Protein AF-A0A2S6Q170-F1 (afdb_monomer_lite)

Radius of gyration: 34.51 Å; chains: 1; bounding box: 88×83×88 Å

Structure (mmCIF, N/CA/C/O backbone):
data_AF-A0A2S6Q170-F1
#
_entry.id   AF-A0A2S6Q170-F1
#
loop_
_atom_site.group_PDB
_atom_site.id
_atom_site.type_symbol
_atom_site.label_atom_id
_atom_site.label_alt_id
_atom_site.label_comp_id
_atom_site.label_asym_id
_atom_site.label_entity_id
_atom_site.label_seq_id
_atom_site.pdbx_PDB_ins_code
_atom_site.Cartn_x
_atom_site.Cartn_y
_atom_site.Cartn_z
_atom_site.occupancy
_atom_site.B_iso_or_equiv
_atom_site.auth_seq_id
_atom_site.auth_comp_id
_atom_site.auth_asym_id
_atom_site.auth_atom_id
_atom_site.pdbx_PDB_model_num
ATOM 1 N N . MET A 1 1 ? -47.977 -22.067 -15.128 1.00 38.50 1 MET A N 1
ATOM 2 C CA . MET A 1 1 ? -47.593 -22.750 -13.870 1.00 38.50 1 MET A CA 1
ATOM 3 C C . MET A 1 1 ? -46.987 -21.703 -12.933 1.00 38.50 1 MET A C 1
ATOM 5 O O . MET A 1 1 ? -45.859 -21.299 -13.142 1.00 38.50 1 MET A O 1
ATOM 9 N N . ARG A 1 2 ? -47.784 -20.907 -12.206 1.00 31.72 2 ARG A N 1
ATOM 10 C CA . ARG A 1 2 ? -48.217 -21.093 -10.799 1.00 31.72 2 ARG A CA 1
ATOM 11 C C . ARG A 1 2 ? -47.166 -21.750 -9.891 1.00 31.72 2 ARG A C 1
ATOM 13 O O . ARG A 1 2 ? -46.893 -22.930 -10.040 1.00 31.72 2 ARG A O 1
ATOM 20 N N . GLY A 1 3 ? -46.684 -20.979 -8.915 1.00 30.64 3 GLY A N 1
ATOM 21 C CA . GLY A 1 3 ? -45.850 -21.439 -7.803 1.00 30.64 3 GLY A CA 1
ATOM 22 C C . GLY A 1 3 ? -45.498 -20.297 -6.848 1.00 30.64 3 GLY A C 1
ATOM 23 O O . GLY A 1 3 ? -44.369 -19.831 -6.825 1.00 30.64 3 GLY A O 1
ATOM 24 N N . ARG A 1 4 ? -46.500 -19.799 -6.109 1.00 34.16 4 ARG A N 1
ATOM 25 C CA . ARG A 1 4 ? -46.334 -18.906 -4.949 1.00 34.16 4 ARG A CA 1
ATOM 26 C C . ARG A 1 4 ? -45.765 -19.704 -3.774 1.00 34.16 4 ARG A C 1
ATOM 28 O O . ARG A 1 4 ? -46.331 -20.746 -3.469 1.00 34.16 4 ARG A O 1
ATOM 35 N N . THR A 1 5 ? -44.859 -19.118 -2.998 1.00 34.81 5 THR A N 1
ATOM 36 C CA . THR A 1 5 ? -44.811 -19.332 -1.541 1.00 34.81 5 THR A CA 1
ATOM 37 C C . THR A 1 5 ? -44.519 -18.019 -0.818 1.00 34.81 5 THR A C 1
ATOM 39 O O . THR A 1 5 ? -43.730 -17.182 -1.249 1.00 34.81 5 THR A O 1
ATOM 42 N N . ARG A 1 6 ? -45.293 -17.813 0.248 1.00 31.09 6 ARG A N 1
ATOM 43 C CA . ARG A 1 6 ? -45.370 -16.635 1.108 1.00 31.09 6 ARG A CA 1
ATOM 44 C C . ARG A 1 6 ? -44.519 -16.840 2.368 1.00 31.09 6 ARG A C 1
ATOM 46 O O . ARG A 1 6 ? -44.556 -17.913 2.949 1.00 31.09 6 ARG A O 1
ATOM 53 N N . SER A 1 7 ? -43.953 -15.725 2.832 1.00 29.16 7 SER A N 1
ATOM 54 C CA . SER A 1 7 ? -44.027 -15.183 4.204 1.00 29.16 7 SER A CA 1
ATOM 55 C C . SER A 1 7 ? -43.364 -15.908 5.379 1.00 29.16 7 SER A C 1
ATOM 57 O O . SER A 1 7 ? -43.670 -17.055 5.674 1.00 29.16 7 SER A O 1
ATOM 59 N N . GLY A 1 8 ? -42.638 -15.123 6.181 1.00 28.33 8 GLY A N 1
ATOM 60 C CA . GLY A 1 8 ? -42.300 -15.455 7.563 1.00 28.33 8 GLY A CA 1
ATOM 61 C C . GLY A 1 8 ? -41.488 -14.349 8.235 1.00 28.33 8 GLY A C 1
ATOM 62 O O . GLY A 1 8 ? -40.278 -14.472 8.361 1.00 28.33 8 GLY A O 1
ATOM 63 N N . ALA A 1 9 ? -42.141 -13.257 8.641 1.00 26.45 9 ALA A N 1
ATOM 64 C CA . ALA A 1 9 ? -41.564 -12.259 9.544 1.00 26.45 9 ALA A CA 1
ATOM 65 C C . ALA A 1 9 ? -42.065 -12.529 10.973 1.00 26.45 9 ALA A C 1
ATOM 67 O O . ALA A 1 9 ? -43.281 -12.668 11.151 1.00 26.45 9 ALA A O 1
ATOM 68 N N . PRO A 1 10 ? -41.199 -12.568 11.999 1.00 31.80 10 PRO A N 1
ATOM 69 C CA . PRO A 1 10 ? -41.657 -12.624 13.376 1.00 31.80 10 PRO A CA 1
ATOM 70 C C . PRO A 1 10 ? -41.949 -11.218 13.919 1.00 31.80 10 PRO A C 1
ATOM 72 O O . PRO A 1 10 ? -41.150 -10.288 13.823 1.00 31.80 10 PRO A O 1
ATOM 75 N N . ARG A 1 11 ? -43.139 -11.098 14.511 1.00 26.64 11 ARG A N 1
ATOM 76 C CA . ARG A 1 11 ? -43.565 -10.019 15.405 1.00 26.64 11 ARG A CA 1
ATOM 77 C C . ARG A 1 11 ? -42.911 -10.221 16.774 1.00 26.64 11 ARG A C 1
ATOM 79 O O . ARG A 1 11 ? -43.060 -11.302 17.337 1.00 26.64 11 ARG A O 1
ATOM 86 N N . CYS A 1 12 ? -42.346 -9.171 17.366 1.00 24.92 12 CYS A N 1
ATOM 87 C CA . CYS A 1 12 ? -42.118 -9.117 18.812 1.00 24.92 12 CYS A CA 1
ATOM 88 C C . CYS A 1 12 ? -43.090 -8.120 19.454 1.00 24.92 12 CYS A C 1
ATOM 90 O O . CYS A 1 12 ? -43.064 -6.924 19.170 1.00 24.92 12 CYS A O 1
ATOM 92 N N . ARG A 1 13 ? -43.967 -8.667 20.306 1.00 29.17 13 ARG A N 1
ATOM 93 C CA . ARG A 1 13 ? -44.699 -7.981 21.383 1.00 29.17 13 ARG A CA 1
ATOM 94 C C . ARG A 1 13 ? -43.638 -7.493 22.392 1.00 29.17 13 ARG A C 1
ATOM 96 O O . ARG A 1 13 ? -42.653 -8.186 22.598 1.00 29.17 13 ARG A O 1
ATOM 103 N N . GLY A 1 14 ? -43.689 -6.286 22.944 1.00 25.50 14 GLY A N 1
ATOM 104 C CA . GLY A 1 14 ? -44.716 -5.847 23.882 1.00 25.50 14 GLY A CA 1
ATOM 105 C C . GLY A 1 14 ? -44.377 -6.350 25.289 1.00 25.50 14 GLY A C 1
ATOM 106 O O . GLY A 1 14 ? -44.964 -7.335 25.715 1.00 25.50 14 GLY A O 1
ATOM 107 N N . TRP A 1 15 ? -43.431 -5.697 25.974 1.00 25.77 15 TRP A N 1
ATOM 108 C CA . TRP A 1 15 ? -43.177 -5.848 27.414 1.00 25.77 15 TRP A CA 1
ATOM 109 C C . TRP A 1 15 ? -43.174 -4.450 28.049 1.00 25.77 15 TRP A C 1
ATOM 111 O O . TRP A 1 15 ? -42.182 -3.726 28.016 1.00 25.77 15 TRP A O 1
ATOM 121 N N . CYS A 1 16 ? -44.334 -4.064 28.579 1.00 25.12 16 CYS A N 1
ATOM 122 C CA . CYS A 1 16 ? -44.466 -3.086 29.651 1.00 25.12 16 CYS A CA 1
ATOM 123 C C . CYS A 1 16 ? -44.604 -3.890 30.943 1.00 25.12 16 CYS A C 1
ATOM 125 O O . CYS A 1 16 ? -45.478 -4.750 31.025 1.00 25.12 16 CYS A O 1
ATOM 127 N N . GLY A 1 17 ? -43.774 -3.612 31.943 1.00 26.42 17 GLY A N 1
ATOM 128 C CA . GLY A 1 17 ? -43.939 -4.220 33.255 1.00 26.42 17 GLY A CA 1
ATOM 129 C C . GLY A 1 17 ? -42.725 -4.023 34.147 1.00 26.42 17 GLY A C 1
ATOM 130 O O . GLY A 1 17 ? -41.669 -4.578 33.877 1.00 26.42 17 GLY A O 1
ATOM 131 N N . GLY A 1 18 ? -42.932 -3.270 35.226 1.00 25.42 18 GLY A N 1
ATOM 132 C CA . GLY A 1 18 ? -42.179 -3.414 36.466 1.00 25.42 18 GLY A CA 1
ATOM 133 C C . GLY A 1 18 ? -40.849 -2.677 36.527 1.00 25.42 18 GLY A C 1
ATOM 134 O O . GLY A 1 18 ? -39.847 -3.140 36.003 1.00 25.42 18 GLY A O 1
ATOM 135 N N . LEU A 1 19 ? -40.830 -1.562 37.259 1.00 29.03 19 LEU A N 1
ATOM 136 C CA . LEU A 1 19 ? -40.102 -1.465 38.534 1.00 29.03 19 LEU A CA 1
ATOM 137 C C . LEU A 1 19 ? -40.303 -0.057 39.113 1.00 29.03 19 LEU A C 1
ATOM 139 O O . LEU A 1 19 ? -39.421 0.798 39.118 1.00 29.03 19 LEU A O 1
ATOM 143 N N . GLY A 1 20 ? -41.513 0.162 39.636 1.00 29.56 20 GLY A N 1
ATOM 144 C CA . GLY A 1 20 ? -41.677 0.981 40.830 1.00 29.56 20 GLY A CA 1
ATOM 145 C C . GLY A 1 20 ? -41.042 0.206 41.980 1.00 29.56 20 GLY A C 1
ATOM 146 O O . GLY A 1 20 ? -41.554 -0.829 42.388 1.00 29.56 20 GLY A O 1
ATOM 147 N N . GLY A 1 21 ? -39.868 0.650 42.412 1.00 33.28 21 GLY A N 1
ATOM 148 C CA . GLY A 1 21 ? -39.062 -0.070 43.396 1.00 33.28 21 GLY A CA 1
ATOM 149 C C . GLY A 1 21 ? -37.723 0.609 43.658 1.00 33.28 21 GLY A C 1
ATOM 150 O O . GLY A 1 21 ? -36.709 -0.060 43.780 1.00 33.28 21 GLY A O 1
ATOM 151 N N . ALA A 1 22 ? -37.693 1.944 43.661 1.00 31.11 22 ALA A N 1
ATOM 152 C CA . ALA A 1 22 ? -36.499 2.727 43.994 1.00 31.11 22 ALA A CA 1
ATOM 153 C C . ALA A 1 22 ? -36.856 4.104 44.592 1.00 31.11 22 ALA A C 1
ATOM 155 O O . ALA A 1 22 ? -36.108 5.065 44.444 1.00 31.11 22 ALA A O 1
ATOM 156 N N . LEU A 1 23 ? -38.019 4.207 45.250 1.00 29.69 23 LEU A N 1
ATOM 157 C CA . LEU A 1 23 ? -38.506 5.443 45.885 1.00 29.69 23 LEU A CA 1
ATOM 158 C C . LEU A 1 23 ? -38.783 5.296 47.393 1.00 29.69 23 LEU A C 1
ATOM 160 O O . LEU A 1 23 ? -39.344 6.198 48.002 1.00 29.69 23 LEU A O 1
ATOM 164 N N . GLY A 1 24 ? -38.359 4.182 48.000 1.00 32.78 24 GLY A N 1
ATOM 165 C CA . GLY A 1 24 ? -38.497 3.919 49.440 1.00 32.78 24 GLY A CA 1
ATOM 166 C C . GLY A 1 24 ? -37.218 4.102 50.267 1.00 32.78 24 GLY A C 1
ATOM 167 O O . GLY A 1 24 ? -37.274 3.974 51.479 1.00 32.78 24 GLY A O 1
ATOM 168 N N . ALA A 1 25 ? -36.069 4.407 49.649 1.00 33.41 25 ALA A N 1
ATOM 169 C CA . ALA A 1 25 ? -34.765 4.451 50.334 1.00 33.41 25 ALA A CA 1
ATOM 170 C C . ALA A 1 25 ? -34.052 5.819 50.249 1.00 33.41 25 ALA A C 1
ATOM 172 O O . ALA A 1 25 ? -32.836 5.896 50.394 1.00 33.41 25 ALA A O 1
ATOM 173 N N . ALA A 1 26 ? -34.794 6.903 49.991 1.00 31.38 26 ALA A N 1
ATOM 174 C CA . ALA A 1 26 ? -34.239 8.254 49.817 1.00 31.38 26 ALA A CA 1
ATOM 175 C C . ALA A 1 26 ? -34.879 9.325 50.726 1.00 31.38 26 ALA A C 1
ATOM 177 O O . ALA A 1 26 ? -34.770 10.513 50.431 1.00 31.38 26 ALA A O 1
ATOM 178 N N . ILE A 1 27 ? -35.527 8.926 51.830 1.00 33.62 27 ILE A N 1
ATOM 179 C CA . ILE A 1 27 ? -36.123 9.862 52.808 1.00 33.62 27 ILE A CA 1
ATOM 180 C C . ILE A 1 27 ? -35.308 9.975 54.118 1.00 33.62 27 ILE A C 1
ATOM 182 O O . ILE A 1 27 ? -35.487 10.944 54.846 1.00 33.62 27 ILE A O 1
ATOM 186 N N . ASP A 1 28 ? -34.282 9.144 54.343 1.00 35.50 28 ASP A N 1
ATOM 187 C CA . ASP A 1 28 ? -33.426 9.227 55.550 1.00 35.50 28 ASP A CA 1
ATOM 188 C C . ASP A 1 28 ? -32.143 10.072 55.407 1.00 35.50 28 ASP A C 1
ATOM 190 O O . ASP A 1 28 ? -31.264 10.042 56.267 1.00 35.50 28 ASP A O 1
ATOM 194 N N . ALA A 1 29 ? -32.011 10.877 54.349 1.00 35.94 29 ALA A N 1
ATOM 195 C CA . ALA A 1 29 ? -30.802 11.681 54.114 1.00 35.94 29 ALA A CA 1
ATOM 196 C C . ALA A 1 29 ? -30.995 13.207 54.190 1.00 35.94 29 ALA A C 1
ATOM 198 O O . ALA A 1 29 ? -30.111 13.941 53.759 1.00 35.94 29 ALA A O 1
ATOM 199 N N . GLY A 1 30 ? -32.104 13.705 54.752 1.00 35.34 30 GLY A N 1
ATOM 200 C CA . GLY A 1 30 ? -32.180 15.085 55.259 1.00 35.34 30 GLY A CA 1
ATOM 201 C C . GLY A 1 30 ? -31.794 16.204 54.278 1.00 35.34 30 GLY A C 1
ATOM 202 O O . GLY A 1 30 ? -31.087 17.134 54.664 1.00 35.34 30 GLY A O 1
ATOM 203 N N . VAL A 1 31 ? -32.260 16.155 53.024 1.00 29.92 31 VAL A N 1
ATOM 204 C CA . VAL A 1 31 ? -32.073 17.248 52.050 1.00 29.92 31 VAL A CA 1
ATOM 205 C C . VAL A 1 31 ? -33.414 17.915 51.742 1.00 29.92 31 VAL A C 1
ATOM 207 O O . VAL A 1 31 ? -34.292 17.323 51.118 1.00 29.92 31 VAL A O 1
ATOM 210 N N . ARG A 1 32 ? -33.560 19.184 52.146 1.00 30.23 32 ARG A N 1
ATOM 211 C CA . ARG A 1 32 ? -34.633 20.072 51.672 1.00 30.23 32 ARG A CA 1
ATOM 212 C C . ARG A 1 32 ? -34.325 20.506 50.236 1.00 30.23 32 ARG A C 1
ATOM 214 O O . ARG A 1 32 ? -33.338 21.197 49.999 1.00 30.23 32 ARG A O 1
ATOM 221 N N . VAL A 1 33 ? -35.183 20.129 49.290 1.00 26.53 33 VAL A N 1
ATOM 222 C CA . VAL A 1 33 ? -35.151 20.622 47.906 1.00 26.53 33 VAL A CA 1
ATOM 223 C C . VAL A 1 33 ? -36.003 21.888 47.817 1.00 26.53 33 VAL A C 1
ATOM 225 O O . VAL A 1 33 ? -37.210 21.847 48.042 1.00 26.53 33 VAL A O 1
ATOM 228 N N . LEU A 1 34 ? -35.378 23.019 47.478 1.00 26.58 34 LEU A N 1
ATOM 229 C CA . LEU A 1 34 ? -36.085 24.229 47.060 1.00 26.58 34 LEU A CA 1
ATOM 230 C C . LEU A 1 34 ? -36.423 24.127 45.564 1.00 26.58 34 LEU A C 1
ATOM 232 O O . LEU A 1 34 ? -35.551 23.902 44.730 1.00 26.58 34 LEU A O 1
ATOM 236 N N . SER A 1 35 ? -37.724 24.250 45.292 1.00 25.02 35 SER A N 1
ATOM 237 C CA . SER A 1 35 ? -38.449 24.429 44.025 1.00 25.02 35 SER A CA 1
ATOM 238 C C . SER A 1 35 ? -37.680 24.334 42.697 1.00 25.02 35 SER A C 1
ATOM 240 O O . SER A 1 35 ? -36.821 25.161 42.396 1.00 25.02 35 SER A O 1
ATOM 242 N N . TRP A 1 36 ? -38.154 23.455 41.812 1.00 23.98 36 TRP A N 1
ATOM 243 C CA . TRP A 1 36 ? -37.960 23.567 40.365 1.00 23.98 36 TRP A CA 1
ATOM 244 C C . TRP A 1 36 ? -39.320 23.771 39.691 1.00 23.98 36 TRP A C 1
ATOM 246 O O . TRP A 1 36 ? -40.226 22.953 39.841 1.00 23.98 36 TRP A O 1
ATOM 256 N N . ARG A 1 37 ? -39.472 24.878 38.952 1.00 23.39 37 ARG A N 1
ATOM 257 C CA . ARG A 1 37 ? -40.614 25.113 38.058 1.00 23.39 37 ARG A CA 1
ATOM 258 C C . ARG A 1 37 ? -40.357 24.399 36.730 1.00 23.39 37 ARG A C 1
ATOM 260 O O . ARG A 1 37 ? -39.457 24.776 35.986 1.00 23.39 37 ARG A O 1
ATOM 267 N N . LEU A 1 38 ? -41.176 23.394 36.435 1.00 25.23 38 LEU A N 1
ATOM 268 C CA . LEU A 1 38 ? -41.295 22.764 35.121 1.00 25.23 38 LEU A CA 1
ATOM 269 C C . LEU A 1 38 ? -42.172 23.636 34.215 1.00 25.23 38 LEU A C 1
ATOM 271 O O . LEU A 1 38 ? -43.367 23.788 34.448 1.00 25.23 38 LEU A O 1
ATOM 275 N N . GLY A 1 39 ? -41.572 24.195 33.166 1.00 23.47 39 GLY A N 1
ATOM 276 C CA . GLY A 1 39 ? -42.293 24.742 32.022 1.00 23.47 39 GLY A CA 1
ATOM 277 C C . GLY A 1 39 ? -42.435 23.672 30.944 1.00 23.47 39 GLY A C 1
ATOM 278 O O . GLY A 1 39 ? -41.547 23.512 30.113 1.00 23.47 39 GLY A O 1
ATOM 279 N N . CYS A 1 40 ? -43.550 22.941 30.949 1.00 23.48 40 CYS A N 1
ATOM 280 C CA . CYS A 1 40 ? -43.968 22.123 29.814 1.00 23.48 40 CYS A CA 1
ATOM 281 C C .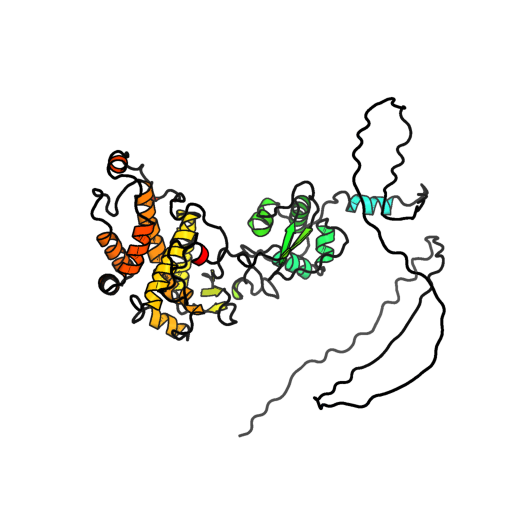 CYS A 1 40 ? -44.518 23.031 28.704 1.00 23.48 40 CYS A C 1
ATOM 283 O O . CYS A 1 40 ? -45.504 23.737 28.905 1.00 23.48 40 CYS A O 1
ATOM 285 N N . ARG A 1 41 ? -43.941 22.957 27.501 1.00 24.27 41 ARG A N 1
ATOM 286 C CA . ARG A 1 41 ? -44.671 23.251 26.262 1.00 24.27 41 ARG A CA 1
ATOM 287 C C . ARG A 1 41 ? -44.620 22.027 25.361 1.00 24.27 41 ARG A C 1
ATOM 289 O O . ARG A 1 41 ? -43.597 21.704 24.768 1.00 24.27 41 ARG A O 1
ATOM 296 N N . LEU A 1 42 ? -45.763 21.352 25.314 1.00 24.64 42 LEU A N 1
ATOM 297 C CA . LEU A 1 42 ? -46.155 20.408 24.281 1.00 24.64 42 LEU A CA 1
ATOM 298 C C . LEU A 1 42 ? -46.333 21.163 22.961 1.00 24.64 42 LEU A C 1
ATOM 300 O O . LEU A 1 42 ? -47.050 22.158 22.907 1.00 24.64 42 LEU A O 1
ATOM 304 N N . ALA A 1 43 ? -45.740 20.640 21.894 1.00 25.33 43 ALA A N 1
ATOM 305 C CA . ALA A 1 43 ? -46.215 20.870 20.540 1.00 25.33 43 ALA A CA 1
ATOM 306 C C . ALA A 1 43 ? -46.160 19.535 19.793 1.00 25.33 43 ALA A C 1
ATOM 308 O O . ALA A 1 43 ? -45.115 19.089 19.321 1.00 25.33 43 ALA A O 1
ATOM 309 N N . CYS A 1 44 ? -47.315 18.874 19.737 1.00 23.53 44 CYS A N 1
ATOM 310 C CA . CYS A 1 44 ? -47.632 17.921 18.686 1.00 23.53 44 CYS A CA 1
ATOM 311 C C . CYS A 1 44 ? -47.603 18.653 17.339 1.00 23.53 44 CYS A C 1
ATOM 313 O O . CYS A 1 44 ? -48.048 19.792 17.284 1.00 23.53 44 CYS A O 1
ATOM 315 N N . LEU A 1 45 ? -47.176 17.985 16.265 1.00 26.12 45 LEU A N 1
ATOM 316 C CA . LEU A 1 45 ? -47.877 17.983 14.975 1.00 26.12 45 LEU A CA 1
ATOM 317 C C . LEU A 1 45 ? -47.243 16.944 14.034 1.00 26.12 45 LEU A C 1
ATOM 319 O O . LEU A 1 45 ? -46.029 16.847 13.875 1.00 26.12 45 LEU A O 1
ATOM 323 N N . ARG A 1 46 ? -48.122 16.127 13.452 1.00 27.56 46 ARG A N 1
ATOM 324 C CA . ARG A 1 46 ? -47.868 15.098 12.433 1.00 27.56 46 ARG A CA 1
ATOM 325 C C . ARG A 1 46 ? -47.681 15.726 11.031 1.00 27.56 46 ARG A C 1
ATOM 327 O O . ARG A 1 46 ? -47.971 16.906 10.853 1.00 27.56 46 ARG A O 1
ATOM 334 N N . PRO A 1 47 ? -47.229 14.947 10.026 1.00 34.38 47 PRO A N 1
ATOM 335 C CA . PRO A 1 47 ? -46.674 15.455 8.771 1.00 34.38 47 PRO A CA 1
ATOM 336 C C . PRO A 1 47 ? -47.720 15.629 7.657 1.00 34.38 47 PRO A C 1
ATOM 338 O O . PRO A 1 47 ? -48.710 14.900 7.607 1.00 34.38 47 PRO A O 1
ATOM 341 N N . ARG A 1 48 ? -47.434 16.508 6.684 1.00 28.64 48 ARG A N 1
ATOM 342 C CA . ARG A 1 48 ? -48.040 16.501 5.338 1.00 28.64 48 ARG A CA 1
ATOM 343 C C . ARG A 1 48 ? -47.009 16.900 4.266 1.00 28.64 48 ARG A C 1
ATOM 345 O O . ARG A 1 48 ? -46.411 17.964 4.348 1.00 28.64 48 ARG A O 1
ATOM 352 N N . ARG A 1 49 ? -46.833 16.038 3.254 1.00 30.56 49 ARG A N 1
ATOM 353 C CA . ARG A 1 49 ? -46.482 16.400 1.856 1.00 30.56 49 ARG A CA 1
ATOM 354 C C . ARG A 1 49 ? -47.782 16.845 1.149 1.00 30.56 49 ARG A C 1
ATOM 356 O O . ARG A 1 49 ? -48.831 16.377 1.602 1.00 30.56 49 ARG A O 1
ATOM 363 N N . PRO A 1 50 ? -47.784 17.726 0.123 1.00 38.66 50 PRO A N 1
ATOM 364 C CA . PRO A 1 50 ? -47.314 17.506 -1.274 1.00 38.66 50 PRO A CA 1
ATOM 365 C C . PRO A 1 50 ? -46.487 18.728 -1.782 1.00 38.66 50 PRO A C 1
ATOM 367 O O . PRO A 1 50 ? -46.275 19.648 -1.010 1.00 38.66 50 PRO A O 1
ATOM 370 N N . GLY A 1 51 ? -45.875 18.867 -2.967 1.00 27.64 51 GLY A N 1
ATOM 371 C CA . GLY A 1 51 ? -46.101 18.374 -4.333 1.00 27.64 51 GLY A CA 1
ATOM 372 C C . GLY A 1 51 ? -46.391 19.570 -5.277 1.00 27.64 51 GLY A C 1
ATOM 373 O O . GLY A 1 51 ? -47.344 20.289 -5.021 1.00 27.64 51 GLY A O 1
ATOM 374 N N . CYS A 1 52 ? -45.594 19.727 -6.353 1.00 24.62 52 CYS A N 1
ATOM 375 C CA . CYS A 1 52 ? -45.788 20.566 -7.572 1.00 24.62 52 CYS A CA 1
ATOM 376 C C . CYS A 1 52 ? -45.681 22.110 -7.440 1.00 24.62 52 CYS A C 1
ATOM 378 O O . CYS A 1 52 ? -46.417 22.741 -6.701 1.00 24.62 52 CYS A O 1
ATOM 380 N N . ARG A 1 53 ? -44.642 22.758 -8.001 1.00 27.81 53 ARG A N 1
ATOM 381 C CA . ARG A 1 53 ? -44.447 23.262 -9.394 1.00 27.81 53 ARG A CA 1
ATOM 382 C C . ARG A 1 53 ? -45.317 24.477 -9.801 1.00 27.81 53 ARG A C 1
ATOM 384 O O . ARG A 1 53 ? -46.460 24.313 -10.191 1.00 27.81 53 ARG A O 1
ATOM 391 N N . SER A 1 54 ? -44.668 25.654 -9.753 1.00 25.02 54 SER A N 1
ATOM 392 C CA . SER A 1 54 ? -44.584 26.758 -10.747 1.00 25.02 54 SER A CA 1
ATOM 393 C C . SER A 1 54 ? -45.816 27.219 -11.543 1.00 25.02 54 SER A C 1
ATOM 395 O O . SER A 1 54 ? -46.325 26.405 -12.289 1.00 25.02 54 SER A O 1
ATOM 397 N N . TRP A 1 55 ? -46.119 28.534 -11.515 1.00 26.33 55 TRP A N 1
ATOM 398 C CA . TRP A 1 55 ? -46.489 29.489 -12.609 1.00 26.33 55 TRP A CA 1
ATOM 399 C C . TRP A 1 55 ? -46.602 30.895 -11.936 1.00 26.33 55 TRP A C 1
ATOM 401 O O . TRP A 1 55 ? -47.324 31.020 -10.959 1.00 26.33 55 TRP A O 1
ATOM 411 N N . VAL A 1 56 ? -45.684 31.869 -12.089 1.00 27.84 56 VAL A N 1
ATOM 412 C CA . VAL A 1 56 ? -45.442 32.883 -13.155 1.00 27.84 56 VAL A CA 1
ATOM 413 C C . VAL A 1 56 ? -46.419 34.095 -13.184 1.00 27.84 56 VAL A C 1
ATOM 415 O O . VAL A 1 56 ? -47.601 33.917 -13.430 1.00 27.84 56 VAL A O 1
ATOM 418 N N . ARG A 1 57 ? -45.812 35.311 -13.093 1.00 27.08 57 ARG A N 1
ATOM 419 C CA . ARG A 1 57 ? -46.229 36.714 -13.451 1.00 27.08 57 ARG A CA 1
ATOM 420 C C . ARG A 1 57 ? -47.165 37.480 -12.483 1.00 27.08 57 ARG A C 1
ATOM 422 O O . ARG A 1 57 ? -48.220 36.983 -12.136 1.00 27.08 57 ARG A O 1
ATOM 429 N N . ARG A 1 58 ? -46.731 38.608 -11.867 1.00 29.25 58 ARG A N 1
ATOM 430 C CA . ARG A 1 58 ? -46.581 40.029 -12.353 1.00 29.25 58 ARG A CA 1
ATOM 431 C C . ARG A 1 58 ? -47.927 40.615 -12.830 1.00 29.25 58 ARG A C 1
ATOM 433 O O . ARG A 1 58 ? -48.563 39.959 -13.631 1.00 29.25 58 ARG A O 1
ATOM 440 N N . ALA A 1 59 ? -48.387 41.829 -12.502 1.00 29.19 59 ALA A N 1
ATOM 441 C CA . ALA A 1 59 ? -47.845 43.027 -11.844 1.00 29.19 59 ALA A CA 1
ATOM 442 C C . ALA A 1 59 ? -49.012 44.000 -11.499 1.00 29.19 59 ALA A C 1
ATOM 444 O O . ALA A 1 59 ? -50.090 43.852 -12.062 1.00 29.19 59 ALA A O 1
ATOM 445 N N . GLY A 1 60 ? -48.781 45.026 -10.662 1.00 27.38 60 GLY A N 1
ATOM 446 C CA . GLY A 1 60 ? -49.686 46.186 -10.521 1.00 27.38 60 GLY A CA 1
ATOM 447 C C . GLY A 1 60 ? -49.369 47.103 -9.324 1.00 27.38 60 GLY A C 1
ATOM 448 O O . GLY A 1 60 ? -49.560 46.708 -8.183 1.00 27.38 60 GLY A O 1
ATOM 449 N N . ARG A 1 61 ? -48.849 48.308 -9.599 1.00 29.89 61 ARG A N 1
ATOM 450 C CA . ARG A 1 61 ? -48.673 49.496 -8.708 1.00 29.89 61 ARG A CA 1
ATOM 451 C C . ARG A 1 61 ? -49.943 50.399 -8.784 1.00 29.89 61 ARG A C 1
ATOM 453 O O . ARG A 1 61 ? -50.785 50.035 -9.602 1.00 29.89 61 ARG A O 1
ATOM 460 N N . PRO A 1 62 ? -50.063 51.612 -8.161 1.00 48.34 62 PRO A N 1
ATOM 461 C CA . PRO A 1 62 ? -49.289 52.350 -7.120 1.00 48.34 62 PRO A CA 1
ATOM 462 C C . PRO A 1 62 ? -50.161 52.927 -5.944 1.00 48.34 62 PRO A C 1
ATOM 464 O O . PRO A 1 62 ? -51.356 52.678 -5.900 1.00 48.34 62 PRO A O 1
ATOM 467 N N . GLY A 1 63 ? -49.534 53.669 -4.994 1.00 27.61 63 GLY A N 1
ATOM 468 C CA . GLY A 1 63 ? -50.063 54.233 -3.708 1.00 27.61 63 GLY A CA 1
ATOM 469 C C . GLY A 1 63 ? -50.999 55.470 -3.788 1.00 27.61 63 GLY A C 1
ATOM 470 O O . GLY A 1 63 ? -51.723 55.524 -4.775 1.00 27.61 63 GLY A O 1
ATOM 471 N N . PRO A 1 64 ? -51.023 56.471 -2.847 1.00 53.19 64 PRO A N 1
ATOM 472 C CA . PRO A 1 64 ? -50.040 56.855 -1.802 1.00 53.19 64 PRO A CA 1
ATOM 473 C C . PRO A 1 64 ? -50.601 57.320 -0.404 1.00 53.19 64 PRO A C 1
ATOM 475 O O . PRO A 1 64 ? -51.800 57.319 -0.165 1.00 53.19 64 PRO A O 1
ATOM 478 N N . ALA A 1 65 ? -49.675 57.820 0.447 1.00 31.17 65 ALA A N 1
ATOM 479 C CA . ALA A 1 65 ? -49.788 58.860 1.506 1.00 31.17 65 ALA A CA 1
ATOM 480 C C . ALA A 1 65 ? -50.067 58.494 2.994 1.00 31.17 65 ALA A C 1
ATOM 482 O O . ALA A 1 65 ? -51.051 57.847 3.327 1.00 31.17 65 ALA A O 1
ATOM 483 N N . GLY A 1 66 ? -49.219 59.039 3.894 1.00 27.28 66 GLY A N 1
ATOM 484 C CA . GLY A 1 66 ? -49.485 59.232 5.337 1.00 27.28 66 GLY A CA 1
ATOM 485 C C . GLY A 1 66 ? -48.263 59.101 6.275 1.00 27.28 66 GLY A C 1
ATOM 486 O O . GLY A 1 66 ? -47.778 58.000 6.490 1.00 27.28 66 GLY A O 1
ATOM 487 N N . ARG A 1 67 ? -47.767 60.221 6.835 1.00 28.33 67 ARG A N 1
ATOM 488 C CA . ARG A 1 67 ? -46.706 60.356 7.883 1.00 28.33 67 ARG A CA 1
ATOM 489 C C . ARG A 1 67 ? -47.245 59.834 9.252 1.00 28.33 67 ARG A C 1
ATOM 491 O O . ARG A 1 67 ? -48.452 59.701 9.357 1.00 28.33 67 ARG A O 1
ATOM 498 N N . SER A 1 68 ? -46.517 59.491 10.331 1.00 26.06 68 SER A N 1
ATOM 499 C CA . SER A 1 68 ? -45.413 60.169 11.045 1.00 26.06 68 SER A CA 1
ATOM 500 C C . SER A 1 68 ? -44.858 59.347 12.251 1.00 26.06 68 SER A C 1
ATOM 502 O O . SER A 1 68 ? -45.646 58.842 13.037 1.00 26.06 68 SER A O 1
ATOM 504 N N . VAL A 1 69 ? -43.520 59.326 12.404 1.00 26.00 69 VAL A N 1
ATOM 505 C CA . VAL A 1 69 ? -42.656 59.688 13.576 1.00 26.00 69 VAL A CA 1
ATOM 506 C C . VAL A 1 69 ? -42.676 58.921 14.938 1.00 26.00 69 VAL A C 1
ATOM 508 O O . VAL A 1 69 ? -43.719 58.598 15.490 1.00 26.00 69 VAL A O 1
ATOM 511 N N . CYS A 1 70 ? -41.441 58.807 15.487 1.00 24.97 70 CYS A N 1
ATOM 512 C CA . CYS A 1 70 ? -40.912 58.426 16.825 1.00 24.97 70 CYS A CA 1
ATOM 513 C C . CYS A 1 70 ? -40.501 56.951 17.054 1.00 24.97 70 CYS A C 1
ATOM 515 O O . CYS A 1 70 ? -41.301 56.058 16.831 1.00 24.97 70 CYS A O 1
ATOM 517 N N . ALA A 1 71 ? -39.352 56.575 17.641 1.00 27.41 71 ALA A N 1
ATOM 518 C CA . ALA A 1 71 ? -37.965 57.070 17.765 1.00 27.41 71 ALA A CA 1
ATOM 519 C C . ALA A 1 71 ? -37.184 56.051 18.644 1.00 27.41 71 ALA A C 1
ATOM 521 O O . ALA A 1 71 ? -37.740 55.549 19.616 1.00 27.41 71 ALA A O 1
ATOM 522 N N . GLY A 1 72 ? -35.887 55.848 18.359 1.00 24.42 72 GLY A N 1
ATOM 523 C CA . GLY A 1 72 ? -34.845 55.461 19.336 1.00 24.42 72 GLY A CA 1
ATOM 524 C C . GLY A 1 72 ? -34.565 53.958 19.536 1.00 24.42 72 GLY A C 1
ATOM 525 O O . GLY A 1 72 ? -35.477 53.149 19.539 1.00 24.42 72 GLY A O 1
ATOM 526 N N . VAL A 1 73 ? -33.335 53.472 19.739 1.00 26.64 73 VAL A N 1
ATOM 527 C CA . VAL A 1 73 ? -31.976 54.045 19.790 1.00 26.64 73 VAL A CA 1
ATOM 528 C C . VAL A 1 73 ? -31.014 52.896 19.440 1.00 26.64 73 VAL A C 1
ATOM 530 O O . VAL A 1 73 ? -31.159 51.791 19.958 1.00 26.64 73 VAL A O 1
ATOM 533 N N . GLY A 1 74 ? -30.024 53.159 18.585 1.00 22.80 74 GLY A N 1
ATOM 534 C CA . GLY A 1 74 ? -28.862 52.299 18.353 1.00 22.80 74 GLY A CA 1
ATOM 535 C C . GLY A 1 74 ? -27.580 53.059 18.696 1.00 22.80 74 GLY A C 1
ATOM 536 O O . GLY A 1 74 ? -27.503 54.261 18.455 1.00 22.80 74 GLY A O 1
ATOM 537 N N . ILE A 1 75 ? -26.581 52.369 19.251 1.00 27.84 75 ILE A N 1
ATOM 538 C CA . ILE A 1 75 ? -25.221 52.893 19.443 1.00 27.84 75 ILE A CA 1
ATOM 539 C C . ILE A 1 75 ? -24.252 51.925 18.761 1.00 27.84 75 ILE A C 1
ATOM 541 O O . ILE A 1 75 ? -24.242 50.730 19.056 1.00 27.84 75 ILE A O 1
ATOM 545 N N . GLY A 1 76 ? -23.488 52.462 17.809 1.00 25.73 76 GLY A N 1
ATOM 546 C CA . GLY A 1 76 ? -22.475 51.764 17.024 1.00 25.73 76 GLY A CA 1
ATOM 547 C C . GLY A 1 76 ? -21.082 51.800 17.657 1.00 25.73 76 GLY A C 1
ATOM 548 O O . GLY A 1 76 ? -20.779 52.631 18.511 1.00 25.73 76 GLY A O 1
ATOM 549 N N . CYS A 1 77 ? -20.228 50.884 17.200 1.00 25.97 77 CYS A N 1
ATOM 550 C CA . CYS A 1 77 ? -18.811 50.810 17.541 1.00 25.97 77 CYS A CA 1
ATOM 551 C C . CYS A 1 77 ? -17.976 51.757 16.665 1.00 25.97 77 CYS A C 1
ATOM 553 O O . CYS A 1 77 ? -18.086 51.729 15.439 1.00 25.97 77 CYS A O 1
ATOM 555 N N . GLY A 1 78 ? -17.106 52.537 17.312 1.00 25.88 78 GLY A N 1
ATOM 556 C CA . GLY A 1 78 ? -16.041 53.337 16.705 1.00 25.88 78 GLY A CA 1
ATOM 557 C C . GLY A 1 78 ? -14.649 52.757 16.990 1.00 25.88 78 GLY A C 1
ATOM 558 O O . GLY A 1 78 ? -14.451 52.012 17.947 1.00 25.88 78 GLY A O 1
ATOM 559 N N . ILE A 1 79 ? -13.714 53.094 16.106 1.00 31.98 79 ILE A N 1
ATOM 560 C CA . ILE A 1 79 ? -12.354 52.565 15.922 1.00 31.98 79 ILE A CA 1
ATOM 561 C C . ILE A 1 79 ? -11.308 53.439 16.648 1.00 31.98 79 ILE A C 1
ATOM 563 O O . ILE A 1 79 ? -11.512 54.640 16.787 1.00 31.98 79 ILE A O 1
ATOM 567 N N . GLY A 1 80 ? -10.151 52.847 16.987 1.00 26.05 80 GLY A N 1
ATOM 568 C CA . GLY A 1 80 ? -8.872 53.521 17.305 1.00 26.05 80 GLY A CA 1
ATOM 569 C C . GLY A 1 80 ? -8.384 53.196 18.723 1.00 26.05 80 GLY A C 1
ATOM 570 O O . GLY A 1 80 ? -9.189 53.110 19.634 1.00 26.05 80 GLY A O 1
ATOM 571 N N . GLY A 1 81 ? -7.115 52.960 19.048 1.00 26.70 81 GLY A N 1
ATOM 572 C CA . GLY A 1 81 ? -5.831 53.027 18.356 1.00 26.70 81 GLY A CA 1
ATOM 573 C C . GLY A 1 81 ? -4.748 53.082 19.453 1.00 26.70 81 GLY A C 1
ATOM 574 O O . GLY A 1 81 ? -4.920 53.811 20.418 1.00 26.70 81 GLY A O 1
ATOM 575 N N . SER A 1 82 ? -3.696 52.262 19.318 1.00 28.81 82 SER A N 1
ATOM 576 C CA . SER A 1 82 ? -2.315 52.396 19.853 1.00 28.81 82 SER A CA 1
ATOM 577 C C . SER A 1 82 ? -2.028 53.003 21.246 1.00 28.81 82 SER A C 1
ATOM 579 O O . SER A 1 82 ? -2.319 54.163 21.508 1.00 28.81 82 SER A O 1
ATOM 581 N N . GLY A 1 83 ? -1.233 52.289 22.057 1.00 25.58 83 GLY A N 1
ATOM 582 C CA . GLY A 1 83 ? -0.488 52.881 23.178 1.00 25.58 83 GLY A CA 1
ATOM 583 C C . GLY A 1 83 ? 0.331 51.870 23.986 1.00 25.58 83 GLY A C 1
ATOM 584 O O . GLY A 1 83 ? -0.221 51.072 24.735 1.00 25.58 83 GLY A O 1
ATOM 585 N N . VAL A 1 84 ? 1.654 51.905 23.821 1.00 28.25 84 VAL A N 1
ATOM 586 C CA . VAL A 1 84 ? 2.662 51.163 24.597 1.00 28.25 84 VAL A CA 1
ATOM 587 C C . VAL A 1 84 ? 2.949 51.917 25.900 1.00 28.25 84 VAL A C 1
ATOM 589 O O . VAL A 1 84 ? 3.185 53.118 25.846 1.00 28.25 84 VAL A O 1
ATOM 592 N N . ALA A 1 85 ? 3.026 51.226 27.042 1.00 27.88 85 ALA A N 1
ATOM 593 C CA . ALA A 1 85 ? 3.798 51.693 28.198 1.00 27.88 85 ALA A CA 1
ATOM 594 C C . ALA A 1 85 ? 4.224 50.516 29.090 1.00 27.88 85 ALA A C 1
ATOM 596 O O . ALA A 1 85 ? 3.399 49.763 29.605 1.00 27.88 85 ALA A O 1
ATOM 597 N N . ALA A 1 86 ? 5.537 50.375 29.259 1.00 26.89 86 ALA A N 1
ATOM 598 C CA . ALA A 1 86 ? 6.185 49.508 30.231 1.00 26.89 86 ALA A CA 1
ATOM 599 C C . ALA A 1 86 ? 6.387 50.279 31.538 1.00 26.89 86 ALA A C 1
ATOM 601 O O . ALA A 1 86 ? 6.951 51.365 31.490 1.00 26.89 86 ALA A O 1
ATOM 602 N N . TRP A 1 87 ? 6.007 49.707 32.684 1.00 26.11 87 TRP A N 1
ATOM 603 C CA . TRP A 1 87 ? 6.469 50.153 34.003 1.00 26.11 87 TRP A CA 1
ATOM 604 C C . TRP A 1 87 ? 6.933 48.948 34.829 1.00 26.11 87 TRP A C 1
ATOM 606 O O . TRP A 1 87 ? 6.210 47.973 35.032 1.00 26.11 87 TRP A O 1
ATOM 616 N N . SER A 1 88 ? 8.188 49.037 35.255 1.00 25.27 88 SER A N 1
ATOM 617 C CA . SER A 1 88 ? 8.902 48.165 36.184 1.00 25.27 88 SER A CA 1
ATOM 618 C C . SER A 1 88 ? 8.968 48.795 37.582 1.00 25.27 88 SER A C 1
ATOM 620 O O . SER A 1 88 ? 8.670 49.975 37.747 1.00 25.27 88 SER A O 1
ATOM 622 N N . SER A 1 89 ? 9.477 48.016 38.547 1.00 28.83 89 SER A N 1
ATOM 623 C CA . SER A 1 89 ? 9.603 48.272 39.999 1.00 28.83 89 SER A CA 1
ATOM 624 C C . SER A 1 89 ? 8.297 48.068 40.782 1.00 28.83 89 SER A C 1
ATOM 626 O O . SER A 1 89 ? 7.225 48.426 40.328 1.00 28.83 89 SER A O 1
ATOM 628 N N . GLY A 1 90 ? 8.258 47.446 41.955 1.00 26.52 90 GLY A N 1
ATOM 629 C CA . GLY A 1 90 ? 9.285 46.914 42.839 1.00 26.52 90 GLY A CA 1
ATOM 630 C C . GLY A 1 90 ? 8.680 46.865 44.248 1.00 26.52 90 GLY A C 1
ATOM 631 O O . GLY A 1 90 ? 7.991 47.796 44.646 1.00 26.52 90 GLY A O 1
ATOM 632 N N . GLY A 1 91 ? 8.939 45.800 45.011 1.00 25.36 91 GLY A N 1
ATOM 633 C CA . GLY A 1 91 ? 8.850 45.859 46.475 1.00 25.36 91 GLY A CA 1
ATOM 634 C C . GLY A 1 91 ? 7.831 44.958 47.189 1.00 25.36 91 GLY A C 1
ATOM 635 O O . GLY A 1 91 ? 6.625 45.122 47.075 1.00 25.36 91 GLY A O 1
ATOM 636 N N . ARG A 1 92 ? 8.411 44.137 48.078 1.00 30.23 92 ARG A N 1
ATOM 637 C CA . ARG A 1 92 ? 7.912 43.615 49.370 1.00 30.23 92 ARG A CA 1
ATOM 638 C C . ARG A 1 92 ? 7.013 42.366 49.386 1.00 30.23 92 ARG A C 1
ATOM 640 O O . ARG A 1 92 ? 5.872 42.340 48.943 1.00 30.23 92 ARG A O 1
ATOM 647 N N . ARG A 1 93 ? 7.568 41.329 50.030 1.00 35.00 93 ARG A N 1
ATOM 648 C CA . ARG A 1 93 ? 6.890 40.135 50.558 1.00 35.00 93 ARG A CA 1
ATOM 649 C C . ARG A 1 93 ? 6.021 40.493 51.776 1.00 35.00 93 ARG A C 1
ATOM 651 O O . ARG A 1 93 ? 6.486 41.267 52.610 1.00 35.00 93 ARG A O 1
ATOM 658 N N . PRO A 1 94 ? 4.891 39.794 51.978 1.00 37.25 94 PRO A N 1
ATOM 659 C CA . PRO A 1 94 ? 4.398 39.464 53.311 1.00 37.25 94 PRO A CA 1
ATOM 660 C C . PRO A 1 94 ? 4.406 37.942 53.570 1.00 37.25 94 PRO A C 1
ATOM 662 O O . PRO A 1 94 ? 4.372 37.130 52.644 1.00 37.25 94 PRO A O 1
ATOM 665 N N . GLY A 1 95 ? 4.519 37.581 54.852 1.00 33.09 95 GLY A N 1
ATOM 666 C CA . GLY A 1 95 ? 4.691 36.225 55.390 1.00 33.09 95 GLY A CA 1
ATOM 667 C C . GLY A 1 95 ? 3.473 35.284 55.287 1.00 33.09 95 GLY A C 1
ATOM 668 O O . GLY A 1 95 ? 2.510 35.567 54.574 1.00 33.09 95 GLY A O 1
ATOM 669 N N . PRO A 1 96 ? 3.527 34.111 55.949 1.00 38.62 96 PRO A N 1
ATOM 670 C CA . PRO A 1 96 ? 2.701 32.960 55.609 1.00 38.62 96 PRO A CA 1
ATOM 671 C C . PRO A 1 96 ? 1.324 33.017 56.283 1.00 38.62 96 PRO A C 1
ATOM 673 O O . PRO A 1 96 ? 1.209 32.964 57.501 1.00 38.62 96 PRO A O 1
ATOM 676 N N . GLY A 1 97 ? 0.259 33.050 55.480 1.00 29.28 97 GLY A N 1
ATOM 677 C CA . GLY A 1 97 ? -1.117 32.920 55.959 1.00 29.28 97 GLY A CA 1
ATOM 678 C C . GLY A 1 97 ? -2.059 32.455 54.848 1.00 29.28 97 GLY A C 1
ATOM 679 O O . GLY A 1 97 ? -2.102 33.052 53.779 1.00 29.28 97 GLY A O 1
ATOM 680 N N . LEU A 1 98 ? -2.773 31.350 55.096 1.00 29.45 98 LEU A N 1
ATOM 681 C CA . LEU A 1 98 ? -3.987 30.875 54.408 1.00 29.45 98 LEU A CA 1
ATOM 682 C C . LEU A 1 98 ? -4.111 31.154 52.891 1.00 29.45 98 LEU A C 1
ATOM 684 O O . LEU A 1 98 ? -4.698 32.143 52.453 1.00 29.45 98 LEU A O 1
ATOM 688 N N . ARG A 1 99 ? -3.699 30.190 52.055 1.00 28.14 99 ARG A N 1
ATOM 689 C CA . ARG A 1 99 ? -4.014 30.212 50.614 1.00 28.14 99 ARG A CA 1
ATOM 690 C C . ARG A 1 99 ? -5.489 29.867 50.366 1.00 28.14 99 ARG A C 1
ATOM 692 O O . ARG A 1 99 ? -5.839 28.698 50.217 1.00 28.14 99 ARG A O 1
ATOM 699 N N . ARG A 1 100 ? -6.344 30.885 50.244 1.00 30.33 100 ARG A N 1
ATOM 700 C CA . ARG A 1 100 ? -7.625 30.783 49.522 1.00 30.33 100 ARG A CA 1
ATOM 701 C C . ARG A 1 100 ? -7.317 30.724 48.021 1.00 30.33 100 ARG A C 1
ATOM 703 O O . ARG A 1 100 ? -6.580 31.567 47.519 1.00 30.33 100 ARG A O 1
ATOM 710 N N . ARG A 1 101 ? -7.835 29.727 47.296 1.00 29.06 101 ARG A N 1
ATOM 711 C CA . ARG A 1 101 ? -7.757 29.690 45.823 1.00 29.06 101 ARG A CA 1
ATOM 712 C C . ARG A 1 101 ? -9.114 30.086 45.254 1.00 29.06 101 ARG A C 1
ATOM 714 O O . ARG A 1 101 ? -10.051 29.300 45.336 1.00 29.06 101 ARG A O 1
ATOM 721 N N . CYS A 1 102 ? -9.204 31.277 44.673 1.00 27.72 102 CYS A N 1
ATOM 722 C CA . CYS A 1 102 ? -10.311 31.644 43.793 1.00 27.72 102 CYS A CA 1
ATOM 723 C C . CYS A 1 102 ? -9.940 31.249 42.361 1.00 27.72 102 CYS A C 1
ATOM 725 O O . CYS A 1 102 ? -8.860 31.599 41.885 1.00 27.72 102 CYS A O 1
ATOM 727 N N . TRP A 1 103 ? -10.827 30.529 41.678 1.00 28.34 103 TRP A N 1
ATOM 728 C CA . TRP A 1 103 ? -10.714 30.274 40.243 1.00 28.34 103 TRP A CA 1
ATOM 729 C C . TRP A 1 103 ? -11.710 31.161 39.505 1.00 28.34 103 TRP A C 1
ATOM 731 O O . TRP A 1 103 ? -12.876 31.240 39.883 1.00 28.34 103 TRP A O 1
ATOM 741 N N . ARG A 1 104 ? -11.236 31.828 38.452 1.00 24.66 104 ARG A N 1
ATOM 742 C CA . ARG A 1 104 ? -12.059 32.640 37.556 1.00 24.66 104 ARG A CA 1
ATOM 743 C C . ARG A 1 104 ? -12.683 31.719 36.509 1.00 24.66 104 ARG A C 1
ATOM 745 O O . ARG A 1 104 ? -11.964 31.146 35.697 1.00 24.66 104 ARG A O 1
ATOM 752 N N . ILE A 1 105 ? -14.004 31.595 36.525 1.00 31.72 105 ILE A N 1
ATOM 753 C CA . ILE A 1 105 ? -14.799 31.107 35.392 1.00 31.72 105 ILE A CA 1
ATOM 754 C C . ILE A 1 105 ? -15.493 32.354 34.821 1.00 31.72 105 ILE A C 1
ATOM 756 O O . ILE A 1 105 ? -15.778 33.285 35.572 1.00 31.72 105 ILE A O 1
ATOM 760 N N . GLY A 1 106 ? -15.622 32.453 33.499 1.00 29.08 106 GLY A N 1
ATOM 761 C CA . GLY A 1 106 ? -15.986 33.684 32.786 1.00 29.08 106 GLY A CA 1
ATOM 762 C C . GLY A 1 106 ? -17.232 34.439 33.287 1.00 29.08 106 GLY A C 1
ATOM 763 O O . GLY A 1 106 ? -18.107 33.880 33.933 1.00 29.08 106 GLY A O 1
ATOM 764 N N . ALA A 1 107 ? -17.241 35.735 32.946 1.00 37.84 107 ALA A N 1
ATOM 765 C CA . ALA 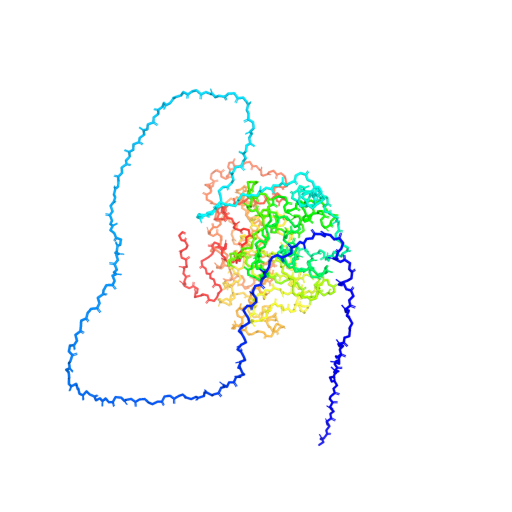A 1 107 ? -18.298 36.748 33.051 1.00 37.84 107 ALA A CA 1
ATOM 766 C C . ALA A 1 107 ? -19.344 36.597 34.181 1.00 37.84 107 ALA A C 1
ATOM 768 O O . ALA A 1 107 ? -20.433 36.072 33.983 1.00 37.84 107 ALA A O 1
ATOM 769 N N . GLY A 1 108 ? -19.057 37.227 35.326 1.00 35.72 108 GLY A N 1
ATOM 770 C CA . GLY A 1 108 ? -20.095 37.970 36.053 1.00 35.72 108 GLY A CA 1
ATOM 771 C C . GLY A 1 108 ? -20.917 37.245 37.122 1.00 35.72 108 GLY A C 1
ATOM 772 O O . GLY A 1 108 ? -22.004 37.713 37.439 1.00 35.72 108 GLY A O 1
ATOM 773 N N . SER A 1 109 ? -20.436 36.160 37.735 1.00 24.92 109 SER A N 1
ATOM 774 C CA . SER A 1 109 ? -21.064 35.643 38.963 1.00 24.92 109 SER A CA 1
ATOM 775 C C . SER A 1 109 ? -20.061 35.055 39.948 1.00 24.92 109 SER A C 1
ATOM 777 O O . SER A 1 109 ? -19.222 34.230 39.593 1.00 24.92 109 SER A O 1
ATOM 779 N N . TRP A 1 110 ? -20.176 35.477 41.209 1.00 29.02 110 TRP A N 1
ATOM 780 C CA . TRP A 1 110 ? -19.472 34.891 42.345 1.00 29.02 110 TRP A CA 1
ATOM 781 C C . TRP A 1 110 ? -20.407 33.892 43.028 1.00 29.02 110 TRP A C 1
ATOM 783 O O . TRP A 1 110 ? -21.402 34.289 43.624 1.00 29.02 110 TRP A O 1
ATOM 793 N N . ALA A 1 111 ? -20.090 32.600 42.968 1.00 26.83 111 ALA A N 1
ATOM 794 C CA . ALA A 1 111 ? -20.720 31.607 43.832 1.00 26.83 111 ALA A CA 1
ATOM 795 C C . ALA A 1 111 ? -19.807 31.356 45.037 1.00 26.83 111 ALA A C 1
ATOM 797 O O . ALA A 1 111 ? -18.699 30.832 44.901 1.00 26.83 111 ALA A O 1
ATOM 798 N N . LEU A 1 112 ? -20.265 31.749 46.224 1.00 26.08 112 LEU A N 1
ATOM 799 C CA . LEU A 1 112 ? -19.599 31.463 47.490 1.00 26.08 112 LEU A CA 1
ATOM 800 C C . LEU A 1 112 ? -20.027 30.060 47.941 1.00 26.08 112 LEU A C 1
ATOM 802 O O . LEU A 1 112 ? -21.069 29.875 48.561 1.00 26.08 112 LEU A O 1
ATOM 806 N N . LEU A 1 113 ? -19.236 29.049 47.585 1.00 26.97 113 LEU A N 1
ATOM 807 C CA . LEU A 1 113 ? -19.435 27.683 48.069 1.00 26.97 113 LEU A CA 1
ATOM 808 C C . LEU A 1 113 ? -18.890 27.579 49.498 1.00 26.97 113 LEU A C 1
ATOM 810 O O . LEU A 1 113 ? -17.681 27.490 49.720 1.00 26.97 113 LEU A O 1
ATOM 814 N N . ARG A 1 114 ? -19.798 27.607 50.476 1.00 27.64 114 ARG A N 1
ATOM 815 C CA . ARG A 1 114 ? -19.506 27.231 51.861 1.00 27.64 114 ARG A CA 1
ATOM 816 C C . ARG A 1 114 ? -19.474 25.704 51.911 1.00 27.64 114 ARG A C 1
ATOM 818 O O . ARG A 1 114 ? -20.503 25.055 51.771 1.00 27.64 114 ARG A O 1
ATOM 825 N N . VAL A 1 115 ? -18.281 25.130 52.030 1.00 33.97 115 VAL A N 1
ATOM 826 C CA . VAL A 1 115 ? -18.126 23.698 52.307 1.00 33.97 115 VAL A CA 1
ATOM 827 C C . VAL A 1 115 ? -18.189 23.539 53.818 1.00 33.97 115 VAL A C 1
ATOM 829 O O . VAL A 1 115 ? -17.211 23.842 54.505 1.00 33.97 115 VAL A O 1
ATOM 832 N N . ASP A 1 116 ? -19.332 23.096 54.335 1.00 32.12 116 ASP A N 1
ATOM 833 C CA . ASP A 1 116 ? -19.407 22.642 55.719 1.00 32.12 116 ASP A CA 1
ATOM 834 C C . ASP A 1 116 ? -18.532 21.395 55.876 1.00 32.12 116 ASP A C 1
ATOM 836 O O . ASP A 1 116 ? -18.683 20.386 55.182 1.00 32.12 116 ASP A O 1
ATOM 840 N N . ARG A 1 117 ? -17.562 21.479 56.792 1.00 39.81 117 ARG A N 1
ATOM 841 C CA . ARG A 1 117 ? -16.774 20.333 57.256 1.00 39.81 117 ARG A CA 1
ATOM 842 C C . ARG A 1 117 ? -17.661 19.470 58.150 1.00 39.81 117 ARG A C 1
ATOM 844 O O . ARG A 1 117 ? -17.527 19.474 59.365 1.00 39.81 117 ARG A O 1
ATOM 851 N N . GLY A 1 118 ? -18.568 18.724 57.541 1.00 44.22 118 GLY A N 1
ATOM 852 C CA . GLY A 1 118 ? -19.404 17.773 58.255 1.00 44.22 118 GLY A CA 1
ATOM 853 C C . GLY A 1 118 ? -20.083 16.835 57.275 1.00 44.22 118 GLY A C 1
ATOM 854 O O . GLY A 1 118 ? -21.002 17.238 56.582 1.00 44.22 118 GLY A O 1
ATOM 855 N N . ARG A 1 119 ? -19.615 15.583 57.218 1.00 44.50 119 ARG A N 1
ATOM 856 C CA . ARG A 1 119 ? -20.235 14.462 56.481 1.00 44.50 119 ARG A CA 1
ATOM 857 C C . ARG A 1 119 ? -20.424 14.684 54.972 1.00 44.50 119 ARG A C 1
ATOM 859 O O . ARG A 1 119 ? -21.528 14.732 54.453 1.00 44.50 119 ARG A O 1
ATOM 866 N N . GLY A 1 120 ? -19.308 14.713 54.246 1.00 38.94 120 GLY A N 1
ATOM 867 C CA . GLY A 1 120 ? -19.300 14.648 52.777 1.00 38.94 120 GLY A CA 1
ATOM 868 C C . GLY A 1 120 ? -17.993 14.123 52.175 1.00 38.94 120 GLY A C 1
ATOM 869 O O . GLY A 1 120 ? -17.752 14.304 50.981 1.00 38.94 120 GLY A O 1
ATOM 870 N N . SER A 1 121 ? -17.123 13.498 52.980 1.00 42.78 121 SER A N 1
ATOM 871 C CA . SER A 1 121 ? -15.782 13.088 52.538 1.00 42.78 121 SER A CA 1
ATOM 872 C C . SER A 1 121 ? -15.819 12.006 51.458 1.00 42.78 121 SER A C 1
ATOM 874 O O . SER A 1 121 ? -15.016 12.073 50.538 1.00 42.78 121 SER A O 1
ATOM 876 N N . GLY A 1 122 ? -16.794 11.091 51.477 1.00 40.16 122 GLY A N 1
ATOM 877 C CA . GLY A 1 122 ? -16.845 9.964 50.536 1.00 40.16 122 GLY A CA 1
ATOM 878 C C . GLY A 1 122 ? -17.125 10.341 49.074 1.00 40.16 122 GLY A C 1
ATOM 879 O O . GLY A 1 122 ? -16.567 9.727 48.166 1.00 40.16 122 GLY A O 1
ATOM 880 N N . VAL A 1 123 ? -17.940 11.372 48.816 1.00 45.53 123 VAL A N 1
ATOM 881 C CA . VAL A 1 123 ? -18.300 11.789 47.443 1.00 45.53 123 VAL A CA 1
ATOM 882 C C . VAL A 1 123 ? -17.194 12.645 46.826 1.00 45.53 123 VAL A C 1
ATOM 884 O O . VAL A 1 123 ? -16.823 12.449 45.669 1.00 45.53 123 VAL A O 1
ATOM 887 N N . VAL A 1 124 ? -16.596 13.540 47.618 1.00 42.31 124 VAL A N 1
ATOM 888 C CA . VAL A 1 124 ? -15.448 14.343 47.179 1.00 42.31 124 VAL A CA 1
ATOM 889 C C . VAL A 1 124 ? -14.192 13.479 47.067 1.00 42.31 124 VAL A C 1
ATOM 891 O O . VAL A 1 124 ? -13.446 13.662 46.111 1.00 42.31 124 VAL A O 1
ATOM 894 N N . GLU A 1 125 ? -13.978 12.484 47.937 1.00 40.19 125 GLU A N 1
ATOM 895 C CA . GLU A 1 125 ? -12.936 11.466 47.744 1.00 40.19 125 GLU A CA 1
ATOM 896 C C . GLU A 1 125 ? -13.225 10.566 46.550 1.00 40.19 125 GLU A C 1
ATOM 898 O O . GLU A 1 125 ? -12.293 10.227 45.838 1.00 40.19 125 GLU A O 1
ATOM 903 N N . GLY A 1 126 ? -14.474 10.183 46.282 1.00 42.22 126 GLY A N 1
ATOM 904 C CA . GLY A 1 126 ? -14.840 9.406 45.094 1.00 42.22 126 GLY A CA 1
ATOM 905 C C . GLY A 1 126 ? -14.508 10.153 43.801 1.00 42.22 126 GLY A C 1
ATOM 906 O O . GLY A 1 126 ? -13.827 9.615 42.929 1.00 42.22 126 GLY A O 1
ATOM 907 N N . ILE A 1 127 ? -14.880 11.432 43.719 1.00 46.69 127 ILE A N 1
ATOM 908 C CA . ILE A 1 127 ? -14.563 12.306 42.582 1.00 46.69 127 ILE A CA 1
ATOM 909 C C . ILE A 1 127 ? -13.059 12.615 42.534 1.00 46.69 127 ILE A C 1
ATOM 911 O O . ILE A 1 127 ? -12.458 12.561 41.465 1.00 46.69 127 ILE A O 1
ATOM 915 N N . GLN A 1 128 ? -12.399 12.856 43.671 1.00 41.44 128 GLN A N 1
ATOM 916 C CA . GLN A 1 128 ? -10.950 13.062 43.719 1.00 41.44 128 GLN A CA 1
ATOM 917 C C . GLN A 1 128 ? -10.147 11.793 43.419 1.00 41.44 128 GLN A C 1
ATOM 919 O O . GLN A 1 128 ? -9.048 11.932 42.906 1.00 41.44 128 GLN A O 1
ATOM 924 N N . ARG A 1 129 ? -10.658 10.585 43.675 1.00 45.94 129 ARG A N 1
ATOM 925 C CA . ARG A 1 129 ? -10.047 9.283 43.332 1.00 45.94 129 ARG A CA 1
ATOM 926 C C . ARG A 1 129 ? -10.291 8.920 41.865 1.00 45.94 129 ARG A C 1
ATOM 928 O O . ARG A 1 129 ? -9.421 8.362 41.206 1.00 45.94 129 ARG A O 1
ATOM 935 N N . MET A 1 130 ? -11.433 9.333 41.319 1.00 44.66 130 MET A N 1
ATOM 936 C CA . MET A 1 130 ? -11.729 9.277 39.885 1.00 44.66 130 MET A CA 1
ATOM 937 C C . MET A 1 130 ? -10.854 10.266 39.087 1.00 44.66 130 MET A C 1
ATOM 939 O O . MET A 1 130 ? -10.388 9.953 37.990 1.00 44.66 130 MET A O 1
ATOM 943 N N . LEU A 1 131 ? -10.548 11.432 39.669 1.00 48.88 131 LEU A N 1
ATOM 944 C CA . LEU A 1 131 ? -9.610 12.422 39.121 1.00 48.88 131 LEU A CA 1
ATOM 945 C C . LEU A 1 131 ? -8.133 12.078 39.414 1.00 48.88 131 LEU A C 1
ATOM 947 O O . LEU A 1 131 ? -7.265 12.384 38.598 1.00 48.88 131 LEU A O 1
ATOM 951 N N . ARG A 1 132 ? -7.833 11.383 40.521 1.00 46.84 132 ARG A N 1
ATOM 952 C CA . ARG A 1 132 ? -6.511 10.834 40.880 1.00 46.84 132 ARG A CA 1
ATOM 953 C C . ARG A 1 132 ? -6.445 9.333 40.592 1.00 46.84 132 ARG A C 1
ATOM 955 O O . ARG A 1 132 ? -6.331 8.532 41.507 1.00 46.84 132 ARG A O 1
ATOM 962 N N . GLY A 1 133 ? -6.498 8.974 39.310 1.00 49.66 133 GLY A N 1
ATOM 963 C CA . GLY A 1 133 ? -5.885 7.740 38.804 1.00 49.66 133 GLY A CA 1
ATOM 964 C C . GLY A 1 133 ? -6.158 6.459 39.598 1.00 49.66 133 GLY A C 1
ATOM 965 O O . GLY A 1 133 ? -5.216 5.721 39.869 1.00 49.66 133 GLY A O 1
ATOM 966 N N . GLY A 1 134 ? -7.415 6.182 39.962 1.00 57.41 134 GLY A N 1
ATOM 967 C CA . GLY A 1 134 ? -7.786 4.831 40.382 1.00 57.41 134 GLY A CA 1
ATOM 968 C C . GLY A 1 134 ? -7.324 3.816 39.331 1.00 57.41 134 GLY A C 1
ATOM 969 O O . GLY A 1 134 ? -7.450 4.072 38.131 1.00 57.41 134 GLY A O 1
ATOM 970 N N . VAL A 1 135 ? -6.750 2.698 39.780 1.00 63.84 135 VAL A N 1
ATOM 971 C CA . VAL A 1 135 ? -6.321 1.607 38.897 1.00 63.84 135 VAL A CA 1
ATOM 972 C C . VAL A 1 135 ? -7.544 1.145 38.112 1.00 63.84 135 VAL A C 1
ATOM 974 O O . VAL A 1 135 ? -8.495 0.624 38.697 1.00 63.84 135 VAL A O 1
ATOM 977 N N . LEU A 1 136 ? -7.554 1.379 36.798 1.00 79.50 136 LEU A N 1
ATOM 978 C CA . LEU A 1 136 ? -8.611 0.843 35.954 1.00 79.50 136 LEU A CA 1
ATOM 979 C C . LEU A 1 136 ? -8.426 -0.669 35.888 1.00 79.50 136 LEU A C 1
ATOM 981 O O . LEU A 1 136 ? -7.338 -1.161 35.582 1.00 79.50 136 LEU A O 1
ATOM 985 N N . SER A 1 137 ? -9.489 -1.408 36.180 1.00 84.88 137 SER A N 1
ATOM 986 C CA . SER A 1 137 ? -9.494 -2.848 35.979 1.00 84.88 137 SER A CA 1
ATOM 987 C C . SER A 1 137 ? -9.624 -3.172 34.494 1.00 84.88 137 SER A C 1
ATOM 989 O O . SER A 1 137 ? -10.211 -2.428 33.701 1.00 84.88 137 SER A O 1
ATOM 991 N N . ARG A 1 138 ? -9.062 -4.318 34.113 1.00 94.25 138 ARG A N 1
ATOM 992 C CA . ARG A 1 138 ? -9.246 -4.887 32.782 1.00 94.25 138 ARG A CA 1
ATOM 993 C C . ARG A 1 138 ? -10.740 -5.084 32.511 1.00 94.25 138 ARG A C 1
ATOM 995 O O . ARG A 1 138 ? -11.459 -5.613 33.357 1.00 94.25 138 ARG A O 1
ATOM 1002 N N . LEU A 1 139 ? -11.182 -4.726 31.308 1.00 93.50 139 LEU A N 1
ATOM 1003 C CA . LEU A 1 139 ? -12.565 -4.939 30.892 1.00 93.50 139 LEU A CA 1
ATOM 1004 C C . LEU A 1 139 ? -12.884 -6.427 30.730 1.00 93.50 139 LEU A C 1
ATOM 1006 O O . LEU A 1 139 ? -12.036 -7.172 30.217 1.00 93.50 139 LEU A O 1
ATOM 1010 N N . PRO A 1 140 ? -14.104 -6.852 31.108 1.00 92.69 140 PRO A N 1
ATOM 1011 C CA . PRO A 1 140 ? -14.502 -8.256 31.079 1.00 92.69 140 PRO A CA 1
ATOM 1012 C C . PRO A 1 140 ? -14.505 -8.820 29.656 1.00 92.69 140 PRO A C 1
ATOM 1014 O O . PRO A 1 140 ? -14.122 -9.971 29.451 1.00 92.69 140 PRO A O 1
ATOM 1017 N N . ARG A 1 141 ? -14.884 -8.010 28.659 1.00 94.56 141 ARG A N 1
ATOM 1018 C CA . ARG A 1 141 ? -14.885 -8.402 27.247 1.00 94.56 141 ARG A CA 1
ATOM 1019 C C . ARG A 1 141 ? -13.833 -7.617 26.478 1.00 94.56 141 ARG A C 1
ATOM 1021 O O . ARG A 1 141 ? -13.717 -6.401 26.614 1.00 94.56 141 ARG A O 1
ATOM 1028 N N . GLN A 1 142 ? -13.067 -8.331 25.660 1.00 94.38 142 GLN A N 1
ATOM 1029 C CA . GLN A 1 142 ? -11.988 -7.772 24.850 1.00 94.38 142 GLN A CA 1
ATOM 1030 C C . GLN A 1 142 ? -12.245 -8.088 23.376 1.00 94.38 142 GLN A C 1
ATOM 1032 O O . GLN A 1 142 ? -12.503 -9.252 23.056 1.00 94.38 142 GLN A O 1
ATOM 1037 N N . PRO A 1 143 ? -12.152 -7.105 22.465 1.00 92.44 143 PRO A N 1
ATOM 1038 C CA . PRO A 1 143 ? -12.205 -7.384 21.042 1.00 92.44 143 PRO A CA 1
ATOM 1039 C C . PRO A 1 143 ? -11.009 -8.240 20.629 1.00 92.44 143 PRO A C 1
ATOM 1041 O O . PRO A 1 143 ? -9.894 -8.095 21.139 1.00 92.44 143 PRO A O 1
ATOM 1044 N N . VAL A 1 144 ? -11.224 -9.114 19.647 1.00 92.75 144 VAL A N 1
ATOM 1045 C CA . VAL A 1 144 ? -10.110 -9.787 18.979 1.00 92.75 144 VAL A CA 1
ATOM 1046 C C . VAL A 1 144 ? -9.282 -8.730 18.254 1.00 92.75 144 VAL A C 1
ATOM 1048 O O . VAL A 1 144 ? -9.814 -7.969 17.442 1.00 92.75 144 VAL A O 1
ATOM 1051 N N . TRP A 1 145 ? -7.980 -8.717 18.528 1.00 90.44 145 TRP A N 1
ATOM 1052 C CA . TRP A 1 145 ? -7.033 -7.804 17.903 1.00 90.44 145 TRP A CA 1
ATOM 1053 C C . TRP A 1 145 ? -6.924 -8.085 16.407 1.00 90.44 145 TRP A C 1
ATOM 1055 O O . TRP A 1 145 ? -6.663 -9.216 15.982 1.00 90.44 145 TRP A O 1
ATOM 1065 N N . ILE A 1 146 ? -7.118 -7.044 15.604 1.00 89.31 146 ILE A N 1
ATOM 1066 C CA . ILE A 1 146 ? -6.944 -7.103 14.160 1.00 89.31 146 ILE A CA 1
ATOM 1067 C C . ILE A 1 146 ? -5.719 -6.267 13.815 1.00 89.31 146 ILE A C 1
ATOM 1069 O O . ILE A 1 146 ? -5.578 -5.123 14.229 1.00 89.31 146 ILE A O 1
ATOM 1073 N N . ARG A 1 147 ? -4.791 -6.879 13.078 1.00 85.81 147 ARG A N 1
ATOM 1074 C CA . ARG A 1 147 ? -3.524 -6.246 12.713 1.00 85.81 147 ARG A CA 1
ATOM 1075 C C . ARG A 1 147 ? -3.778 -4.952 11.938 1.00 85.81 147 ARG A C 1
ATOM 1077 O O . ARG A 1 147 ? -4.543 -4.966 10.975 1.00 85.81 147 ARG A O 1
ATOM 1084 N N . ASP A 1 148 ? -3.067 -3.891 12.298 1.00 89.25 148 ASP A N 1
ATOM 1085 C CA . ASP A 1 148 ? -3.146 -2.569 11.667 1.00 89.25 148 ASP A CA 1
ATOM 1086 C C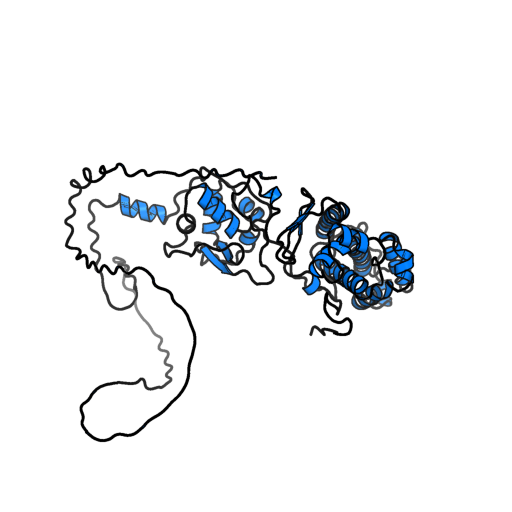 . ASP A 1 148 ? -4.536 -1.914 11.761 1.00 89.25 148 ASP A C 1
ATOM 1088 O O . ASP A 1 148 ? -4.883 -1.102 10.910 1.00 89.25 148 ASP A O 1
ATOM 1092 N N . GLU A 1 149 ? -5.359 -2.284 12.743 1.00 93.69 149 GLU A N 1
ATOM 1093 C CA . GLU A 1 149 ? -6.653 -1.639 12.989 1.00 93.69 149 GLU A CA 1
ATOM 1094 C C . GLU A 1 149 ? -6.480 -0.162 13.398 1.00 93.69 149 GLU A C 1
ATOM 1096 O O . GLU A 1 149 ? -5.497 0.201 14.048 1.00 93.69 149 GLU A O 1
ATOM 1101 N N . THR A 1 150 ? -7.415 0.701 12.984 1.00 94.44 150 THR A N 1
ATOM 1102 C CA . THR A 1 150 ? -7.450 2.107 13.420 1.00 94.44 150 THR A CA 1
ATOM 1103 C C . THR A 1 150 ? -7.875 2.217 14.879 1.00 94.44 150 THR A C 1
ATOM 1105 O O . THR A 1 150 ? -8.584 1.358 15.411 1.00 94.44 150 THR A O 1
ATOM 1108 N N . SER A 1 151 ? -7.482 3.304 15.538 1.00 95.00 151 SER A N 1
ATOM 1109 C CA . SER A 1 151 ? -7.818 3.508 16.949 1.00 95.00 151 SER A CA 1
ATOM 1110 C C . SER A 1 151 ? -9.320 3.718 17.118 1.00 95.00 151 SER A C 1
ATOM 1112 O O . SER A 1 151 ? -9.923 3.110 17.998 1.00 95.00 151 SER A O 1
ATOM 1114 N N . ALA A 1 152 ? -9.946 4.486 16.222 1.00 95.19 152 ALA A N 1
ATOM 1115 C CA . ALA A 1 152 ? -11.393 4.669 16.159 1.00 95.19 152 ALA A CA 1
ATOM 1116 C C . ALA A 1 152 ? -12.146 3.329 16.057 1.00 95.19 152 ALA A C 1
ATOM 1118 O O . ALA A 1 152 ? -12.998 3.043 16.897 1.00 95.19 152 ALA A O 1
ATOM 1119 N N . SER A 1 153 ? -11.786 2.472 15.090 1.00 95.75 153 SER A N 1
ATOM 1120 C CA . SER A 1 153 ? -12.417 1.154 14.896 1.00 95.75 153 SER A CA 1
ATOM 1121 C C . SER A 1 153 ? -12.290 0.274 16.137 1.00 95.75 153 SER A C 1
ATOM 1123 O O . SER A 1 153 ? -13.274 -0.312 16.596 1.00 95.75 153 SER A O 1
ATOM 1125 N N . PHE A 1 154 ? -11.089 0.212 16.716 1.00 96.25 154 PHE A N 1
ATOM 1126 C CA . PHE A 1 154 ? -10.840 -0.595 17.903 1.00 96.25 154 PHE A CA 1
ATOM 1127 C C . PHE A 1 154 ? -11.638 -0.100 19.116 1.00 96.25 154 PHE A C 1
ATOM 1129 O O . PHE A 1 154 ? -12.254 -0.904 19.816 1.00 96.25 154 PHE A O 1
ATOM 1136 N N . LEU A 1 155 ? -11.653 1.214 19.363 1.00 95.56 155 LEU A N 1
ATOM 1137 C CA . LEU A 1 155 ? -12.333 1.810 20.515 1.00 95.56 155 LEU A CA 1
ATOM 1138 C C . LEU A 1 155 ? -13.854 1.654 20.431 1.00 95.56 155 LEU A C 1
ATOM 1140 O O . LEU A 1 155 ? -14.468 1.321 21.442 1.00 95.56 155 LEU A O 1
ATOM 1144 N N . LEU A 1 156 ? -14.457 1.818 19.248 1.00 95.44 156 LEU A N 1
ATOM 1145 C CA . LEU A 1 156 ? -15.891 1.567 19.059 1.00 95.44 156 LEU A CA 1
ATOM 1146 C C . LEU A 1 156 ? -16.248 0.103 19.318 1.00 95.44 156 LEU A C 1
ATOM 1148 O O . LEU A 1 156 ? -17.218 -0.183 20.017 1.00 95.44 156 LEU A O 1
ATOM 1152 N N . ARG A 1 157 ? -15.432 -0.839 18.830 1.00 95.62 157 ARG A N 1
ATOM 1153 C CA . ARG A 1 157 ? -15.630 -2.268 19.115 1.00 95.62 157 ARG A CA 1
ATOM 1154 C C . ARG A 1 157 ? -15.464 -2.586 20.596 1.00 95.62 157 ARG A C 1
ATOM 1156 O O . ARG A 1 157 ? -16.239 -3.369 21.136 1.00 95.62 157 ARG A O 1
ATOM 1163 N N . LEU A 1 158 ? -14.468 -1.995 21.256 1.00 95.94 158 LEU A N 1
ATOM 1164 C CA . LEU A 1 158 ? -14.242 -2.175 22.689 1.00 95.94 158 LEU A CA 1
ATOM 1165 C C . LEU A 1 158 ? -15.429 -1.653 23.511 1.00 95.94 158 LEU A C 1
ATOM 1167 O O . LEU A 1 158 ? -15.878 -2.345 24.426 1.00 95.94 158 LEU A O 1
ATOM 1171 N N . ALA A 1 159 ? -15.936 -0.466 23.168 1.00 94.88 159 ALA A N 1
ATOM 1172 C CA . ALA A 1 159 ? -17.111 0.140 23.786 1.00 94.88 159 ALA A CA 1
ATOM 1173 C C . ALA A 1 159 ? -18.358 -0.735 23.579 1.00 94.88 159 ALA A C 1
ATOM 1175 O O . ALA A 1 159 ? -18.954 -1.185 24.559 1.00 94.88 159 ALA A O 1
ATOM 1176 N N . GLY A 1 160 ? -18.676 -1.078 22.326 1.00 94.25 160 GLY A N 1
ATOM 1177 C CA . GLY A 1 160 ? -19.845 -1.890 21.979 1.00 94.25 160 GLY A CA 1
ATOM 1178 C C . GLY A 1 160 ? -19.852 -3.262 22.656 1.00 94.25 160 GLY A C 1
ATOM 1179 O O . GLY A 1 160 ? -20.860 -3.660 23.236 1.00 94.25 160 GLY A O 1
ATOM 1180 N N . LEU A 1 161 ? -18.707 -3.957 22.699 1.00 94.75 161 LEU A N 1
ATOM 1181 C CA . LEU A 1 161 ? -18.599 -5.264 23.364 1.00 94.75 161 LEU A CA 1
ATOM 1182 C C . LEU A 1 161 ? -18.903 -5.221 24.866 1.00 94.75 161 LEU A C 1
ATOM 1184 O O . LEU A 1 161 ? -19.324 -6.235 25.426 1.00 94.75 161 LEU A O 1
ATOM 1188 N N . ASN A 1 162 ? -18.675 -4.077 25.512 1.00 94.69 162 ASN A N 1
ATOM 1189 C CA . ASN A 1 162 ? -18.908 -3.874 26.941 1.00 94.69 162 ASN A CA 1
ATOM 1190 C C . ASN A 1 162 ? -20.191 -3.071 27.224 1.00 94.69 162 ASN A C 1
ATOM 1192 O O . ASN A 1 162 ? -20.416 -2.684 28.368 1.00 94.69 162 ASN A O 1
ATOM 1196 N N . GLY A 1 163 ? -21.037 -2.847 26.209 1.00 94.44 163 GLY A N 1
ATOM 1197 C CA . GLY A 1 163 ? -22.303 -2.125 26.355 1.00 94.44 163 GLY A CA 1
ATOM 1198 C C . GLY A 1 163 ? -22.129 -0.645 26.701 1.00 94.44 163 GLY A C 1
ATOM 1199 O O . GLY A 1 163 ? -22.982 -0.077 27.372 1.00 94.44 163 GLY A O 1
ATOM 1200 N N . TRP A 1 164 ? -21.010 -0.038 26.302 1.00 94.19 164 TRP A N 1
ATOM 1201 C CA . TRP A 1 164 ? -20.721 1.377 26.533 1.00 94.19 164 TRP A CA 1
ATOM 1202 C C . TRP A 1 164 ? -20.898 2.181 25.254 1.00 94.19 164 TRP A C 1
ATOM 1204 O O . TRP A 1 164 ? -20.572 1.719 24.161 1.00 94.19 164 TRP A O 1
ATOM 1214 N N . SER A 1 165 ? -21.331 3.426 25.407 1.00 93.38 165 SER A N 1
ATOM 1215 C CA . SER A 1 165 ? -21.176 4.451 24.380 1.00 93.38 165 SER A CA 1
ATOM 1216 C C . SER A 1 165 ? -19.708 4.863 24.236 1.00 93.38 165 SER A C 1
ATOM 1218 O O . SER A 1 165 ? -18.888 4.708 25.152 1.00 93.38 165 SER A O 1
ATOM 1220 N N . PHE A 1 166 ? -19.368 5.464 23.094 1.00 93.75 166 PHE A N 1
ATOM 1221 C CA . PHE A 1 166 ? -18.033 6.026 22.894 1.00 93.75 166 PHE A CA 1
ATOM 1222 C C . PHE A 1 166 ? -17.688 7.090 23.952 1.00 93.75 166 PHE A C 1
ATOM 1224 O O . PHE A 1 166 ? -16.591 7.073 24.511 1.00 93.75 166 PHE A O 1
ATOM 1231 N N . GLY A 1 167 ? -18.635 7.969 24.296 1.00 93.44 167 GLY A N 1
ATOM 1232 C CA . GLY A 1 167 ? -18.436 9.008 25.312 1.00 93.44 167 GLY A CA 1
ATOM 1233 C C . GLY A 1 167 ? -18.099 8.444 26.697 1.00 93.44 167 GLY A C 1
ATOM 1234 O O . GLY A 1 167 ? -17.180 8.926 27.362 1.00 93.44 167 GLY A O 1
ATOM 1235 N N . GLU A 1 168 ? -18.770 7.371 27.118 1.00 92.81 168 GLU A N 1
ATOM 1236 C CA . GLU A 1 168 ? -18.472 6.695 28.386 1.00 92.81 168 GLU A CA 1
ATOM 1237 C C . GLU A 1 168 ? -17.077 6.056 28.406 1.00 92.81 168 GLU A C 1
ATOM 1239 O O . GLU A 1 168 ? -16.401 6.059 29.441 1.00 92.81 168 GLU A O 1
ATOM 1244 N N . LEU A 1 169 ? -16.617 5.512 27.274 1.00 93.75 169 LEU A N 1
ATOM 1245 C CA . LEU A 1 169 ? -15.246 5.020 27.144 1.00 93.75 169 LEU A CA 1
ATOM 1246 C C . LEU A 1 169 ? -14.239 6.176 27.257 1.00 93.75 169 LEU A C 1
ATOM 1248 O O . LEU A 1 169 ? -13.274 6.070 28.015 1.00 93.75 169 LEU A O 1
ATOM 1252 N N . VAL A 1 170 ? -14.483 7.298 26.572 1.00 92.94 170 VAL A N 1
ATOM 1253 C CA . VAL A 1 170 ? -13.631 8.501 26.618 1.00 92.94 170 VAL A CA 1
ATOM 1254 C C . VAL A 1 170 ? -13.456 9.018 28.047 1.00 92.94 170 VAL A C 1
ATOM 1256 O O . VAL A 1 170 ? -12.326 9.293 28.459 1.00 92.94 170 VAL A O 1
ATOM 1259 N N . VAL A 1 171 ? -14.537 9.098 28.828 1.00 91.00 171 VAL A N 1
ATOM 1260 C CA . VAL A 1 171 ? -14.480 9.531 30.236 1.00 91.00 171 VAL A CA 1
ATOM 1261 C C . VAL A 1 171 ? -13.559 8.622 31.056 1.00 91.00 171 VAL A C 1
ATOM 1263 O O . VAL A 1 171 ? -12.722 9.104 31.821 1.00 91.00 171 VAL A O 1
ATOM 1266 N N . ARG A 1 172 ? -13.629 7.300 30.854 1.00 91.00 172 ARG A N 1
ATOM 1267 C CA . ARG A 1 172 ? -12.749 6.341 31.549 1.00 91.00 172 ARG A CA 1
ATOM 1268 C C . ARG A 1 172 ? -11.291 6.464 31.115 1.00 91.00 172 ARG A C 1
ATOM 1270 O O . ARG A 1 172 ? -10.394 6.405 31.957 1.00 91.00 172 ARG A O 1
ATOM 1277 N N . LEU A 1 173 ? -11.040 6.754 29.839 1.00 91.12 173 LEU A N 1
ATOM 1278 C CA . LEU A 1 173 ? -9.704 7.091 29.331 1.00 91.12 173 LEU A CA 1
ATOM 1279 C C . LEU A 1 173 ? -9.164 8.425 29.880 1.00 91.12 173 LEU A C 1
ATOM 1281 O O . LEU A 1 173 ? -7.996 8.746 29.676 1.00 91.12 173 LEU A O 1
ATOM 1285 N N . GLY A 1 174 ? -9.965 9.176 30.641 1.00 85.94 174 GLY A N 1
ATOM 1286 C CA . GLY A 1 174 ? -9.576 10.451 31.239 1.00 85.94 174 GLY A CA 1
ATOM 1287 C C . GLY A 1 174 ? -9.841 11.659 30.355 1.00 85.94 174 GLY A C 1
ATOM 1288 O O . GLY A 1 174 ? -9.384 12.749 30.695 1.00 85.94 174 GLY A O 1
ATOM 1289 N N . GLY A 1 175 ? -10.580 11.476 29.259 1.00 81.44 175 GLY A N 1
ATOM 1290 C CA . GLY A 1 175 ? -11.160 12.586 28.519 1.00 81.44 175 GLY A CA 1
ATOM 1291 C C . GLY A 1 175 ? -12.186 13.339 29.371 1.00 81.44 175 GLY A C 1
ATOM 1292 O O . GLY A 1 175 ? -12.760 12.797 30.318 1.00 81.44 175 GLY A O 1
ATOM 1293 N N . GLY A 1 176 ? -12.391 14.617 29.055 1.00 74.69 176 GLY A N 1
ATOM 1294 C CA . GLY A 1 176 ? -13.387 15.439 29.742 1.00 74.69 176 GLY A CA 1
ATOM 1295 C C . GLY A 1 176 ? -14.816 14.946 29.494 1.00 74.69 176 GLY A C 1
ATOM 1296 O O . GLY A 1 176 ? -15.090 14.281 28.501 1.00 74.69 176 GLY A O 1
ATOM 1297 N N . GLN A 1 177 ? -15.742 15.331 30.375 1.00 66.38 177 GLN A N 1
ATOM 1298 C CA . GLN A 1 177 ? -17.177 15.034 30.233 1.00 66.38 177 GLN A CA 1
ATOM 1299 C C . GLN A 1 177 ? -17.867 15.832 29.109 1.00 66.38 177 GLN A C 1
ATOM 1301 O O . GLN A 1 177 ? -19.050 15.631 28.851 1.00 66.38 177 GLN A O 1
ATOM 1306 N N . GLY A 1 178 ? -17.144 16.735 28.435 1.00 62.84 178 GLY A N 1
ATOM 1307 C CA . GLY A 1 178 ? -17.623 17.388 27.220 1.00 62.84 178 GLY A CA 1
ATOM 1308 C C . GLY A 1 178 ? -17.733 16.345 26.116 1.00 62.84 178 GLY A C 1
ATOM 1309 O O . GLY A 1 178 ? -16.711 15.919 25.586 1.00 62.84 178 GLY A O 1
ATOM 1310 N N . GLY A 1 179 ? -18.960 15.900 25.840 1.00 65.06 179 GLY A N 1
ATOM 1311 C CA . GLY A 1 179 ? -19.257 14.795 24.934 1.00 65.06 179 GLY A CA 1
ATOM 1312 C C . GLY A 1 179 ? -18.547 14.945 23.593 1.00 65.06 179 GLY A C 1
ATOM 1313 O O . GLY A 1 179 ? -18.911 15.791 22.780 1.00 65.06 179 GLY A O 1
ATOM 1314 N N . LEU A 1 180 ? -17.527 14.115 23.369 1.00 83.38 180 LEU A N 1
ATOM 1315 C CA . LEU A 1 180 ? -16.989 13.913 22.032 1.00 83.38 180 LEU A CA 1
ATOM 1316 C C . LEU A 1 180 ? -18.050 13.183 21.215 1.00 83.38 180 LEU A C 1
ATOM 1318 O O . LEU A 1 180 ? -18.629 12.202 21.689 1.00 83.38 180 LEU A O 1
ATOM 1322 N N . SER A 1 181 ? -18.294 13.660 19.997 1.00 86.56 181 SER A N 1
ATOM 1323 C CA . SER A 1 181 ? -19.116 12.928 19.043 1.00 86.56 181 SER A CA 1
ATOM 1324 C C . SER A 1 181 ? -18.502 11.556 18.786 1.00 86.56 181 SER A C 1
ATOM 1326 O O . SER A 1 181 ? -17.277 11.407 18.758 1.00 86.56 181 SER A O 1
ATOM 1328 N N . GLU A 1 182 ? -19.362 10.562 18.592 1.00 93.06 182 GLU A N 1
ATOM 1329 C CA . GLU A 1 182 ? -18.928 9.250 18.134 1.00 93.06 182 GLU A CA 1
ATOM 1330 C C . GLU A 1 182 ? -18.191 9.399 16.788 1.00 93.06 182 GLU A C 1
ATOM 1332 O O . GLU A 1 182 ? -18.724 10.058 15.891 1.00 93.06 182 GLU A O 1
ATOM 1337 N N . PRO A 1 183 ? -16.954 8.885 16.654 1.00 94.69 183 PRO A N 1
ATOM 1338 C CA . PRO A 1 183 ? -16.187 9.006 15.420 1.00 94.69 183 PRO A CA 1
ATOM 1339 C C . PRO A 1 183 ? -16.772 8.100 14.337 1.00 94.69 183 PRO A C 1
ATOM 1341 O O . PRO A 1 183 ? -17.137 6.963 14.627 1.00 94.69 183 PRO A O 1
ATOM 1344 N N . ASP A 1 184 ? -16.765 8.551 13.084 1.00 94.44 184 ASP A N 1
ATOM 1345 C CA . ASP A 1 184 ? -16.941 7.656 11.938 1.00 94.44 184 ASP A CA 1
ATOM 1346 C C . ASP A 1 184 ? -15.562 7.108 11.527 1.00 94.44 184 ASP A C 1
ATOM 1348 O O . ASP A 1 184 ? -14.752 7.865 10.990 1.00 94.44 184 ASP A O 1
ATOM 1352 N N . PRO A 1 185 ? -15.248 5.814 11.733 1.00 93.31 185 PRO A N 1
ATOM 1353 C CA . PRO A 1 185 ? -13.908 5.288 11.473 1.00 93.31 185 PRO A CA 1
ATOM 1354 C C . PRO A 1 185 ? -13.464 5.330 10.004 1.00 93.31 185 PRO A C 1
ATOM 1356 O O . PRO A 1 185 ? -12.289 5.071 9.736 1.00 93.31 185 PRO A O 1
ATOM 1359 N N . GLU A 1 186 ? -14.367 5.606 9.055 1.00 90.69 186 GLU A N 1
ATOM 1360 C CA . GLU A 1 186 ? -14.008 5.842 7.653 1.00 90.69 186 GLU A CA 1
ATOM 1361 C C . GLU A 1 186 ? -13.277 7.176 7.465 1.00 90.69 186 GLU A C 1
ATOM 1363 O O . GLU A 1 186 ? -12.346 7.289 6.659 1.00 90.69 186 GLU A O 1
ATOM 1368 N N . VAL A 1 187 ? -13.719 8.206 8.188 1.00 92.50 187 VAL A N 1
ATOM 1369 C CA . VAL A 1 187 ? -13.296 9.593 7.965 1.00 92.50 187 VAL A CA 1
ATOM 1370 C C . VAL A 1 187 ? -12.608 10.217 9.166 1.00 92.50 187 VAL A C 1
ATOM 1372 O O . VAL A 1 187 ? -11.862 11.172 8.966 1.00 92.50 187 VAL A O 1
ATOM 1375 N N . ASP A 1 188 ? -12.769 9.652 10.357 1.00 94.75 188 ASP A N 1
ATOM 1376 C CA . ASP A 1 188 ? -12.224 10.133 11.620 1.00 94.75 188 ASP A CA 1
ATOM 1377 C C . ASP A 1 188 ? -11.223 9.137 12.232 1.00 94.75 188 ASP A C 1
ATOM 1379 O O . ASP A 1 188 ? -11.313 7.916 12.079 1.00 94.75 188 ASP A O 1
ATOM 1383 N N . GLU A 1 189 ? -10.255 9.676 12.968 1.00 94.00 189 GLU A N 1
ATOM 1384 C CA . GLU A 1 189 ? -9.350 8.938 13.843 1.00 94.00 189 GLU A CA 1
ATOM 1385 C C . GLU A 1 189 ? -9.422 9.485 15.268 1.00 94.00 189 GLU A C 1
ATOM 1387 O O . GLU A 1 189 ? -9.653 10.677 15.495 1.00 94.00 189 GLU A O 1
ATOM 1392 N N . VAL A 1 190 ? -9.182 8.603 16.237 1.00 93.38 190 VAL A N 1
ATOM 1393 C CA . VAL A 1 190 ? -9.105 8.941 17.656 1.00 93.38 190 VAL A CA 1
ATOM 1394 C C . VAL A 1 190 ? -7.649 8.963 18.103 1.00 93.38 190 VAL A C 1
ATOM 1396 O O . VAL A 1 190 ? -6.973 7.937 18.166 1.00 93.38 190 VAL A O 1
ATOM 1399 N N . TRP A 1 191 ? -7.180 10.144 18.488 1.00 91.69 191 TRP A N 1
ATOM 1400 C CA . TRP A 1 191 ? -5.842 10.366 19.020 1.00 91.69 191 TRP A CA 1
ATOM 1401 C C . TRP A 1 191 ? -5.872 10.411 20.544 1.00 91.69 191 TRP A C 1
ATOM 1403 O O . TRP A 1 191 ? -6.685 11.119 21.145 1.00 91.69 191 TRP A O 1
ATOM 1413 N N . LEU A 1 192 ? -4.948 9.679 21.169 1.00 90.94 192 LEU A N 1
ATOM 1414 C CA . LEU A 1 192 ? -4.848 9.563 22.622 1.00 90.94 192 LEU A CA 1
ATOM 1415 C C . LEU A 1 192 ? -3.554 10.196 23.144 1.00 90.94 192 LEU A C 1
ATOM 1417 O O . LEU A 1 192 ? -2.451 9.915 22.656 1.00 90.94 192 LEU A O 1
ATOM 1421 N N . GLY A 1 193 ? -3.685 11.039 24.169 1.00 89.81 193 GLY A N 1
ATOM 1422 C CA . GLY A 1 193 ? -2.563 11.517 24.969 1.00 89.81 193 GLY A CA 1
ATOM 1423 C C . GLY A 1 193 ? -1.902 10.382 25.768 1.00 89.81 193 GLY A C 1
ATOM 1424 O O . GLY A 1 193 ? -2.501 9.317 25.932 1.00 89.81 193 GLY A O 1
ATOM 1425 N N . PRO A 1 194 ? -0.666 10.573 26.265 1.00 88.88 194 PRO A N 1
ATOM 1426 C CA . PRO A 1 194 ? 0.068 9.555 27.025 1.00 88.88 194 PRO A CA 1
ATOM 1427 C C . PRO A 1 194 ? -0.733 8.858 28.141 1.00 88.88 194 PRO A C 1
ATOM 1429 O O . PRO A 1 194 ? -0.767 7.633 28.189 1.00 88.88 194 PRO A O 1
ATOM 1432 N N . VAL A 1 195 ? -1.465 9.604 28.978 1.00 89.31 195 VAL A N 1
ATOM 1433 C CA . VAL A 1 195 ? -2.234 9.001 30.086 1.00 89.31 195 VAL A CA 1
ATOM 1434 C C . VAL A 1 195 ? -3.457 8.240 29.572 1.00 89.31 195 VAL A C 1
ATOM 1436 O O . VAL A 1 195 ? -3.809 7.192 30.107 1.00 89.31 195 VAL A O 1
ATOM 1439 N N . ALA A 1 196 ? -4.105 8.733 28.514 1.00 91.12 196 ALA A N 1
ATOM 1440 C CA . ALA A 1 196 ? -5.213 8.016 27.889 1.00 91.12 196 ALA A CA 1
ATOM 1441 C C . ALA A 1 196 ? -4.745 6.687 27.265 1.00 91.12 196 ALA A C 1
ATOM 1443 O O . ALA A 1 196 ? -5.463 5.691 27.339 1.00 91.12 196 ALA A O 1
ATOM 1444 N N . ARG A 1 197 ? -3.518 6.634 26.726 1.00 92.12 197 ARG A N 1
ATOM 1445 C CA . ARG A 1 197 ? -2.891 5.392 26.237 1.00 92.12 197 ARG A CA 1
ATOM 1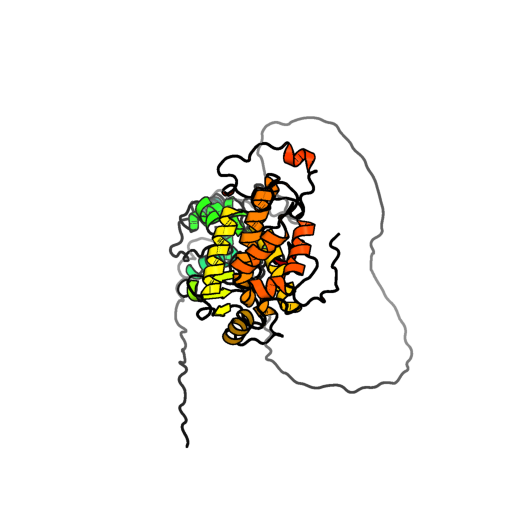446 C C . ARG A 1 197 ? -2.597 4.405 27.365 1.00 92.12 197 ARG A C 1
ATOM 1448 O O . ARG A 1 197 ? -2.918 3.228 27.229 1.00 92.12 197 ARG A O 1
ATOM 1455 N N . GLU A 1 198 ? -2.048 4.870 28.486 1.00 92.62 198 GLU A N 1
ATOM 1456 C CA . GLU A 1 198 ? -1.831 4.037 29.681 1.00 92.62 198 GLU A CA 1
ATOM 1457 C C . GLU A 1 198 ? -3.142 3.453 30.210 1.00 92.62 198 GLU A C 1
ATOM 1459 O O . GLU A 1 198 ? -3.233 2.257 30.483 1.00 92.62 198 GLU A O 1
ATOM 1464 N N . ARG A 1 199 ? -4.189 4.277 30.287 1.00 93.75 199 ARG A N 1
ATOM 1465 C CA . ARG A 1 199 ? -5.524 3.842 30.705 1.00 93.75 199 ARG A CA 1
ATOM 1466 C C . ARG A 1 199 ? -6.131 2.839 29.732 1.00 93.75 199 ARG A C 1
ATOM 1468 O O . ARG A 1 199 ? -6.667 1.829 30.176 1.00 93.75 199 ARG A O 1
ATOM 1475 N N . LEU A 1 200 ? -6.004 3.057 28.422 1.00 94.94 200 LEU A N 1
ATOM 1476 C CA . LEU A 1 200 ? -6.428 2.073 27.423 1.00 94.94 200 LEU A CA 1
ATOM 1477 C C . LEU A 1 200 ? -5.691 0.742 27.615 1.00 94.94 200 LEU A C 1
ATOM 1479 O O . LEU A 1 200 ? -6.310 -0.320 27.565 1.00 94.94 200 LEU A O 1
ATOM 1483 N N . ALA A 1 201 ? -4.385 0.793 27.877 1.00 95.06 201 ALA A N 1
ATOM 1484 C CA . ALA A 1 201 ? -3.573 -0.388 28.130 1.00 95.06 201 ALA A CA 1
ATOM 1485 C C . ALA A 1 201 ? -4.038 -1.150 29.386 1.00 95.06 201 ALA A C 1
ATOM 1487 O O . ALA A 1 201 ? -4.204 -2.371 29.323 1.00 95.06 201 ALA A O 1
ATOM 1488 N N . GLN A 1 202 ? -4.366 -0.441 30.472 1.00 95.62 202 GLN A N 1
ATOM 1489 C CA . GLN A 1 202 ? -4.974 -1.019 31.679 1.00 95.62 202 GLN A CA 1
ATOM 1490 C C . GLN A 1 202 ? -6.330 -1.679 31.382 1.00 95.62 202 GLN A C 1
ATOM 1492 O O . GLN A 1 202 ? -6.519 -2.853 31.698 1.00 95.62 202 GLN A O 1
ATOM 1497 N N . LEU A 1 203 ? -7.234 -0.978 30.683 1.00 95.69 203 LEU A N 1
ATOM 1498 C CA . LEU A 1 203 ? -8.539 -1.518 30.273 1.00 95.69 203 LEU A CA 1
ATOM 1499 C C . LEU A 1 203 ? -8.402 -2.772 29.395 1.00 95.69 203 LEU A C 1
ATOM 1501 O O . LEU A 1 203 ? -9.227 -3.683 29.479 1.00 95.69 203 LEU A O 1
ATOM 1505 N N . CYS A 1 204 ? -7.349 -2.850 28.580 1.00 95.44 204 CYS A N 1
ATOM 1506 C CA . CYS A 1 204 ? -7.047 -4.015 27.748 1.00 95.44 204 CYS A CA 1
ATOM 1507 C C . CYS A 1 204 ? -6.298 -5.134 28.496 1.00 95.44 204 CYS A C 1
ATOM 1509 O O . CYS A 1 204 ? -6.172 -6.244 27.972 1.00 95.44 204 CYS A O 1
ATOM 1511 N N . GLY A 1 205 ? -5.762 -4.865 29.692 1.00 94.38 205 GLY A N 1
ATOM 1512 C CA . GLY A 1 205 ? -4.850 -5.769 30.397 1.00 94.38 205 GLY A CA 1
ATOM 1513 C C . GLY A 1 205 ? -3.553 -6.032 29.620 1.00 94.38 205 GLY A C 1
ATOM 1514 O O . GLY A 1 205 ? -3.082 -7.169 29.553 1.00 94.38 205 GLY A O 1
ATOM 1515 N N . ARG A 1 206 ? -3.006 -5.010 28.952 1.00 94.31 206 ARG A N 1
ATOM 1516 C CA . ARG A 1 206 ? -1.788 -5.087 28.125 1.00 94.31 206 ARG A CA 1
ATOM 1517 C C . ARG A 1 206 ? -0.818 -3.966 28.498 1.00 94.31 206 ARG A C 1
ATOM 1519 O O . ARG A 1 206 ? -1.202 -2.987 29.122 1.00 94.31 206 ARG A O 1
ATOM 1526 N N . SER A 1 207 ? 0.443 -4.095 28.090 1.00 93.69 207 SER A N 1
ATOM 1527 C CA . SER A 1 207 ? 1.386 -2.975 28.150 1.00 93.69 207 SER A CA 1
ATOM 1528 C C . SER A 1 207 ? 1.074 -1.950 27.059 1.00 93.69 207 SER A C 1
ATOM 1530 O O . SER A 1 207 ? 0.574 -2.314 25.991 1.00 93.69 207 SER A O 1
ATOM 1532 N N . VAL A 1 208 ? 1.430 -0.684 27.297 1.00 92.44 208 VAL A N 1
ATOM 1533 C CA . VAL A 1 208 ? 1.289 0.401 26.307 1.00 92.44 208 VAL A CA 1
ATOM 1534 C C . VAL A 1 208 ? 1.965 0.026 24.988 1.00 92.44 208 VAL A C 1
ATOM 1536 O O . VAL A 1 208 ? 1.336 0.105 23.939 1.00 92.44 208 VAL A O 1
ATOM 1539 N N . VAL A 1 209 ? 3.185 -0.519 25.052 1.00 91.81 209 VAL A N 1
ATOM 1540 C CA . VAL A 1 209 ? 3.947 -0.969 23.876 1.00 91.81 209 VAL A CA 1
ATOM 1541 C C . VAL A 1 209 ? 3.161 -1.976 23.031 1.00 91.81 209 VAL A C 1
ATOM 1543 O O . VAL A 1 209 ? 3.129 -1.860 21.809 1.00 91.81 209 VAL A O 1
ATOM 1546 N N . ARG A 1 210 ? 2.488 -2.955 23.653 1.00 92.06 210 ARG A N 1
ATOM 1547 C CA . ARG A 1 210 ? 1.694 -3.947 22.908 1.00 92.06 210 ARG A CA 1
ATOM 1548 C C . ARG A 1 210 ? 0.450 -3.333 22.270 1.00 92.06 210 ARG A C 1
ATOM 1550 O O . ARG A 1 210 ? 0.081 -3.747 21.175 1.00 92.06 210 ARG A O 1
ATOM 1557 N N . VAL A 1 211 ? -0.185 -2.370 22.937 1.00 91.81 211 VAL A N 1
ATOM 1558 C CA . VAL A 1 211 ? -1.339 -1.649 22.380 1.00 91.81 211 VAL A CA 1
ATOM 1559 C C . VAL A 1 211 ? -0.910 -0.791 21.188 1.00 91.81 211 VAL A C 1
ATOM 1561 O O . VAL A 1 211 ? -1.540 -0.856 20.139 1.00 91.81 211 VAL A O 1
ATOM 1564 N N . GLU A 1 212 ? 0.197 -0.059 21.302 1.00 90.62 212 GLU A N 1
ATOM 1565 C CA . GLU A 1 212 ? 0.735 0.783 20.224 1.00 90.62 212 GLU A CA 1
ATOM 1566 C C . GLU A 1 212 ? 1.231 -0.033 19.022 1.00 90.62 212 GLU A C 1
ATOM 1568 O O . GLU A 1 212 ? 1.029 0.365 17.878 1.00 90.62 212 GLU A O 1
ATOM 1573 N N . GLN A 1 213 ? 1.819 -1.211 19.256 1.00 88.00 213 GLN A N 1
ATOM 1574 C CA . GLN A 1 213 ? 2.184 -2.143 18.182 1.00 88.00 213 GLN A CA 1
ATOM 1575 C C . GLN A 1 213 ? 0.961 -2.694 17.439 1.00 88.00 213 GLN A C 1
ATOM 1577 O O . GLN A 1 213 ? 1.046 -2.990 16.247 1.00 88.00 213 GLN A O 1
ATOM 1582 N N . ALA A 1 214 ? -0.162 -2.867 18.137 1.00 88.56 214 ALA A N 1
ATOM 1583 C CA . ALA A 1 214 ? -1.380 -3.408 17.551 1.00 88.56 214 ALA A CA 1
ATOM 1584 C C . ALA A 1 214 ? -2.253 -2.339 16.869 1.00 88.56 214 ALA A C 1
ATOM 1586 O O . ALA A 1 214 ? -2.961 -2.673 15.918 1.00 88.56 214 ALA A O 1
ATOM 1587 N N . LEU A 1 215 ? -2.167 -1.080 17.321 1.00 91.31 215 LEU A N 1
ATOM 1588 C CA . LEU A 1 215 ? -2.903 0.082 16.809 1.00 91.31 215 LEU A CA 1
ATOM 1589 C C . LEU A 1 215 ? -1.916 1.139 16.287 1.00 91.31 215 LEU A C 1
ATOM 1591 O O . LEU A 1 215 ? -1.571 2.078 17.011 1.00 91.31 215 LEU A O 1
ATOM 1595 N N . PRO A 1 216 ? -1.452 1.024 15.028 1.00 84.56 216 PRO A N 1
ATOM 1596 C CA . PRO A 1 216 ? -0.383 1.871 14.501 1.00 84.56 216 PRO A CA 1
ATOM 1597 C C . PRO A 1 216 ? -0.688 3.372 14.527 1.00 84.56 216 PRO A C 1
ATOM 1599 O O . PRO A 1 216 ? 0.239 4.178 14.600 1.00 84.56 216 PRO A O 1
ATOM 1602 N N . SER A 1 217 ? -1.963 3.774 14.484 1.00 83.56 217 SER A N 1
ATOM 1603 C CA . SER A 1 217 ? -2.327 5.188 14.601 1.00 83.56 217 SER A CA 1
ATOM 1604 C C . SER A 1 217 ? -2.103 5.751 16.006 1.00 83.56 217 SER A C 1
ATOM 1606 O O . SER A 1 217 ? -1.748 6.920 16.122 1.00 83.56 217 SER A O 1
ATOM 1608 N N . LEU A 1 218 ? -2.166 4.941 17.071 1.00 84.06 218 LEU A N 1
ATOM 1609 C CA . LEU A 1 218 ? -1.802 5.406 18.417 1.00 84.06 218 LEU A CA 1
ATOM 1610 C C . LEU A 1 218 ? -0.317 5.740 18.530 1.00 84.06 218 LEU A C 1
ATOM 1612 O O . LEU A 1 218 ? 0.029 6.761 19.124 1.00 84.06 218 LEU A O 1
ATOM 1616 N N . ALA A 1 219 ? 0.549 4.917 17.931 1.00 74.50 219 ALA A N 1
ATOM 1617 C CA . ALA A 1 219 ? 1.992 5.155 17.917 1.00 74.50 219 ALA A CA 1
ATOM 1618 C C . ALA A 1 219 ? 2.355 6.479 17.213 1.00 74.50 219 ALA A C 1
ATOM 1620 O O . ALA A 1 219 ? 3.347 7.117 17.556 1.00 74.50 219 ALA A O 1
ATOM 1621 N N . GLY A 1 220 ? 1.531 6.921 16.254 1.00 70.12 220 GLY A N 1
ATOM 1622 C CA . GLY A 1 220 ? 1.688 8.189 15.537 1.00 70.12 220 GLY A CA 1
ATOM 1623 C C . GLY A 1 220 ? 1.094 9.422 16.234 1.00 70.12 220 GLY A C 1
ATOM 1624 O O . GLY A 1 220 ? 1.135 10.510 15.656 1.00 70.12 220 GLY A O 1
ATOM 1625 N N . SER A 1 221 ? 0.521 9.282 17.437 1.00 73.25 221 SER A N 1
ATOM 1626 C CA . SER A 1 221 ? -0.161 10.375 18.143 1.00 73.25 221 SER A CA 1
ATOM 1627 C C . SER A 1 221 ? 0.782 11.541 18.453 1.00 73.25 221 SER A C 1
ATOM 1629 O O . SER A 1 221 ? 1.765 11.403 19.180 1.00 73.25 221 SER A O 1
ATOM 1631 N N . ARG A 1 222 ? 0.445 12.730 17.935 1.00 70.19 222 ARG A N 1
ATOM 1632 C CA . ARG A 1 222 ? 1.198 13.986 18.138 1.00 70.19 222 ARG A CA 1
ATOM 1633 C C . ARG A 1 222 ? 0.760 14.768 19.382 1.00 70.19 222 ARG A C 1
ATOM 1635 O O . ARG A 1 222 ? 1.133 15.931 19.540 1.00 70.19 222 ARG A O 1
ATOM 1642 N N . ILE A 1 223 ? -0.055 14.172 20.254 1.00 77.00 223 ILE A N 1
ATOM 1643 C CA . ILE A 1 223 ? -0.528 14.838 21.471 1.00 77.00 223 ILE A CA 1
ATOM 1644 C C . ILE A 1 223 ? 0.642 14.981 22.449 1.00 77.00 223 ILE A C 1
ATOM 1646 O O . ILE A 1 223 ? 1.196 13.998 22.942 1.00 77.00 223 ILE A O 1
ATOM 1650 N N . THR A 1 224 ? 1.015 16.233 22.719 1.00 72.88 224 THR A N 1
ATOM 1651 C CA . THR A 1 224 ? 2.142 16.565 23.599 1.00 72.88 224 THR A CA 1
ATOM 1652 C C . THR A 1 224 ? 1.881 16.146 25.048 1.00 72.88 224 THR A C 1
ATOM 1654 O O . THR A 1 224 ? 0.739 16.043 25.499 1.00 72.88 224 THR A O 1
ATOM 1657 N N . VAL A 1 225 ? 2.956 15.999 25.827 1.00 69.25 225 VAL A N 1
ATOM 1658 C CA . VAL A 1 225 ? 2.893 15.679 27.267 1.00 69.25 225 VAL A CA 1
ATOM 1659 C C . VAL A 1 225 ? 2.090 16.722 28.063 1.00 69.25 225 VAL A C 1
ATOM 1661 O O . VAL A 1 225 ? 1.483 16.397 29.079 1.00 69.25 225 VAL A O 1
ATOM 1664 N N . ARG A 1 226 ? 2.007 17.973 27.590 1.00 69.06 226 ARG A N 1
ATOM 1665 C CA . ARG A 1 226 ? 1.200 19.022 28.240 1.00 69.06 226 ARG A CA 1
ATOM 1666 C C . ARG A 1 226 ? -0.310 18.779 28.112 1.00 69.06 226 ARG A C 1
ATOM 1668 O O . ARG A 1 226 ? -1.063 19.224 28.969 1.00 69.06 226 ARG A O 1
ATOM 1675 N N . ALA A 1 227 ? -0.742 18.015 27.109 1.00 77.19 227 ALA A N 1
ATOM 1676 C CA . ALA A 1 227 ? -2.130 17.611 26.883 1.00 77.19 227 ALA A CA 1
ATOM 1677 C C . ALA A 1 227 ? -2.348 16.121 27.223 1.00 77.19 227 ALA A C 1
ATOM 1679 O O . ALA A 1 227 ? -3.060 15.398 26.530 1.00 77.19 227 ALA A O 1
ATOM 1680 N N . ARG A 1 228 ? -1.720 15.636 28.304 1.00 72.56 228 ARG A N 1
ATOM 1681 C CA . ARG A 1 228 ? -1.590 14.197 28.604 1.00 72.56 228 ARG A CA 1
ATOM 1682 C C . ARG A 1 228 ? -2.890 13.388 28.699 1.00 72.56 228 ARG A C 1
ATOM 1684 O O . ARG A 1 228 ? -2.861 12.194 28.414 1.00 72.56 228 ARG A O 1
ATOM 1691 N N . HIS A 1 229 ? -3.996 14.018 29.093 1.00 73.88 229 HIS A N 1
ATOM 1692 C CA . HIS A 1 229 ? -5.319 13.388 29.229 1.00 73.88 229 HIS A CA 1
ATOM 1693 C C . HIS A 1 229 ? -6.217 13.595 28.001 1.00 73.88 229 HIS A C 1
ATOM 1695 O O . HIS A 1 229 ? -7.371 13.178 28.000 1.00 73.88 229 HIS A O 1
ATOM 1701 N N . GLN A 1 230 ? -5.725 14.281 26.969 1.00 82.12 230 GLN A N 1
ATOM 1702 C CA . GLN A 1 230 ? -6.540 14.629 25.819 1.00 82.12 230 GLN A CA 1
ATOM 1703 C C . GLN A 1 230 ? -6.904 13.376 25.019 1.00 82.12 230 GLN A C 1
ATOM 1705 O O . GLN A 1 230 ? -6.040 12.584 24.638 1.00 82.12 230 GLN A O 1
ATOM 1710 N N . VAL A 1 231 ? -8.196 13.247 24.739 1.00 88.50 231 VAL A N 1
ATOM 1711 C CA . VAL A 1 231 ? -8.733 12.399 23.679 1.00 88.50 231 VAL A CA 1
ATOM 1712 C C . VAL A 1 231 ? -9.252 13.344 22.609 1.00 88.50 231 VAL A C 1
ATOM 1714 O O . VAL A 1 231 ? -9.973 14.292 22.924 1.00 88.50 231 VAL A O 1
ATOM 1717 N N . ARG A 1 232 ? -8.838 13.138 21.362 1.00 88.94 232 ARG A N 1
ATOM 1718 C CA . ARG A 1 232 ? -9.186 14.024 20.252 1.00 88.94 232 ARG A CA 1
ATOM 1719 C C . ARG A 1 232 ? -9.688 13.202 19.079 1.00 88.94 232 ARG A C 1
ATOM 1721 O O . ARG A 1 232 ? -9.013 12.264 18.671 1.00 88.94 232 ARG A O 1
ATOM 1728 N N . VAL A 1 233 ? -10.835 13.586 18.535 1.00 91.50 233 VAL A N 1
ATOM 1729 C CA . VAL A 1 233 ? -11.340 13.060 17.265 1.00 91.50 233 VAL A CA 1
ATOM 1730 C C . VAL A 1 233 ? -10.937 14.037 16.171 1.00 91.50 233 VAL A C 1
ATOM 1732 O O . VAL A 1 233 ? -11.209 15.232 16.286 1.00 91.50 233 VAL A O 1
ATOM 1735 N N . GLU A 1 234 ? -10.252 13.556 15.140 1.00 91.50 234 GLU A N 1
ATOM 1736 C CA . GLU A 1 234 ? -9.895 14.370 13.977 1.00 91.50 234 GLU A CA 1
ATOM 1737 C C . GLU A 1 234 ? -10.138 13.618 12.688 1.00 91.50 234 GLU A C 1
ATOM 1739 O O . GLU A 1 234 ? -9.927 12.411 12.614 1.00 91.50 234 GLU A O 1
ATOM 1744 N N . ARG A 1 235 ? -10.471 14.365 11.638 1.00 92.12 235 ARG A N 1
ATOM 1745 C CA . ARG A 1 235 ? -10.586 13.794 10.305 1.00 92.12 235 ARG A CA 1
ATOM 1746 C C . ARG A 1 235 ? -9.240 13.319 9.776 1.00 92.12 235 ARG A C 1
ATOM 1748 O O . ARG A 1 235 ? -8.238 14.032 9.857 1.00 92.12 235 ARG A O 1
ATOM 1755 N N . TRP A 1 236 ? -9.245 12.152 9.144 1.00 88.94 236 TRP A N 1
ATOM 1756 C CA . TRP A 1 236 ? -8.118 11.668 8.363 1.00 88.94 236 TRP A CA 1
ATOM 1757 C C . TRP A 1 236 ? -7.781 12.647 7.233 1.00 88.94 236 TRP A C 1
ATOM 1759 O O . TRP A 1 236 ? -8.678 13.080 6.496 1.00 88.94 236 TRP A O 1
ATOM 1769 N N . PRO A 1 237 ? -6.488 12.935 7.000 1.00 86.56 237 PRO A N 1
ATOM 1770 C CA . PRO A 1 237 ? -6.063 13.509 5.734 1.00 86.56 237 PRO A CA 1
ATOM 1771 C C . PRO A 1 237 ? -6.561 12.635 4.579 1.00 86.56 237 PRO A C 1
ATOM 1773 O O . PRO A 1 237 ? -6.481 11.410 4.654 1.00 86.56 237 PRO A O 1
ATOM 1776 N N . GLN A 1 238 ? -7.029 13.240 3.484 1.00 81.69 238 GLN A N 1
ATOM 1777 C CA . GLN A 1 238 ? -7.622 12.495 2.363 1.00 81.69 238 GLN A CA 1
ATOM 1778 C C . GLN A 1 238 ? -6.701 11.382 1.827 1.00 81.69 238 GLN A C 1
ATOM 1780 O O . GLN A 1 238 ? -7.164 10.285 1.533 1.00 81.69 238 GLN A O 1
ATOM 1785 N N . ALA A 1 239 ? -5.390 11.636 1.765 1.00 78.69 239 ALA A N 1
ATOM 1786 C CA . ALA A 1 239 ? -4.388 10.667 1.316 1.00 78.69 239 ALA A CA 1
ATOM 1787 C C . ALA A 1 239 ? -4.107 9.528 2.320 1.00 78.69 239 ALA A C 1
ATOM 1789 O O . ALA A 1 239 ? -3.418 8.574 1.978 1.00 78.69 239 ALA A O 1
ATOM 1790 N N . GLN A 1 240 ? -4.597 9.627 3.555 1.00 84.62 240 GLN A N 1
ATOM 1791 C CA . GLN A 1 240 ? -4.349 8.671 4.640 1.00 84.62 240 GLN A CA 1
ATOM 1792 C C . GLN A 1 240 ? -5.631 7.994 5.123 1.00 84.62 240 GLN A C 1
ATOM 1794 O O . GLN A 1 240 ? -5.606 7.331 6.158 1.00 84.62 240 GLN A O 1
ATOM 1799 N N . ARG A 1 241 ? -6.746 8.162 4.398 1.00 86.88 241 ARG A N 1
ATOM 1800 C CA . ARG A 1 241 ? -8.001 7.515 4.772 1.00 86.88 241 ARG A CA 1
ATOM 1801 C C . ARG A 1 241 ? -7.786 6.009 4.947 1.00 86.88 241 ARG A C 1
ATOM 1803 O O . ARG A 1 241 ? -7.129 5.382 4.106 1.00 86.88 241 ARG A O 1
ATOM 1810 N N . PRO A 1 242 ? -8.313 5.428 6.032 1.00 90.19 242 PRO A N 1
ATOM 1811 C CA . PRO A 1 242 ? -8.196 4.009 6.273 1.00 90.19 242 PRO A CA 1
ATOM 1812 C C . PRO A 1 242 ? -9.007 3.248 5.231 1.00 90.19 242 PRO A C 1
ATOM 1814 O O . PRO A 1 242 ? -9.785 3.802 4.456 1.00 90.19 242 PRO A O 1
ATOM 1817 N N . GLY A 1 243 ? -8.856 1.932 5.227 1.00 88.50 243 GLY A N 1
ATOM 1818 C CA . GLY A 1 243 ? -9.788 1.108 4.477 1.00 88.50 243 GLY A CA 1
ATOM 1819 C C . GLY A 1 243 ? -10.073 -0.203 5.173 1.00 88.50 243 GLY A C 1
ATOM 1820 O O . GLY A 1 243 ? -9.299 -0.674 6.006 1.00 88.50 243 GLY A O 1
ATOM 1821 N N . HIS A 1 244 ? -11.163 -0.836 4.764 1.00 89.50 244 HIS A N 1
ATOM 1822 C CA . HIS A 1 244 ? -11.688 -2.043 5.387 1.00 89.50 244 HIS A CA 1
ATOM 1823 C C . HIS A 1 244 ? -10.679 -3.196 5.537 1.00 89.50 244 HIS A C 1
ATOM 1825 O O . HIS A 1 244 ? -9.928 -3.547 4.623 1.0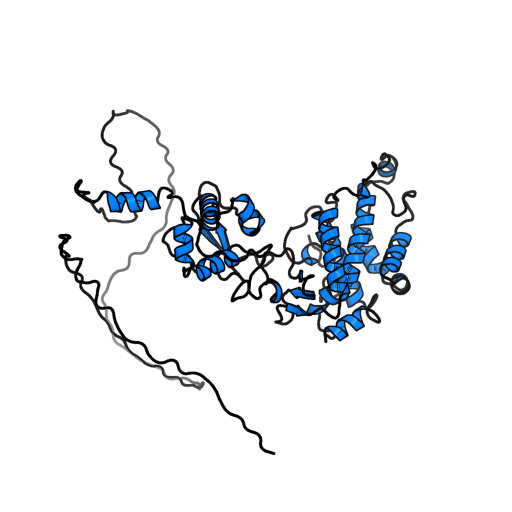0 89.50 244 HIS A O 1
ATOM 1831 N N . ALA A 1 245 ? -10.707 -3.880 6.670 1.00 91.25 245 ALA A N 1
ATOM 1832 C CA . ALA A 1 245 ? -10.165 -5.223 6.767 1.00 91.25 245 ALA A CA 1
ATOM 1833 C C . ALA A 1 245 ? -10.889 -6.157 5.784 1.00 91.25 245 ALA A C 1
ATOM 1835 O O . ALA A 1 245 ? -12.037 -5.922 5.410 1.00 91.25 245 ALA A O 1
ATOM 1836 N N . CYS A 1 246 ? -10.232 -7.244 5.376 1.00 91.75 246 CYS A N 1
ATOM 1837 C CA . CYS A 1 246 ? -10.899 -8.298 4.610 1.00 91.75 246 CYS A CA 1
ATOM 1838 C C . CYS A 1 246 ? -12.134 -8.793 5.375 1.00 91.75 246 CYS A C 1
ATOM 1840 O O . CYS A 1 246 ? -12.005 -9.147 6.549 1.00 91.75 246 CYS A O 1
ATOM 1842 N N . VAL A 1 247 ? -13.300 -8.836 4.717 1.00 90.94 247 VAL A N 1
ATOM 1843 C CA . VAL A 1 247 ? -14.568 -9.205 5.375 1.00 90.94 247 VAL A CA 1
ATOM 1844 C C . VAL A 1 247 ? -14.489 -10.594 6.001 1.00 90.94 247 VAL A C 1
ATOM 1846 O O . VAL A 1 247 ? -14.953 -10.797 7.113 1.00 90.94 247 VAL A O 1
ATOM 1849 N N . LEU A 1 248 ? -13.785 -11.524 5.349 1.00 91.69 248 LEU A N 1
ATOM 1850 C CA . LEU A 1 248 ? -13.588 -12.882 5.856 1.00 91.69 248 LEU A CA 1
ATOM 1851 C C . LEU A 1 248 ? -12.596 -12.939 7.029 1.00 91.69 248 LEU A C 1
ATOM 1853 O O . LEU A 1 248 ? -12.714 -13.792 7.897 1.00 91.69 248 LEU A O 1
ATOM 1857 N N . CYS A 1 249 ? -11.632 -12.011 7.108 1.00 90.12 249 CYS A N 1
ATOM 1858 C CA . CYS A 1 249 ? -10.760 -11.900 8.285 1.00 90.12 249 CYS A CA 1
ATOM 1859 C C . CYS A 1 249 ? -11.481 -11.316 9.502 1.00 90.12 249 CYS A C 1
ATOM 1861 O O . CYS A 1 249 ? -11.068 -11.606 10.627 1.00 90.12 249 CYS A O 1
ATOM 1863 N N . ALA A 1 250 ? -12.456 -10.437 9.263 1.00 91.00 250 ALA A N 1
ATOM 1864 C CA . ALA A 1 250 ? -13.247 -9.774 10.293 1.00 91.00 250 ALA A CA 1
ATOM 1865 C C . ALA A 1 250 ? -14.465 -10.608 10.725 1.00 91.00 250 ALA A C 1
ATOM 1867 O O . ALA A 1 250 ? -14.951 -10.420 11.840 1.00 91.00 250 ALA A O 1
ATOM 1868 N N . ALA A 1 251 ? -14.911 -11.551 9.888 1.00 89.81 251 ALA A N 1
ATOM 1869 C CA . ALA A 1 251 ? -15.991 -12.479 10.200 1.00 89.81 251 ALA A CA 1
ATOM 1870 C C . ALA A 1 251 ? -15.732 -13.198 11.536 1.00 89.81 251 ALA A C 1
ATOM 1872 O O . ALA A 1 251 ? -14.636 -13.706 11.784 1.00 89.81 251 ALA A O 1
ATOM 1873 N N . GLY A 1 252 ? -16.728 -13.176 12.424 1.00 83.62 252 GLY A N 1
ATOM 1874 C CA . GLY A 1 252 ? -16.643 -13.749 13.773 1.00 83.62 252 GLY A CA 1
ATOM 1875 C C . GLY A 1 252 ? -15.781 -12.961 14.773 1.00 83.62 252 GLY A C 1
ATOM 1876 O O . GLY A 1 252 ? -15.686 -13.357 15.929 1.00 83.62 252 GLY A O 1
ATOM 1877 N N . LYS A 1 253 ? -15.149 -11.850 14.366 1.00 86.44 253 LYS A N 1
ATOM 1878 C CA . LYS A 1 253 ? -14.346 -10.970 15.246 1.00 86.44 253 LYS A CA 1
ATOM 1879 C C . LYS A 1 253 ? -14.986 -9.608 15.490 1.00 86.44 253 LYS A C 1
ATOM 1881 O O . LYS A 1 253 ? -14.592 -8.900 16.422 1.00 86.44 253 LYS A O 1
ATOM 1886 N N . SER A 1 254 ? -15.907 -9.211 14.622 1.00 86.62 254 SER A N 1
ATOM 1887 C CA . SER A 1 254 ? -16.681 -7.981 14.714 1.00 86.62 254 SER A CA 1
ATOM 1888 C C . SER A 1 254 ? -18.046 -8.199 14.068 1.00 86.62 254 SER A C 1
ATOM 1890 O O . SER A 1 254 ? -18.155 -8.949 13.099 1.00 86.62 254 SER A O 1
ATOM 1892 N N . GLU A 1 255 ? -19.064 -7.534 14.606 1.00 83.81 255 GLU A N 1
ATOM 1893 C CA . GLU A 1 255 ? -20.410 -7.478 14.025 1.00 83.81 255 GLU A CA 1
ATOM 1894 C C . GLU A 1 255 ? -20.482 -6.520 12.821 1.00 83.81 255 GLU A C 1
ATOM 1896 O O . GLU A 1 255 ? -21.423 -6.584 12.036 1.00 83.81 255 GLU A O 1
ATOM 1901 N N . GLY A 1 256 ? -19.474 -5.656 12.644 1.00 85.62 256 GLY A N 1
ATOM 1902 C CA . GLY A 1 256 ? -19.434 -4.626 11.609 1.00 85.62 256 GLY A CA 1
ATOM 1903 C C . GLY A 1 256 ? -18.102 -4.548 10.852 1.00 85.62 256 GLY A C 1
ATOM 1904 O O . GLY A 1 256 ? -17.191 -5.359 11.062 1.00 85.62 256 GLY A O 1
ATOM 1905 N N . PRO A 1 257 ? -17.966 -3.572 9.934 1.00 88.69 257 PRO A N 1
ATOM 1906 C CA . PRO A 1 257 ? -16.719 -3.341 9.223 1.00 88.69 257 PRO A CA 1
ATOM 1907 C C . PRO A 1 257 ? -15.606 -2.930 10.190 1.00 88.69 257 PRO A C 1
ATOM 1909 O O . PRO A 1 257 ? -15.776 -2.061 11.038 1.00 88.69 257 PRO A O 1
ATOM 1912 N N . VAL A 1 258 ? -14.429 -3.522 10.004 1.00 93.06 258 VAL A N 1
ATOM 1913 C CA . VAL A 1 258 ? -13.212 -3.147 10.731 1.00 93.06 258 VAL A CA 1
ATOM 1914 C C . VAL A 1 258 ? -12.356 -2.279 9.827 1.00 93.06 258 VAL A C 1
ATOM 1916 O O . VAL A 1 258 ? -12.129 -2.642 8.671 1.00 93.06 258 VAL A O 1
ATOM 1919 N N . TRP A 1 259 ? -11.840 -1.172 10.346 1.00 93.50 259 TRP A N 1
ATOM 1920 C CA . TRP A 1 259 ? -11.027 -0.233 9.576 1.00 93.50 259 TRP A CA 1
ATOM 1921 C C . TRP A 1 259 ? -9.555 -0.392 9.904 1.00 93.50 259 TRP A C 1
ATOM 1923 O O . TRP A 1 259 ? -9.178 -0.563 11.060 1.00 93.50 259 TRP A O 1
ATOM 1933 N N . ARG A 1 260 ? -8.710 -0.370 8.872 1.00 92.44 260 ARG A N 1
ATOM 1934 C CA . ARG A 1 260 ? -7.265 -0.544 9.015 1.00 92.44 260 ARG A CA 1
ATOM 1935 C C . ARG A 1 260 ? -6.516 0.656 8.477 1.00 92.44 260 ARG A C 1
ATOM 1937 O O . ARG A 1 260 ? -6.875 1.193 7.428 1.00 92.44 260 ARG A O 1
ATOM 1944 N N . VAL A 1 261 ? -5.430 0.999 9.156 1.00 89.62 261 VAL A N 1
ATOM 1945 C CA . VAL A 1 261 ? -4.396 1.877 8.623 1.00 89.62 261 VAL A CA 1
ATOM 1946 C C . VAL A 1 261 ? -3.786 1.184 7.407 1.00 89.62 261 VAL A C 1
ATOM 1948 O O . VAL A 1 261 ? -3.371 0.024 7.467 1.00 89.62 261 VAL A O 1
ATOM 1951 N N . ARG A 1 262 ? -3.739 1.888 6.277 1.00 86.12 262 ARG A N 1
ATOM 1952 C CA . ARG A 1 262 ? -3.177 1.368 5.030 1.00 86.12 262 ARG A CA 1
ATOM 1953 C C . ARG A 1 262 ? -2.134 2.328 4.498 1.00 86.12 262 ARG A C 1
ATOM 1955 O O . ARG A 1 262 ? -2.320 3.536 4.545 1.00 86.12 262 ARG A O 1
ATOM 1962 N N . ARG A 1 263 ? -1.048 1.776 3.955 1.00 84.50 263 ARG A N 1
ATOM 1963 C CA . ARG A 1 263 ? -0.018 2.567 3.264 1.00 84.50 263 ARG A CA 1
ATOM 1964 C C . ARG A 1 263 ? -0.460 3.024 1.874 1.00 84.50 263 ARG A C 1
ATOM 1966 O O . ARG A 1 263 ? 0.001 4.061 1.415 1.00 84.50 263 ARG A O 1
ATOM 1973 N N . ASP A 1 264 ? -1.357 2.266 1.246 1.00 86.31 264 ASP A N 1
ATOM 1974 C CA . ASP A 1 264 ? -1.898 2.512 -0.091 1.00 86.31 264 ASP A CA 1
ATOM 1975 C C . ASP A 1 264 ? -3.425 2.540 -0.093 1.00 86.31 264 ASP A C 1
ATOM 1977 O O . ASP A 1 264 ? -4.084 2.068 0.836 1.00 86.31 264 ASP A O 1
ATOM 1981 N N . THR A 1 265 ? -3.986 3.005 -1.208 1.00 84.62 265 THR A N 1
ATOM 1982 C CA . THR A 1 265 ? -5.431 3.008 -1.476 1.00 84.62 265 THR A CA 1
ATOM 1983 C C . THR A 1 265 ? -6.036 1.601 -1.565 1.00 84.62 265 THR A C 1
ATOM 1985 O O . THR A 1 265 ? -7.253 1.440 -1.457 1.00 84.62 265 THR A O 1
ATOM 1988 N N . TRP A 1 266 ? -5.208 0.561 -1.707 1.00 88.50 266 TRP A N 1
ATOM 1989 C CA . TRP A 1 266 ? -5.642 -0.830 -1.755 1.00 88.50 266 TRP A CA 1
ATOM 1990 C C . TRP A 1 266 ? -4.599 -1.810 -1.192 1.00 88.50 266 TRP A C 1
ATOM 1992 O O . TRP A 1 266 ? -3.427 -1.479 -1.027 1.00 88.50 266 TRP A O 1
ATOM 2002 N N . THR A 1 267 ? -5.026 -3.032 -0.873 1.00 90.69 267 THR A N 1
ATOM 2003 C CA . THR A 1 267 ? -4.160 -4.146 -0.446 1.00 90.69 267 THR A CA 1
ATOM 2004 C C . THR A 1 267 ? -4.765 -5.492 -0.865 1.00 90.69 267 THR A C 1
ATOM 2006 O O . THR A 1 267 ? -5.891 -5.536 -1.358 1.00 90.69 267 THR A O 1
ATOM 2009 N N . VAL A 1 268 ? -4.034 -6.596 -0.692 1.00 92.38 268 VAL A N 1
ATOM 2010 C CA . VAL A 1 268 ? -4.524 -7.956 -0.958 1.00 92.38 268 VAL A CA 1
ATOM 2011 C C . VAL A 1 268 ? -4.425 -8.783 0.317 1.00 92.38 268 VAL A C 1
ATOM 2013 O O . VAL A 1 268 ? -3.365 -8.962 0.911 1.00 92.38 268 VAL A O 1
ATOM 2016 N N . CYS A 1 269 ? -5.550 -9.333 0.749 1.00 92.50 269 CYS A N 1
ATOM 2017 C CA . CYS A 1 269 ? -5.589 -10.329 1.801 1.00 92.50 269 CYS A CA 1
ATOM 2018 C C . CYS A 1 269 ? -5.142 -11.680 1.243 1.00 92.50 269 CYS A C 1
ATOM 2020 O O . CYS A 1 269 ? -5.945 -12.390 0.644 1.00 92.50 269 CYS A O 1
ATOM 2022 N N . VAL A 1 270 ? -3.883 -12.044 1.491 1.00 92.75 270 VAL A N 1
ATOM 2023 C CA . VAL A 1 270 ? -3.289 -13.322 1.052 1.00 92.75 270 VAL A CA 1
ATOM 2024 C C . VAL A 1 270 ? -4.078 -14.523 1.576 1.00 92.75 270 VAL A C 1
ATOM 2026 O O . VAL A 1 270 ? -4.368 -15.434 0.818 1.00 92.75 270 VAL A O 1
ATOM 2029 N N . ARG A 1 271 ? -4.501 -14.496 2.848 1.00 91.69 271 ARG A N 1
ATOM 2030 C CA . ARG A 1 271 ? -5.231 -15.612 3.479 1.00 91.69 271 ARG A CA 1
ATOM 2031 C C . ARG A 1 271 ? -6.527 -15.981 2.753 1.00 91.69 271 ARG A C 1
ATOM 2033 O O . ARG A 1 271 ? -6.913 -17.139 2.762 1.00 91.69 271 ARG A O 1
ATOM 2040 N N . HIS A 1 272 ? -7.221 -14.992 2.199 1.00 92.81 272 HIS A N 1
ATOM 2041 C CA . HIS A 1 272 ? -8.557 -15.182 1.636 1.00 92.81 272 HIS A CA 1
ATOM 2042 C C . HIS A 1 272 ? -8.634 -14.847 0.146 1.00 92.81 272 HIS A C 1
ATOM 2044 O O . HIS A 1 272 ? -9.738 -14.794 -0.386 1.00 92.81 272 HIS A O 1
ATOM 2050 N N . GLY A 1 273 ? -7.500 -14.542 -0.497 1.00 92.81 273 GLY A N 1
ATOM 2051 C CA . GLY A 1 273 ? -7.458 -14.111 -1.893 1.00 92.81 273 GLY A CA 1
ATOM 2052 C C . GLY A 1 273 ? -8.433 -12.968 -2.165 1.00 92.81 273 GLY A C 1
ATOM 2053 O O . GLY A 1 273 ? -9.308 -13.092 -3.015 1.00 92.81 273 GLY A O 1
ATOM 2054 N N . ARG A 1 274 ? -8.353 -11.868 -1.405 1.00 92.38 274 ARG A N 1
ATOM 2055 C CA . ARG A 1 274 ? -9.254 -10.715 -1.594 1.00 92.38 274 ARG A CA 1
ATOM 2056 C C . ARG A 1 274 ? -8.494 -9.421 -1.742 1.00 92.38 274 ARG A C 1
ATOM 2058 O O . ARG A 1 274 ? -7.784 -9.013 -0.827 1.00 92.38 274 ARG A O 1
ATOM 2065 N N . TRP A 1 275 ? -8.708 -8.741 -2.855 1.00 91.50 275 TRP A N 1
ATOM 2066 C CA . TRP A 1 275 ? -8.338 -7.345 -2.989 1.00 91.50 275 TRP A CA 1
ATOM 2067 C C . TRP A 1 275 ? -9.269 -6.498 -2.122 1.00 91.50 275 TRP A C 1
ATOM 2069 O O . TRP A 1 275 ? -10.485 -6.700 -2.132 1.00 91.50 275 TRP A O 1
ATOM 2079 N N . THR A 1 276 ? -8.711 -5.570 -1.351 1.00 89.19 276 THR A N 1
ATOM 2080 C CA . THR A 1 276 ? -9.476 -4.622 -0.545 1.00 89.19 276 THR A CA 1
ATOM 2081 C C . THR A 1 276 ? -9.055 -3.208 -0.914 1.00 89.19 276 THR A C 1
ATOM 2083 O O . THR A 1 276 ? -7.895 -2.826 -0.783 1.00 89.19 276 THR A O 1
ATOM 2086 N N . GLY A 1 277 ? -9.996 -2.387 -1.349 1.00 82.31 277 GLY A N 1
ATOM 2087 C CA . GLY A 1 277 ? -9.743 -1.059 -1.901 1.00 82.31 277 GLY A CA 1
ATOM 2088 C C . GLY A 1 277 ? -11.036 -0.482 -2.458 1.00 82.31 277 GLY A C 1
ATOM 2089 O O . GLY A 1 277 ? -12.019 -1.203 -2.594 1.00 82.31 277 GLY A O 1
ATOM 2090 N N . LEU A 1 278 ? -11.050 0.814 -2.744 1.00 69.25 278 LEU A N 1
ATOM 2091 C CA . LEU A 1 278 ? -12.209 1.457 -3.359 1.00 69.25 278 LEU A CA 1
ATOM 2092 C C . LEU A 1 278 ? -12.098 1.322 -4.883 1.00 69.25 278 LEU A C 1
ATOM 2094 O O . LEU A 1 278 ? -11.217 1.927 -5.490 1.00 69.25 278 LEU A O 1
ATOM 2098 N N . GLY A 1 279 ? -12.965 0.518 -5.504 1.00 61.78 279 GLY A N 1
ATOM 2099 C CA . GLY A 1 279 ? -13.046 0.378 -6.962 1.00 61.78 279 GLY A CA 1
ATOM 2100 C C . GLY A 1 279 ? -14.491 0.185 -7.422 1.00 61.78 279 GLY A C 1
ATOM 2101 O O . GLY A 1 279 ? -15.137 -0.762 -6.994 1.00 61.78 279 GLY A O 1
ATOM 2102 N N . GLN A 1 280 ? -15.018 1.088 -8.263 1.00 61.06 280 GLN A N 1
ATOM 2103 C CA . GLN A 1 280 ? -16.397 1.044 -8.802 1.00 61.06 280 GLN A CA 1
ATOM 2104 C C . GLN A 1 280 ? -17.490 0.716 -7.757 1.00 61.06 280 GLN A C 1
ATOM 2106 O O . GLN A 1 280 ? -18.333 -0.152 -7.965 1.00 61.06 280 GLN A O 1
ATOM 2111 N N . GLY A 1 281 ? -17.458 1.367 -6.588 1.00 63.16 281 GLY A N 1
ATOM 2112 C CA . GLY A 1 281 ? -18.430 1.116 -5.511 1.00 63.16 281 GLY A CA 1
ATOM 2113 C C . GLY A 1 281 ? -18.277 -0.240 -4.804 1.00 63.16 281 GLY A C 1
ATOM 2114 O O . GLY A 1 281 ? -19.011 -0.529 -3.864 1.00 63.16 281 GLY A O 1
ATOM 2115 N N . ARG A 1 282 ? -17.303 -1.067 -5.207 1.00 69.62 282 ARG A N 1
ATOM 2116 C CA . ARG A 1 282 ? -16.900 -2.288 -4.508 1.00 69.62 282 ARG A CA 1
ATOM 2117 C C . ARG A 1 282 ? -15.753 -1.960 -3.561 1.00 69.62 282 ARG A C 1
ATOM 2119 O O . ARG A 1 282 ? -14.754 -1.361 -3.951 1.00 69.62 282 ARG A O 1
ATOM 2126 N N . PHE A 1 283 ? -15.897 -2.391 -2.315 1.00 76.50 283 PHE A N 1
ATOM 2127 C CA . PHE A 1 283 ? -14.872 -2.257 -1.278 1.00 76.50 283 PHE A CA 1
ATOM 2128 C C . PHE A 1 283 ? -13.930 -3.472 -1.229 1.00 76.50 283 PHE A C 1
ATOM 2130 O O . PHE A 1 283 ? -12.842 -3.385 -0.648 1.00 76.50 283 PHE A O 1
ATOM 2137 N N . GLN A 1 284 ? -14.338 -4.611 -1.817 1.00 88.75 284 GLN A N 1
ATOM 2138 C CA . GLN A 1 284 ? -13.537 -5.837 -1.928 1.00 88.75 284 GLN A CA 1
ATOM 2139 C C . GLN A 1 284 ? -13.870 -6.638 -3.189 1.00 88.75 284 GLN A C 1
ATOM 2141 O O . GLN A 1 284 ? -15.026 -6.706 -3.602 1.00 88.75 284 GLN A O 1
ATOM 2146 N N . VAL A 1 285 ? -12.861 -7.300 -3.753 1.00 89.25 285 VAL A N 1
ATOM 2147 C CA . VAL A 1 285 ? -12.984 -8.174 -4.929 1.00 89.25 285 VAL A CA 1
ATOM 2148 C C . VAL A 1 285 ? -12.275 -9.494 -4.639 1.00 89.25 285 VAL A C 1
ATOM 2150 O O . VAL A 1 285 ? -11.167 -9.501 -4.099 1.00 89.25 285 VAL A O 1
ATOM 2153 N N . GLY A 1 286 ? -12.938 -10.613 -4.935 1.00 90.62 286 GLY A N 1
ATOM 2154 C CA . GLY A 1 286 ? -12.323 -11.937 -4.858 1.00 90.62 286 GLY A CA 1
ATOM 2155 C C . GLY A 1 286 ? -11.292 -12.109 -5.970 1.00 90.62 286 GLY A C 1
ATOM 2156 O O . GLY A 1 286 ? -11.560 -11.768 -7.113 1.00 90.62 286 GLY A O 1
ATOM 2157 N N . VAL A 1 287 ? -10.117 -12.616 -5.616 1.00 91.25 287 VAL A N 1
ATOM 2158 C CA . VAL A 1 287 ? -9.018 -12.953 -6.534 1.00 91.25 287 VAL A CA 1
ATOM 2159 C C . VAL A 1 287 ? -8.577 -14.405 -6.345 1.00 91.25 287 VAL A C 1
ATOM 2161 O O . VAL A 1 287 ? -7.426 -14.741 -6.590 1.00 91.25 287 VAL A O 1
ATOM 2164 N N . GLY A 1 288 ? -9.484 -15.264 -5.865 1.00 88.12 288 GLY A N 1
ATOM 2165 C CA . GLY A 1 288 ? -9.212 -16.687 -5.634 1.00 88.12 288 GLY A CA 1
ATOM 2166 C C . GLY A 1 288 ? -8.807 -17.424 -6.911 1.00 88.12 288 GLY A C 1
ATOM 2167 O O . GLY A 1 288 ? -7.881 -18.224 -6.876 1.00 88.12 288 GLY A O 1
ATOM 2168 N N . ASP A 1 289 ? -9.411 -17.054 -8.041 1.00 92.31 289 ASP A N 1
ATOM 2169 C CA . ASP A 1 289 ? -9.095 -17.609 -9.365 1.00 92.31 289 ASP A CA 1
ATOM 2170 C C . ASP A 1 289 ? -7.850 -16.969 -10.009 1.00 92.31 289 ASP A C 1
ATOM 2172 O O . ASP A 1 289 ? -7.531 -17.243 -11.163 1.00 92.31 289 ASP A O 1
ATOM 2176 N N . LEU A 1 290 ? -7.155 -16.093 -9.274 1.00 95.19 290 LEU A N 1
ATOM 2177 C CA . LEU A 1 290 ? -5.934 -15.394 -9.684 1.00 95.19 290 LEU A CA 1
ATOM 2178 C C . LEU A 1 290 ? -4.855 -15.541 -8.593 1.00 95.19 290 LEU A C 1
ATOM 2180 O O . LEU A 1 290 ? -4.456 -14.543 -7.975 1.00 95.19 290 LEU A O 1
ATOM 2184 N N . PRO A 1 291 ? -4.396 -16.773 -8.300 1.00 93.81 291 PRO A N 1
ATOM 2185 C CA . PRO A 1 291 ? -3.462 -17.044 -7.206 1.00 93.81 291 PRO A CA 1
ATOM 2186 C C . PRO A 1 291 ? -2.155 -16.249 -7.325 1.00 93.81 291 PRO A C 1
ATOM 2188 O O . PRO A 1 291 ? -1.592 -15.831 -6.309 1.00 93.81 291 PRO A O 1
ATOM 2191 N N . GLU A 1 292 ? -1.724 -15.916 -8.545 1.00 95.75 292 GLU A N 1
ATOM 2192 C CA . GLU A 1 292 ? -0.518 -15.124 -8.780 1.00 95.75 292 GLU A CA 1
ATOM 2193 C C . GLU A 1 292 ? -0.582 -13.716 -8.157 1.00 95.75 292 GLU A C 1
ATOM 2195 O O . GLU A 1 292 ? 0.454 -13.115 -7.867 1.00 95.75 292 GLU A O 1
ATOM 2200 N N . ILE A 1 293 ? -1.783 -13.179 -7.903 1.00 95.88 293 ILE A N 1
ATOM 2201 C CA . ILE A 1 293 ? -1.979 -11.893 -7.217 1.00 95.88 293 ILE A CA 1
ATOM 2202 C C . ILE A 1 293 ? -1.630 -12.015 -5.729 1.00 95.88 293 ILE A C 1
ATOM 2204 O O . ILE A 1 293 ? -1.029 -11.102 -5.152 1.00 95.88 293 ILE A O 1
ATOM 2208 N N . ALA A 1 294 ? -1.994 -13.132 -5.096 1.00 94.31 294 ALA A N 1
ATOM 2209 C CA . ALA A 1 294 ? -1.648 -13.393 -3.703 1.00 94.31 294 ALA A CA 1
ATOM 2210 C C . ALA A 1 294 ? -0.133 -13.604 -3.554 1.00 94.31 294 ALA A C 1
ATOM 2212 O O . ALA A 1 294 ? 0.482 -13.000 -2.669 1.00 94.31 294 ALA A O 1
ATOM 2213 N N . ASP A 1 295 ? 0.480 -14.357 -4.471 1.00 96.00 295 ASP A N 1
ATOM 2214 C CA . ASP A 1 295 ? 1.931 -14.571 -4.512 1.00 96.00 295 ASP A CA 1
ATOM 2215 C C . ASP A 1 295 ? 2.697 -13.263 -4.721 1.00 96.00 295 ASP A C 1
ATOM 2217 O O . ASP A 1 295 ? 3.670 -12.974 -4.012 1.00 96.00 295 ASP A O 1
ATOM 2221 N N . ALA A 1 296 ? 2.224 -12.418 -5.642 1.00 97.62 296 ALA A N 1
ATOM 2222 C CA . ALA A 1 296 ? 2.756 -11.078 -5.845 1.00 97.62 296 ALA A CA 1
ATOM 2223 C C . ALA A 1 296 ? 2.685 -10.248 -4.552 1.00 97.62 296 ALA A C 1
ATOM 2225 O O . ALA A 1 296 ? 3.649 -9.567 -4.199 1.00 97.62 296 ALA A O 1
ATOM 2226 N N . HIS A 1 297 ? 1.600 -10.354 -3.779 1.00 95.88 297 HIS A N 1
ATOM 2227 C CA . HIS A 1 297 ? 1.491 -9.644 -2.505 1.00 95.88 297 HIS A CA 1
ATOM 2228 C C . HIS A 1 297 ? 2.472 -10.156 -1.442 1.00 95.88 297 HIS A C 1
ATOM 2230 O O . HIS A 1 297 ? 3.092 -9.360 -0.732 1.00 95.88 297 HIS A O 1
ATOM 2236 N N . VAL A 1 298 ? 2.684 -11.472 -1.355 1.00 96.12 298 VAL A N 1
ATOM 2237 C CA . VAL A 1 298 ? 3.704 -12.053 -0.465 1.00 96.12 298 VAL A CA 1
ATOM 2238 C C . VAL A 1 298 ? 5.100 -11.553 -0.845 1.00 96.12 298 VAL A C 1
ATOM 2240 O O . VAL A 1 298 ? 5.879 -11.153 0.027 1.00 96.12 298 VAL A O 1
ATOM 2243 N N . ARG A 1 299 ? 5.414 -11.525 -2.143 1.00 97.50 299 ARG A N 1
ATOM 2244 C CA . ARG A 1 299 ? 6.680 -11.001 -2.672 1.00 97.50 299 ARG A CA 1
ATOM 2245 C C . ARG A 1 299 ? 6.849 -9.511 -2.397 1.00 97.50 299 ARG A C 1
ATOM 2247 O O . ARG A 1 299 ? 7.908 -9.110 -1.919 1.00 97.50 299 ARG A O 1
ATOM 2254 N N . ARG A 1 300 ? 5.791 -8.711 -2.556 1.00 96.00 300 ARG A N 1
ATOM 2255 C CA . ARG A 1 300 ? 5.771 -7.297 -2.158 1.00 96.00 300 ARG A CA 1
ATOM 2256 C C . ARG A 1 300 ? 6.175 -7.120 -0.695 1.00 96.00 300 ARG A C 1
ATOM 2258 O O . ARG A 1 300 ? 7.060 -6.324 -0.402 1.00 96.00 300 ARG A O 1
ATOM 2265 N N . MET A 1 301 ? 5.578 -7.888 0.218 1.00 94.06 301 MET A N 1
ATOM 2266 C CA . MET A 1 301 ? 5.916 -7.812 1.645 1.00 94.06 301 MET A CA 1
ATOM 2267 C C . MET A 1 301 ? 7.382 -8.176 1.918 1.00 94.06 301 MET A C 1
ATOM 2269 O O . MET A 1 301 ? 7.999 -7.621 2.826 1.00 94.06 301 MET A O 1
ATOM 2273 N N . ARG A 1 302 ? 7.962 -9.119 1.163 1.00 95.25 302 ARG A N 1
ATOM 2274 C CA . ARG A 1 302 ? 9.396 -9.449 1.259 1.00 95.25 302 ARG A CA 1
ATOM 2275 C C . ARG A 1 302 ? 10.266 -8.305 0.736 1.00 95.25 302 ARG A C 1
ATOM 2277 O O . ARG A 1 302 ? 11.234 -7.947 1.401 1.00 95.25 302 ARG A O 1
ATOM 2284 N N . LEU A 1 303 ? 9.894 -7.701 -0.393 1.00 95.31 303 LEU A N 1
ATOM 2285 C CA . LEU A 1 303 ? 10.592 -6.551 -0.966 1.00 95.31 303 LEU A CA 1
ATOM 2286 C C . LEU A 1 303 ? 10.591 -5.350 -0.009 1.00 95.31 303 LEU A C 1
ATOM 2288 O O . LEU A 1 303 ? 11.641 -4.755 0.215 1.00 95.31 303 LEU A O 1
ATOM 2292 N N . GLU A 1 304 ? 9.448 -5.028 0.600 1.00 93.62 304 GLU A N 1
ATOM 2293 C CA . GLU A 1 304 ? 9.328 -3.943 1.585 1.00 93.62 304 GLU A CA 1
ATOM 2294 C C . GLU A 1 304 ? 10.204 -4.183 2.822 1.00 93.62 304 GLU A C 1
ATOM 2296 O O . GLU A 1 304 ? 10.850 -3.257 3.306 1.00 93.62 304 GLU A O 1
ATOM 2301 N N . ARG A 1 305 ? 10.304 -5.430 3.304 1.00 92.00 305 ARG A N 1
ATOM 2302 C CA . ARG A 1 305 ? 11.219 -5.776 4.406 1.00 92.00 305 ARG A CA 1
ATOM 2303 C C . ARG A 1 305 ? 12.691 -5.647 4.011 1.00 92.00 305 ARG A C 1
ATOM 2305 O O . ARG A 1 305 ? 13.485 -5.166 4.808 1.00 92.00 305 ARG A O 1
ATOM 2312 N N . ALA A 1 306 ? 13.056 -6.082 2.806 1.00 91.75 306 ALA A N 1
ATOM 2313 C CA . ALA A 1 306 ? 14.448 -6.119 2.354 1.00 91.75 306 ALA A CA 1
ATOM 2314 C C . ALA A 1 306 ? 14.986 -4.756 1.883 1.00 91.75 306 ALA A C 1
ATOM 2316 O O . ALA A 1 306 ? 16.191 -4.505 1.946 1.00 91.75 306 ALA A O 1
ATOM 2317 N N . SER A 1 307 ? 14.114 -3.888 1.368 1.00 92.00 307 SER A N 1
ATOM 2318 C CA . SER A 1 307 ? 14.494 -2.608 0.755 1.00 92.00 307 SER A CA 1
ATOM 2319 C C . SER A 1 307 ? 13.958 -1.387 1.513 1.00 92.00 307 SER A C 1
ATOM 2321 O O . SER A 1 307 ? 14.212 -0.262 1.090 1.00 92.00 307 SER A O 1
ATOM 2323 N N . GLY A 1 308 ? 13.242 -1.585 2.624 1.00 91.31 308 GLY A N 1
ATOM 2324 C CA . GLY A 1 308 ? 12.741 -0.504 3.472 1.00 91.31 308 GLY A CA 1
ATOM 2325 C C . GLY A 1 308 ? 11.808 0.454 2.729 1.00 91.31 308 GLY A C 1
ATOM 2326 O O . GLY A 1 308 ? 11.011 0.047 1.883 1.00 91.31 308 GLY A O 1
ATOM 2327 N N . GLU A 1 309 ? 11.916 1.749 3.032 1.00 90.50 309 GLU A N 1
ATOM 2328 C CA . GLU A 1 309 ? 11.085 2.798 2.423 1.00 90.50 309 GLU A CA 1
ATOM 2329 C C . GLU A 1 309 ? 11.273 2.907 0.909 1.00 90.50 309 GLU A C 1
ATOM 2331 O O . GLU A 1 309 ? 10.319 3.212 0.190 1.00 90.50 309 GLU A O 1
ATOM 2336 N N . TYR A 1 310 ? 12.468 2.589 0.402 1.00 95.12 310 TYR A N 1
ATOM 2337 C CA . TYR A 1 310 ? 12.738 2.700 -1.026 1.00 95.12 310 TYR A CA 1
ATOM 2338 C C . TYR A 1 310 ? 11.908 1.699 -1.847 1.00 95.12 310 TYR A C 1
ATOM 2340 O O . TYR A 1 310 ? 11.531 1.988 -2.981 1.00 95.12 310 TYR A O 1
ATOM 2348 N N . ALA A 1 311 ? 11.508 0.563 -1.257 1.00 95.38 311 ALA A N 1
ATOM 2349 C CA . ALA A 1 311 ? 10.595 -0.385 -1.901 1.00 95.38 311 ALA A CA 1
ATOM 2350 C C . ALA A 1 311 ? 9.323 0.297 -2.423 1.00 95.38 311 ALA A C 1
ATOM 2352 O O . ALA A 1 311 ? 8.855 -0.026 -3.510 1.00 95.38 311 ALA A O 1
ATOM 2353 N N . ARG A 1 312 ? 8.784 1.269 -1.678 1.00 95.12 312 ARG A N 1
ATOM 2354 C CA . ARG A 1 312 ? 7.563 1.985 -2.053 1.00 95.12 312 ARG A CA 1
ATOM 2355 C C . ARG A 1 312 ? 7.747 2.820 -3.319 1.00 95.12 312 ARG A C 1
ATOM 2357 O O . ARG A 1 312 ? 6.869 2.796 -4.176 1.00 95.12 312 ARG A O 1
ATOM 2364 N N . ALA A 1 313 ? 8.873 3.516 -3.461 1.00 96.56 313 ALA A N 1
ATOM 2365 C CA . ALA A 1 313 ? 9.143 4.289 -4.671 1.00 96.56 313 ALA A CA 1
ATOM 2366 C C . ALA A 1 313 ? 9.387 3.381 -5.886 1.00 96.56 313 ALA A C 1
ATOM 2368 O O . ALA A 1 313 ? 8.863 3.643 -6.963 1.00 96.56 313 ALA A O 1
ATOM 2369 N N . LEU A 1 314 ? 10.085 2.255 -5.698 1.00 97.62 314 LEU A N 1
ATOM 2370 C CA . LEU A 1 314 ? 10.290 1.272 -6.769 1.00 97.62 314 LEU A CA 1
ATOM 2371 C C . LEU A 1 314 ? 8.980 0.602 -7.196 1.00 97.62 314 LEU A C 1
ATOM 2373 O O . LEU A 1 314 ? 8.750 0.404 -8.384 1.00 97.62 314 LEU A O 1
ATOM 2377 N N . LEU A 1 315 ? 8.092 0.294 -6.247 1.00 97.62 315 LEU A N 1
ATOM 2378 C CA . LEU A 1 315 ? 6.742 -0.193 -6.540 1.00 97.62 315 LEU A CA 1
ATOM 2379 C C . LEU A 1 315 ? 5.927 0.851 -7.310 1.00 97.62 315 LEU A C 1
ATOM 2381 O O . LEU A 1 315 ? 5.184 0.486 -8.220 1.00 97.62 315 LEU A O 1
ATOM 2385 N N . ALA A 1 316 ? 6.062 2.133 -6.969 1.00 96.75 316 ALA A N 1
ATOM 2386 C CA . ALA A 1 316 ? 5.401 3.221 -7.678 1.00 96.75 316 ALA A CA 1
ATOM 2387 C C . ALA A 1 316 ? 5.888 3.361 -9.117 1.00 96.75 316 ALA A C 1
ATOM 2389 O O . ALA A 1 316 ? 5.065 3.405 -10.030 1.00 96.75 316 ALA A O 1
ATOM 2390 N N . ASP A 1 317 ? 7.202 3.371 -9.324 1.00 98.19 317 ASP A N 1
ATOM 2391 C CA . ASP A 1 317 ? 7.800 3.447 -10.653 1.00 98.19 317 ASP A CA 1
ATOM 2392 C C . ASP A 1 317 ? 7.453 2.220 -11.494 1.00 98.19 317 ASP A C 1
ATOM 2394 O O . ASP A 1 317 ? 6.995 2.366 -12.624 1.00 98.19 317 ASP A O 1
ATOM 2398 N N . ALA A 1 318 ? 7.564 1.016 -10.929 1.00 98.44 318 ALA A N 1
ATOM 2399 C CA . ALA A 1 318 ? 7.156 -0.211 -11.605 1.00 98.44 318 ALA A CA 1
ATOM 2400 C C . ALA A 1 318 ? 5.664 -0.199 -11.973 1.00 98.44 318 ALA A C 1
ATOM 2402 O O . ALA A 1 318 ? 5.294 -0.606 -13.074 1.00 98.44 318 ALA A O 1
ATOM 2403 N N . SER A 1 319 ? 4.807 0.322 -11.086 1.00 96.94 319 SER A N 1
ATOM 2404 C CA . SER A 1 319 ? 3.379 0.501 -11.373 1.00 96.94 319 SER A CA 1
ATOM 2405 C C . SER A 1 319 ? 3.161 1.462 -12.534 1.00 96.94 319 SER A C 1
ATOM 2407 O O . SER A 1 319 ? 2.364 1.164 -13.417 1.00 96.94 319 SER A O 1
ATOM 2409 N N . GLN A 1 320 ? 3.880 2.588 -12.578 1.00 96.69 320 GLN A N 1
ATOM 2410 C CA . GLN A 1 320 ? 3.760 3.525 -13.692 1.00 96.69 320 GLN A CA 1
ATOM 2411 C C . GLN A 1 320 ? 4.303 2.930 -14.995 1.00 96.69 320 GLN A C 1
ATOM 2413 O O . GLN A 1 320 ? 3.659 3.083 -16.028 1.00 96.69 320 GLN A O 1
ATOM 2418 N N . VAL A 1 321 ? 5.413 2.193 -14.985 1.00 97.62 321 VAL A N 1
ATOM 2419 C CA . VAL A 1 321 ? 5.879 1.462 -16.177 1.00 97.62 321 VAL A CA 1
ATOM 2420 C C . VAL A 1 321 ? 4.798 0.508 -16.696 1.00 97.62 321 VAL A C 1
ATOM 2422 O O . VAL A 1 321 ? 4.480 0.525 -17.884 1.00 97.62 321 VAL A O 1
ATOM 2425 N N . ALA A 1 322 ? 4.164 -0.267 -15.815 1.00 96.94 322 ALA A N 1
ATOM 2426 C CA . ALA A 1 322 ? 3.086 -1.169 -16.213 1.00 96.94 322 ALA A CA 1
ATOM 2427 C C . ALA A 1 322 ? 1.840 -0.424 -16.730 1.00 96.94 322 ALA A C 1
ATOM 2429 O O . ALA A 1 322 ? 1.197 -0.874 -17.677 1.00 96.94 322 ALA A O 1
ATOM 2430 N N . VAL A 1 323 ? 1.527 0.746 -16.167 1.00 94.44 323 VAL A N 1
ATOM 2431 C CA . VAL A 1 323 ? 0.476 1.643 -16.674 1.00 94.44 323 VAL A CA 1
ATOM 2432 C C . VAL A 1 323 ? 0.789 2.122 -18.094 1.00 94.44 323 VAL A C 1
ATOM 2434 O O . VAL A 1 323 ? -0.092 2.065 -18.951 1.00 94.44 323 VAL A O 1
ATOM 2437 N N . TYR A 1 324 ? 2.034 2.524 -18.370 1.00 95.00 324 TYR A N 1
ATOM 2438 C CA . TYR A 1 324 ? 2.470 2.898 -19.720 1.00 95.00 324 TYR A CA 1
ATOM 2439 C C . TYR A 1 324 ? 2.250 1.743 -20.695 1.00 95.00 324 TYR A C 1
ATOM 2441 O O . TYR A 1 324 ? 1.620 1.906 -21.740 1.00 95.00 324 TYR A O 1
ATOM 2449 N N . TRP A 1 325 ? 2.721 0.550 -20.331 1.00 95.31 325 TRP A N 1
ATOM 2450 C CA . TRP A 1 325 ? 2.552 -0.650 -21.141 1.00 95.31 325 TRP A CA 1
ATOM 2451 C C . TRP A 1 325 ? 1.081 -0.981 -21.411 1.00 95.31 325 TRP A C 1
ATOM 2453 O O . TRP A 1 325 ? 0.737 -1.335 -22.540 1.00 95.31 325 TRP A O 1
ATOM 2463 N N . TRP A 1 326 ? 0.211 -0.826 -20.408 1.00 93.31 326 TRP A N 1
ATOM 2464 C CA . TRP A 1 326 ? -1.233 -1.017 -20.539 1.00 93.31 326 TRP A CA 1
ATOM 2465 C C . TRP A 1 326 ? -1.867 0.002 -21.495 1.00 93.31 326 TRP A C 1
ATOM 2467 O O . TRP A 1 326 ? -2.591 -0.374 -22.423 1.00 93.31 326 TRP A O 1
ATOM 2477 N N . GLN A 1 327 ? -1.593 1.295 -21.299 1.00 91.94 327 GLN A N 1
ATOM 2478 C CA . GLN A 1 327 ? -2.186 2.372 -22.097 1.00 91.94 327 GLN A CA 1
ATOM 2479 C C . GLN A 1 327 ? -1.732 2.297 -23.561 1.00 91.94 327 GLN A C 1
ATOM 2481 O O . GLN A 1 327 ? -2.578 2.354 -24.460 1.00 91.94 327 GLN A O 1
ATOM 2486 N N . CYS A 1 328 ? -0.435 2.072 -23.787 1.00 91.06 328 CYS A N 1
ATOM 2487 C CA . CYS A 1 328 ? 0.187 1.977 -25.108 1.00 91.06 328 CYS A CA 1
ATOM 2488 C C . CYS A 1 328 ? 0.069 0.589 -25.761 1.00 91.06 328 CYS A C 1
ATOM 2490 O O . CYS A 1 328 ? 0.513 0.420 -26.893 1.00 91.06 328 CYS A O 1
ATOM 2492 N N . ARG A 1 329 ? -0.512 -0.405 -25.071 1.00 90.38 329 ARG A N 1
ATOM 2493 C CA . ARG A 1 329 ? -0.657 -1.802 -25.534 1.00 90.38 329 ARG A CA 1
ATOM 2494 C C . ARG A 1 329 ? 0.665 -2.481 -25.925 1.00 90.38 329 ARG A C 1
ATOM 2496 O O . ARG A 1 329 ? 0.683 -3.315 -26.825 1.00 90.38 329 ARG A O 1
ATOM 2503 N N . GLN A 1 330 ? 1.759 -2.138 -25.251 1.00 89.31 330 GLN A N 1
ATOM 2504 C CA . GLN A 1 330 ? 3.096 -2.633 -25.606 1.00 89.31 330 GLN A CA 1
ATOM 2505 C C . GLN A 1 330 ? 3.453 -3.973 -24.964 1.00 89.31 330 GLN A C 1
ATOM 2507 O O . GLN A 1 330 ? 4.199 -4.736 -25.561 1.00 89.31 330 GLN A O 1
ATOM 2512 N N . MET A 1 331 ? 2.923 -4.257 -23.772 1.00 92.38 331 MET A N 1
ATOM 2513 C CA . MET A 1 331 ? 3.175 -5.508 -23.044 1.00 92.38 331 MET A CA 1
ATOM 2514 C C . MET A 1 331 ? 1.857 -6.102 -22.561 1.00 92.38 331 MET A C 1
ATOM 2516 O O . MET A 1 331 ? 0.894 -5.358 -22.370 1.00 92.38 331 MET A O 1
ATOM 2520 N N . GLY A 1 332 ? 1.805 -7.422 -22.375 1.00 88.19 332 GLY A N 1
ATOM 2521 C CA . GLY A 1 332 ? 0.791 -8.200 -21.651 1.00 88.19 332 GLY A CA 1
ATOM 2522 C C . GLY A 1 332 ? -0.641 -8.168 -22.202 1.00 88.19 332 GLY A C 1
ATOM 2523 O O . GLY A 1 332 ? -1.454 -9.036 -21.868 1.00 88.19 332 GLY A O 1
ATOM 2524 N N . SER A 1 333 ? -0.963 -7.201 -23.064 1.00 81.44 333 SER A N 1
ATOM 2525 C CA . SER A 1 333 ? -2.318 -6.840 -23.488 1.00 81.44 333 SER A CA 1
ATOM 2526 C C . SER A 1 333 ? -3.016 -7.920 -24.315 1.00 81.44 333 SER A C 1
ATOM 2528 O O . SER A 1 333 ? -4.239 -8.035 -24.256 1.00 81.44 333 SER A O 1
ATOM 2530 N N . LYS A 1 334 ? -2.257 -8.744 -25.047 1.00 82.25 334 LYS A N 1
ATOM 2531 C CA . LYS A 1 334 ? -2.781 -9.884 -25.820 1.00 82.25 334 LYS A CA 1
ATOM 2532 C C . LYS A 1 334 ? -2.748 -11.209 -25.050 1.00 82.25 334 LYS A C 1
ATOM 2534 O O . LYS A 1 334 ? -3.362 -12.173 -25.494 1.00 82.25 334 LYS A O 1
ATOM 2539 N N . GLY A 1 335 ? -2.065 -11.255 -23.906 1.00 88.69 335 GLY A N 1
ATOM 2540 C CA . GLY A 1 335 ? -1.786 -12.481 -23.162 1.00 88.69 335 GLY A CA 1
ATOM 2541 C C . GLY A 1 335 ? -2.333 -12.447 -21.739 1.00 88.69 335 GLY A C 1
ATOM 2542 O O . GLY A 1 335 ? -3.546 -12.455 -21.517 1.00 88.69 335 GLY A O 1
ATOM 2543 N N . VAL A 1 336 ? -1.419 -12.447 -20.766 1.00 93.31 336 VAL A N 1
ATOM 2544 C CA . VAL A 1 336 ? -1.728 -12.602 -19.335 1.00 93.31 336 VAL A CA 1
ATOM 2545 C C . VAL A 1 336 ? -2.736 -11.570 -18.827 1.00 93.31 336 VAL A C 1
ATOM 2547 O O . VAL A 1 336 ? -3.656 -11.933 -18.098 1.00 93.31 336 VAL A O 1
ATOM 2550 N N . TRP A 1 337 ? -2.646 -10.307 -19.253 1.00 95.12 337 TRP A N 1
ATOM 2551 C CA . TRP A 1 337 ? -3.521 -9.256 -18.730 1.00 95.12 337 TRP A CA 1
ATOM 2552 C C . TRP A 1 337 ? -4.952 -9.383 -19.233 1.00 95.12 337 TRP A C 1
ATOM 2554 O O . TRP A 1 337 ? -5.886 -9.165 -18.465 1.00 95.12 337 TRP A O 1
ATOM 2564 N N . ARG A 1 338 ? -5.138 -9.806 -20.490 1.00 92.75 338 ARG A N 1
ATOM 2565 C CA . ARG A 1 338 ? -6.470 -10.089 -21.038 1.00 92.75 338 ARG A CA 1
ATOM 2566 C C . ARG A 1 338 ? -7.147 -11.230 -20.283 1.00 92.75 338 ARG A C 1
ATOM 2568 O O . ARG A 1 338 ? -8.330 -11.125 -19.979 1.00 92.75 338 ARG A O 1
ATOM 2575 N N . ARG A 1 339 ? -6.404 -12.292 -19.948 1.00 94.44 339 ARG A N 1
ATOM 2576 C CA . ARG A 1 339 ? -6.942 -13.419 -19.167 1.00 94.44 339 ARG A CA 1
ATOM 2577 C C . ARG A 1 339 ? -7.384 -12.982 -17.773 1.00 94.44 339 ARG A C 1
ATOM 2579 O O . ARG A 1 339 ? -8.510 -13.269 -17.386 1.00 94.44 339 ARG A O 1
ATOM 2586 N N . ARG A 1 340 ? -6.551 -12.226 -17.050 1.00 95.50 340 ARG A N 1
ATOM 2587 C CA . ARG A 1 340 ? -6.917 -11.713 -15.717 1.00 95.50 340 ARG A CA 1
ATOM 2588 C C . ARG A 1 340 ? -8.110 -10.761 -15.769 1.00 95.50 340 ARG A C 1
ATOM 2590 O O . ARG A 1 340 ? -8.996 -10.854 -14.929 1.00 95.50 340 ARG A O 1
ATOM 2597 N N . ALA A 1 341 ? -8.161 -9.881 -16.771 1.00 93.69 341 ALA A N 1
ATOM 2598 C CA . ALA A 1 341 ? -9.304 -8.996 -16.988 1.00 93.69 341 ALA A CA 1
ATOM 2599 C C . ALA A 1 341 ? -10.604 -9.788 -17.221 1.00 93.69 341 ALA A C 1
ATOM 2601 O O . ALA A 1 341 ? -11.631 -9.461 -16.633 1.00 93.69 341 ALA A O 1
ATOM 2602 N N . ALA A 1 342 ? -10.541 -10.874 -18.003 1.00 93.75 342 ALA A N 1
ATOM 2603 C CA . ALA A 1 342 ? -11.680 -11.759 -18.233 1.00 93.75 342 ALA A CA 1
ATOM 2604 C C . ALA A 1 342 ? -12.158 -12.447 -16.942 1.00 93.75 342 ALA A C 1
ATOM 2606 O O . ALA A 1 342 ? -13.353 -12.432 -16.667 1.00 93.75 342 ALA A O 1
ATOM 2607 N N . VAL A 1 343 ? -11.242 -12.967 -16.115 1.00 93.94 343 VAL A N 1
ATOM 2608 C CA . VAL A 1 343 ? -11.578 -13.562 -14.804 1.00 93.94 343 VAL A CA 1
ATOM 2609 C C . VAL A 1 343 ? -12.241 -12.541 -13.873 1.00 93.94 343 VAL A C 1
ATOM 2611 O O . VAL A 1 343 ? -13.197 -12.856 -13.172 1.00 93.94 343 VAL A O 1
ATOM 2614 N N . LEU A 1 344 ? -11.779 -11.290 -13.895 1.00 90.88 344 LEU A N 1
ATOM 2615 C CA . LEU A 1 344 ? -12.375 -10.201 -13.115 1.00 90.88 344 LEU A CA 1
ATOM 2616 C C . LEU A 1 344 ? -13.689 -9.666 -13.715 1.00 90.88 344 LEU A C 1
ATOM 2618 O O . LEU A 1 344 ? -14.341 -8.830 -13.083 1.00 90.88 344 LEU A O 1
ATOM 2622 N N . GLY A 1 345 ? -14.073 -10.116 -14.914 1.00 91.75 345 GLY A N 1
ATOM 2623 C CA . GLY A 1 345 ? -15.254 -9.639 -15.632 1.00 91.75 345 GLY A CA 1
ATOM 2624 C C . GLY A 1 345 ? -15.171 -8.158 -16.006 1.00 91.75 345 GLY A C 1
ATOM 2625 O O . GLY A 1 345 ? -16.185 -7.464 -15.972 1.00 91.75 345 GLY A O 1
ATOM 2626 N N . VAL A 1 346 ? -13.970 -7.651 -16.303 1.00 90.81 346 VAL A N 1
ATOM 2627 C CA . VAL A 1 346 ? -13.740 -6.236 -16.631 1.00 90.81 346 VAL A CA 1
ATOM 2628 C C . VAL A 1 346 ? -13.217 -6.063 -18.051 1.00 90.81 346 VAL A C 1
ATOM 2630 O O . VAL A 1 346 ? -12.309 -6.769 -18.493 1.00 90.81 346 VAL A O 1
ATOM 2633 N N . GLY A 1 347 ? -13.778 -5.086 -18.762 1.00 87.50 347 GLY A N 1
ATOM 2634 C CA . GLY A 1 347 ? -13.236 -4.603 -20.025 1.00 87.50 347 GLY A CA 1
ATOM 2635 C C . GLY A 1 347 ? -12.076 -3.625 -19.824 1.00 87.50 347 GLY A C 1
ATOM 2636 O O . GLY A 1 347 ? -11.616 -3.355 -18.710 1.00 87.50 347 GLY A O 1
ATOM 2637 N N . ARG A 1 348 ? -11.582 -3.065 -20.930 1.00 83.62 348 ARG A N 1
ATOM 2638 C CA . ARG A 1 348 ? -10.422 -2.154 -20.934 1.00 83.62 348 ARG A CA 1
ATOM 2639 C C . ARG A 1 348 ? -10.734 -0.807 -20.275 1.00 83.62 348 ARG A C 1
ATOM 2641 O O . ARG A 1 348 ? -9.845 -0.166 -19.721 1.00 83.62 348 ARG A O 1
ATOM 2648 N N . GLU A 1 349 ? -11.987 -0.385 -20.356 1.00 84.81 349 GLU A N 1
ATOM 2649 C CA . GLU A 1 349 ? -12.561 0.799 -19.722 1.00 84.81 349 GLU A CA 1
ATOM 2650 C C . GLU A 1 349 ? -12.615 0.692 -18.191 1.00 84.81 349 GLU A C 1
ATOM 2652 O O . GLU A 1 349 ? -12.690 1.709 -17.500 1.00 84.81 349 GLU A O 1
ATOM 2657 N N . GLY A 1 350 ? -12.502 -0.524 -17.645 1.00 87.69 350 GLY A N 1
ATOM 2658 C CA . GLY A 1 350 ? -12.424 -0.806 -16.214 1.00 87.69 350 GLY A CA 1
ATOM 2659 C C . GLY A 1 350 ? -11.090 -0.398 -15.582 1.00 87.69 350 GLY A C 1
ATOM 2660 O O . GLY A 1 350 ? -10.406 -1.232 -14.992 1.00 87.69 350 GLY A O 1
ATOM 2661 N N . LEU A 1 351 ? -10.712 0.885 -15.662 1.00 89.25 351 LEU A N 1
ATOM 2662 C CA . LEU A 1 351 ? -9.416 1.391 -15.179 1.00 89.25 351 LEU A CA 1
ATOM 2663 C C . LEU A 1 351 ? -9.159 1.098 -13.693 1.00 89.25 351 LEU A C 1
ATOM 2665 O O . LEU A 1 351 ? -8.012 0.927 -13.289 1.00 89.25 351 LEU A O 1
ATOM 2669 N N . TRP A 1 352 ? -10.215 0.975 -12.886 1.00 88.19 352 TRP A N 1
ATOM 2670 C CA . TRP A 1 352 ? -10.110 0.613 -11.471 1.00 88.19 352 TRP A CA 1
ATOM 2671 C C . TRP A 1 352 ? -9.408 -0.737 -11.243 1.00 88.19 352 TRP A C 1
ATOM 2673 O O . TRP A 1 352 ? -8.763 -0.918 -10.212 1.00 88.19 352 TRP A O 1
ATOM 2683 N N . ALA A 1 353 ? -9.523 -1.674 -12.191 1.00 90.88 353 ALA A N 1
ATOM 2684 C CA . ALA A 1 353 ? -8.967 -3.019 -12.087 1.00 90.88 353 ALA A CA 1
ATOM 2685 C C . ALA A 1 353 ? -7.528 -3.109 -12.610 1.00 90.88 353 ALA A C 1
ATOM 2687 O O . ALA A 1 353 ? -6.843 -4.095 -12.343 1.00 90.88 353 ALA A O 1
ATOM 2688 N N . VAL A 1 354 ? -7.032 -2.089 -13.320 1.00 92.81 354 VAL A N 1
ATOM 2689 C CA . VAL A 1 354 ? -5.682 -2.105 -13.904 1.00 92.81 354 VAL A CA 1
ATOM 2690 C C . VAL A 1 354 ? -4.600 -2.357 -12.851 1.00 92.81 354 VAL A C 1
ATOM 2692 O O . VAL A 1 354 ? -3.804 -3.267 -13.082 1.00 92.81 354 VAL A O 1
ATOM 2695 N N . PRO A 1 355 ? -4.584 -1.684 -11.675 1.00 92.31 355 PRO A N 1
ATOM 2696 C CA . PRO A 1 355 ? -3.593 -1.964 -10.634 1.00 92.31 355 PRO A CA 1
ATOM 2697 C C . PRO A 1 355 ? -3.576 -3.419 -10.168 1.00 92.31 355 PRO A C 1
ATOM 2699 O O . PRO A 1 355 ? -2.537 -3.879 -9.714 1.00 92.31 355 PRO A O 1
ATOM 2702 N N . LEU A 1 356 ? -4.704 -4.128 -10.275 1.00 92.31 356 LEU A N 1
ATOM 2703 C CA . LEU A 1 356 ? -4.839 -5.535 -9.914 1.00 92.31 356 LEU A CA 1
ATOM 2704 C C . LEU A 1 356 ? -4.360 -6.461 -11.042 1.00 92.31 356 LEU A C 1
ATOM 2706 O O . LEU A 1 356 ? -3.633 -7.417 -10.789 1.00 92.31 356 LEU A O 1
ATOM 2710 N N . ILE A 1 357 ? -4.729 -6.145 -12.286 1.00 95.00 357 ILE A N 1
ATOM 2711 C CA . ILE A 1 357 ? -4.391 -6.925 -13.484 1.00 95.00 357 ILE A CA 1
ATOM 2712 C C . ILE A 1 357 ? -2.879 -6.973 -13.716 1.00 95.00 357 ILE A C 1
ATOM 2714 O O . ILE A 1 357 ? -2.341 -8.047 -13.994 1.00 95.00 357 ILE A O 1
ATOM 2718 N N . VAL A 1 358 ? -2.194 -5.831 -13.593 1.00 96.12 358 VAL A N 1
ATOM 2719 C CA . VAL A 1 358 ? -0.743 -5.734 -13.843 1.00 96.12 358 VAL A CA 1
ATOM 2720 C C . VAL A 1 358 ? 0.105 -6.071 -12.615 1.00 96.12 358 VAL A C 1
ATOM 2722 O O . VAL A 1 358 ? 1.334 -6.048 -12.680 1.00 96.12 358 VAL A O 1
ATOM 2725 N N . TYR A 1 359 ? -0.532 -6.335 -11.469 1.00 96.62 359 TYR A N 1
ATOM 2726 C CA . TYR A 1 359 ? 0.152 -6.409 -10.182 1.00 96.62 359 TYR A CA 1
ATOM 2727 C C . TYR A 1 359 ? 1.302 -7.427 -10.139 1.00 96.62 359 TYR A C 1
ATOM 2729 O O . TYR A 1 359 ? 2.372 -7.068 -9.641 1.00 96.62 359 TYR A O 1
ATOM 2737 N N . PRO A 1 360 ? 1.155 -8.656 -10.674 1.00 97.75 360 PRO A N 1
ATOM 2738 C CA . PRO A 1 360 ? 2.256 -9.615 -10.675 1.00 97.75 360 PRO A CA 1
ATOM 2739 C C . PRO A 1 360 ? 3.500 -9.102 -11.410 1.00 97.75 360 PRO A C 1
ATOM 2741 O O . PRO A 1 360 ? 4.610 -9.202 -10.882 1.00 97.75 360 PRO A O 1
ATOM 2744 N N . GLU A 1 361 ? 3.329 -8.476 -12.577 1.00 98.25 361 GLU A N 1
ATOM 2745 C CA . GLU A 1 361 ? 4.440 -7.918 -13.354 1.00 98.25 361 GLU A CA 1
ATOM 2746 C C . GLU A 1 361 ? 5.060 -6.696 -12.663 1.00 98.25 361 GLU A C 1
ATOM 2748 O O . GLU A 1 361 ? 6.283 -6.550 -12.659 1.00 98.25 361 GLU A O 1
ATOM 2753 N N . VAL A 1 362 ? 4.248 -5.863 -12.000 1.00 98.19 362 VAL A N 1
ATOM 2754 C CA . VAL A 1 362 ? 4.732 -4.739 -11.180 1.00 98.19 362 VAL A CA 1
ATOM 2755 C C . VAL A 1 362 ? 5.685 -5.218 -10.088 1.00 98.19 362 VAL A C 1
ATOM 2757 O O . VAL A 1 362 ? 6.725 -4.599 -9.870 1.00 98.19 362 VAL A O 1
ATOM 2760 N N . ILE A 1 363 ? 5.369 -6.323 -9.406 1.00 98.44 363 ILE A N 1
ATOM 2761 C CA . ILE A 1 363 ? 6.234 -6.848 -8.342 1.00 98.44 363 ILE A CA 1
ATOM 2762 C C . ILE A 1 363 ? 7.542 -7.404 -8.902 1.00 98.44 363 ILE A C 1
ATOM 2764 O O . ILE A 1 363 ? 8.608 -7.102 -8.363 1.00 98.44 363 ILE A O 1
ATOM 2768 N N . VAL A 1 364 ? 7.487 -8.158 -10.005 1.00 98.44 364 VAL A N 1
ATOM 2769 C CA . VAL A 1 364 ? 8.694 -8.658 -10.686 1.00 98.44 364 VAL A CA 1
ATOM 2770 C C . VAL A 1 364 ? 9.597 -7.497 -11.111 1.00 98.44 364 VAL A C 1
ATOM 2772 O O . VAL A 1 364 ? 10.812 -7.547 -10.899 1.00 98.44 364 VAL A O 1
ATOM 2775 N N . LEU A 1 365 ? 9.009 -6.439 -11.670 1.00 98.56 365 LEU A N 1
ATOM 2776 C CA . LEU A 1 365 ? 9.738 -5.259 -12.111 1.00 98.56 365 LEU A CA 1
ATOM 2777 C C . LEU A 1 365 ? 10.323 -4.467 -10.934 1.00 98.56 365 LEU A C 1
ATOM 2779 O O . LEU A 1 365 ? 11.491 -4.091 -10.984 1.00 98.56 365 LEU A O 1
ATOM 2783 N N . ALA A 1 366 ? 9.571 -4.258 -9.852 1.00 98.44 366 ALA A N 1
ATOM 2784 C CA . ALA A 1 366 ? 10.067 -3.554 -8.669 1.00 98.44 366 ALA A CA 1
ATOM 2785 C C . ALA A 1 366 ? 11.255 -4.285 -8.015 1.00 98.44 366 ALA A C 1
ATOM 2787 O O . ALA A 1 366 ? 12.223 -3.652 -7.590 1.00 98.44 366 ALA A O 1
ATOM 2788 N N . GLU A 1 367 ? 11.230 -5.621 -7.976 1.00 97.62 367 GLU A N 1
ATOM 2789 C CA . GLU A 1 367 ? 12.378 -6.427 -7.542 1.00 97.62 367 GLU A CA 1
ATOM 2790 C C . GLU A 1 367 ? 13.591 -6.245 -8.471 1.00 97.62 367 GLU A C 1
ATOM 2792 O O . GLU A 1 367 ? 14.715 -6.071 -7.996 1.00 97.62 367 GLU A O 1
ATOM 2797 N N . ALA A 1 368 ? 13.379 -6.240 -9.791 1.00 96.44 368 ALA A N 1
ATOM 2798 C CA . ALA A 1 368 ? 14.438 -6.011 -10.774 1.00 96.44 368 ALA A CA 1
ATOM 2799 C C . ALA A 1 368 ? 15.046 -4.599 -10.667 1.00 96.44 368 ALA A C 1
ATOM 2801 O O . ALA A 1 368 ? 16.269 -4.439 -10.741 1.00 96.44 368 ALA A O 1
ATOM 2802 N N . MET A 1 369 ? 14.209 -3.584 -10.436 1.00 97.00 369 MET A N 1
ATOM 2803 C CA . MET A 1 369 ? 14.638 -2.214 -10.155 1.00 97.00 369 MET A CA 1
ATOM 2804 C C . MET A 1 369 ? 15.445 -2.145 -8.853 1.00 97.00 369 MET A C 1
ATOM 2806 O O . MET A 1 369 ? 16.481 -1.485 -8.816 1.00 97.00 369 MET A O 1
ATOM 2810 N N . ALA A 1 370 ? 15.047 -2.882 -7.809 1.00 95.38 370 ALA A N 1
ATOM 2811 C CA . ALA A 1 370 ? 15.791 -2.939 -6.550 1.00 95.38 370 ALA A CA 1
ATOM 2812 C C . ALA A 1 370 ? 17.188 -3.552 -6.726 1.00 95.38 370 ALA A C 1
ATOM 2814 O O . ALA A 1 370 ? 18.150 -3.053 -6.144 1.00 95.38 370 ALA A O 1
ATOM 2815 N N . VAL A 1 371 ? 17.329 -4.600 -7.547 1.00 92.12 371 VAL A N 1
ATOM 2816 C CA . VAL A 1 371 ? 18.645 -5.171 -7.892 1.00 92.12 371 VAL A CA 1
ATOM 2817 C C . VAL A 1 371 ? 19.538 -4.118 -8.545 1.00 92.12 371 VAL A C 1
ATOM 2819 O O . VAL A 1 371 ? 20.698 -3.973 -8.154 1.00 92.12 371 VAL A O 1
ATOM 2822 N N . ARG A 1 372 ? 18.998 -3.351 -9.496 1.00 91.00 372 ARG A N 1
ATOM 2823 C CA . ARG A 1 372 ? 19.754 -2.293 -10.169 1.00 91.00 372 ARG A CA 1
ATOM 2824 C C . ARG A 1 372 ? 20.120 -1.157 -9.217 1.00 91.00 372 ARG A C 1
ATOM 2826 O O . ARG A 1 372 ? 21.269 -0.730 -9.210 1.00 91.00 372 ARG A O 1
ATOM 2833 N N . GLU A 1 373 ? 19.192 -0.682 -8.390 1.00 92.69 373 GLU A N 1
ATOM 2834 C CA . GLU A 1 373 ? 19.484 0.402 -7.445 1.00 92.69 373 GLU A CA 1
ATOM 2835 C C . GLU A 1 373 ? 20.515 -0.007 -6.386 1.00 92.69 373 GLU A C 1
ATOM 2837 O O . GLU A 1 373 ? 21.338 0.815 -5.998 1.00 92.69 373 GLU A O 1
ATOM 2842 N N . ARG A 1 374 ? 20.560 -1.283 -5.978 1.00 89.69 374 ARG A N 1
ATOM 2843 C CA . ARG A 1 374 ? 21.634 -1.804 -5.110 1.00 89.69 374 ARG A CA 1
ATOM 2844 C C . ARG A 1 374 ? 23.007 -1.699 -5.764 1.00 89.69 374 ARG A C 1
ATOM 2846 O O . ARG A 1 374 ? 23.974 -1.363 -5.094 1.00 89.69 374 ARG A O 1
ATOM 2853 N N . GLN A 1 375 ? 23.104 -1.987 -7.060 1.00 86.25 375 GLN A N 1
ATOM 2854 C CA . GLN A 1 375 ? 24.356 -1.844 -7.812 1.00 86.25 375 GLN A CA 1
ATOM 2855 C C . GLN A 1 375 ? 24.717 -0.371 -8.005 1.00 86.25 375 GLN A C 1
ATOM 2857 O O . GLN A 1 375 ? 25.868 0.017 -7.809 1.00 86.25 375 GLN A O 1
ATOM 2862 N N . ARG A 1 376 ? 23.716 0.452 -8.326 1.00 87.38 376 ARG A N 1
ATOM 2863 C CA . ARG A 1 376 ? 23.843 1.901 -8.479 1.00 87.38 376 ARG A CA 1
ATOM 2864 C C . ARG A 1 376 ? 24.389 2.560 -7.210 1.00 87.38 376 ARG A C 1
ATOM 2866 O O . ARG A 1 376 ? 25.303 3.370 -7.305 1.00 87.38 376 ARG A O 1
ATOM 2873 N N . ALA A 1 377 ? 23.895 2.153 -6.039 1.00 87.25 377 ALA A N 1
ATOM 2874 C CA . ALA A 1 377 ? 24.328 2.666 -4.738 1.00 87.25 377 ALA A CA 1
ATOM 2875 C C . ALA A 1 377 ? 25.828 2.462 -4.460 1.00 87.25 377 ALA A C 1
ATOM 2877 O O . ALA A 1 377 ? 26.418 3.237 -3.717 1.00 87.25 377 ALA A O 1
ATOM 2878 N N . VAL A 1 378 ? 26.450 1.449 -5.073 1.00 83.12 378 VAL A N 1
ATOM 2879 C CA . VAL A 1 378 ? 27.890 1.156 -4.951 1.00 83.12 378 VAL A CA 1
ATOM 2880 C C . VAL A 1 378 ? 28.665 1.467 -6.241 1.00 83.12 378 VAL A C 1
ATOM 2882 O O . VAL A 1 378 ? 29.746 0.934 -6.470 1.00 83.12 378 VAL A O 1
ATOM 2885 N N . GLY A 1 379 ? 28.093 2.283 -7.135 1.00 78.94 379 GLY A N 1
ATOM 2886 C CA . GLY A 1 379 ? 28.736 2.737 -8.373 1.00 78.94 379 GLY A CA 1
ATOM 2887 C C . GLY A 1 379 ? 28.895 1.678 -9.475 1.00 78.94 379 GLY A C 1
ATOM 2888 O O . GLY A 1 379 ? 29.508 1.962 -10.510 1.00 78.94 379 GLY A O 1
ATOM 2889 N N . ARG A 1 380 ? 28.327 0.477 -9.303 1.00 74.88 380 ARG A N 1
ATOM 2890 C CA . ARG A 1 380 ? 28.476 -0.665 -10.222 1.00 74.88 380 ARG A CA 1
ATOM 2891 C C . ARG A 1 380 ? 27.428 -0.666 -11.336 1.00 74.88 380 ARG A C 1
ATOM 2893 O O . ARG A 1 380 ? 26.358 -0.068 -11.230 1.00 74.88 380 ARG A O 1
ATOM 2900 N N . SER A 1 381 ? 27.764 -1.361 -12.421 1.00 71.88 381 SER A N 1
ATOM 2901 C CA . SER A 1 381 ? 26.901 -1.591 -13.581 1.00 71.88 381 SER A CA 1
ATOM 2902 C C . SER A 1 381 ? 26.165 -2.942 -13.474 1.00 71.88 381 SER A C 1
ATOM 2904 O O . SER A 1 381 ? 26.569 -3.829 -12.710 1.00 71.88 381 SER A O 1
ATOM 2906 N N . PHE A 1 382 ? 25.079 -3.115 -14.237 1.00 63.94 382 PHE A N 1
ATOM 2907 C CA . PHE A 1 382 ? 24.333 -4.376 -14.265 1.00 63.94 382 PHE A CA 1
ATOM 2908 C C . PHE A 1 382 ? 25.140 -5.447 -15.019 1.00 63.94 382 PHE A C 1
ATOM 2910 O O . PHE A 1 382 ? 25.310 -5.343 -16.227 1.00 63.94 382 PHE A O 1
ATOM 2917 N N . ALA A 1 383 ? 25.622 -6.461 -14.284 1.00 58.88 383 ALA A N 1
ATOM 2918 C CA . ALA A 1 383 ? 26.600 -7.508 -14.653 1.00 58.88 383 ALA A CA 1
ATOM 2919 C C . ALA A 1 383 ? 28.043 -7.316 -14.141 1.00 58.88 383 ALA A C 1
ATOM 2921 O O . ALA A 1 383 ? 28.915 -8.099 -14.497 1.00 58.88 383 ALA A O 1
ATOM 2922 N N . GLY A 1 384 ? 28.311 -6.337 -13.267 1.00 53.50 384 GLY A N 1
ATOM 2923 C CA . GLY A 1 384 ? 29.606 -6.238 -12.573 1.00 53.50 384 GLY A CA 1
ATOM 2924 C C . GLY A 1 384 ? 30.801 -5.839 -13.453 1.00 53.50 384 GLY A C 1
ATOM 2925 O O . GLY A 1 384 ? 31.904 -5.719 -12.929 1.00 53.50 384 GLY A O 1
ATOM 2926 N N . GLY A 1 385 ? 30.581 -5.597 -14.749 1.00 49.94 385 GLY A N 1
ATOM 2927 C CA . GLY A 1 385 ? 31.602 -5.162 -15.703 1.00 49.94 385 GLY A CA 1
ATOM 2928 C C . GLY A 1 385 ? 31.851 -3.644 -15.712 1.00 49.94 385 GLY A C 1
ATOM 2929 O O . GLY A 1 385 ? 31.170 -2.890 -14.999 1.00 49.94 385 GLY A O 1
ATOM 2930 N N . PRO A 1 386 ? 32.808 -3.171 -16.532 1.00 46.66 386 PRO A N 1
ATOM 2931 C CA . PRO A 1 386 ? 33.133 -1.755 -16.676 1.00 46.66 386 PRO A CA 1
ATOM 2932 C C . PRO A 1 386 ? 31.912 -0.894 -17.023 1.00 46.66 386 PRO A C 1
ATOM 2934 O O . PRO A 1 386 ? 30.937 -1.336 -17.637 1.00 46.66 386 PRO A O 1
ATOM 2937 N N . ALA A 1 387 ? 31.947 0.362 -16.591 1.00 46.19 387 ALA A N 1
ATOM 2938 C CA . ALA A 1 387 ? 30.860 1.305 -16.788 1.00 46.19 387 ALA A CA 1
ATOM 2939 C C . ALA A 1 387 ? 30.703 1.680 -18.273 1.00 46.19 387 ALA A C 1
ATOM 2941 O O . ALA A 1 387 ? 31.450 2.512 -18.768 1.00 46.19 387 ALA A O 1
ATOM 2942 N N . GLY A 1 388 ? 29.708 1.119 -18.967 1.00 47.25 388 GLY A N 1
ATOM 2943 C CA . GLY A 1 388 ? 29.378 1.576 -20.325 1.00 47.25 388 GLY A CA 1
ATOM 2944 C C . GLY A 1 388 ? 28.290 0.807 -21.076 1.00 47.25 388 GLY A C 1
ATOM 2945 O O . GLY A 1 388 ? 27.632 1.399 -21.921 1.00 47.25 388 GLY A O 1
ATOM 2946 N N . TRP A 1 389 ? 28.033 -0.470 -20.758 1.00 50.41 389 TRP A N 1
ATOM 2947 C CA . TRP A 1 389 ? 27.267 -1.341 -21.674 1.00 50.41 389 TRP A CA 1
ATOM 2948 C C . TRP A 1 389 ? 26.266 -2.294 -20.991 1.00 50.41 389 TRP A C 1
ATOM 2950 O O . TRP A 1 389 ? 26.277 -3.503 -21.191 1.00 50.41 389 TRP A O 1
ATOM 2960 N N . THR A 1 390 ? 25.393 -1.764 -20.123 1.00 65.88 390 THR A N 1
ATOM 2961 C CA . THR A 1 390 ? 24.577 -2.614 -19.218 1.00 65.88 390 THR A CA 1
ATOM 2962 C C . THR A 1 390 ? 23.067 -2.373 -19.243 1.00 65.88 390 THR A C 1
ATOM 2964 O O . THR A 1 390 ? 22.309 -3.168 -18.689 1.00 65.88 390 THR A O 1
ATOM 2967 N N . THR A 1 391 ? 22.603 -1.331 -19.937 1.00 75.81 391 THR A N 1
ATOM 2968 C CA . THR A 1 391 ? 21.180 -0.969 -19.996 1.00 75.81 391 THR A CA 1
ATOM 2969 C C . THR A 1 391 ? 20.363 -1.964 -20.822 1.00 75.81 391 THR A C 1
ATOM 2971 O O . THR A 1 391 ? 19.373 -2.491 -20.321 1.00 75.81 391 THR A O 1
ATOM 2974 N N . GLY A 1 392 ? 20.811 -2.297 -22.041 1.00 84.75 392 GLY A N 1
ATOM 2975 C CA . GLY A 1 392 ? 20.118 -3.258 -22.911 1.00 84.75 392 GLY A CA 1
ATOM 2976 C C . GLY A 1 392 ? 20.039 -4.661 -22.303 1.00 84.75 392 GLY A C 1
ATOM 2977 O O . GLY A 1 392 ? 18.982 -5.285 -22.319 1.00 84.75 392 GLY A O 1
ATOM 2978 N N . ARG A 1 393 ? 21.118 -5.122 -21.653 1.00 87.69 393 ARG A N 1
ATOM 2979 C CA . ARG A 1 393 ? 21.136 -6.415 -20.949 1.00 87.69 393 ARG A CA 1
ATOM 2980 C C . ARG A 1 393 ? 20.180 -6.446 -19.757 1.00 87.69 393 ARG A C 1
ATOM 2982 O O . ARG A 1 393 ? 19.520 -7.456 -19.543 1.00 87.69 393 ARG A O 1
ATOM 2989 N N . TRP A 1 394 ? 20.093 -5.361 -18.980 1.00 90.88 394 TRP A N 1
ATOM 2990 C CA . TRP A 1 394 ? 19.116 -5.273 -17.891 1.00 90.88 394 TRP A CA 1
ATOM 2991 C C . TRP A 1 394 ? 17.683 -5.317 -18.419 1.00 90.88 394 TRP A C 1
ATOM 2993 O O . TRP A 1 394 ? 16.865 -6.053 -17.880 1.00 90.88 394 TRP A O 1
ATOM 3003 N N . VAL A 1 395 ? 17.393 -4.585 -19.497 1.00 93.31 395 VAL A N 1
ATOM 3004 C CA . VAL A 1 395 ? 16.078 -4.592 -20.154 1.00 93.31 395 VAL A CA 1
ATOM 3005 C C . VAL A 1 395 ? 15.716 -5.992 -20.662 1.00 93.31 395 VAL A C 1
ATOM 3007 O O . VAL A 1 395 ? 14.613 -6.464 -20.388 1.00 93.31 395 VAL A O 1
ATOM 3010 N N . ALA A 1 396 ? 16.643 -6.683 -21.332 1.00 92.62 396 ALA A N 1
ATOM 3011 C CA . ALA A 1 396 ? 16.441 -8.060 -21.786 1.00 92.62 396 ALA A CA 1
ATOM 3012 C C . ALA A 1 396 ? 16.162 -9.009 -20.608 1.00 92.62 396 ALA A C 1
ATOM 3014 O O . ALA A 1 396 ? 15.158 -9.717 -20.613 1.00 92.62 396 ALA A O 1
ATOM 3015 N N . TRP A 1 397 ? 16.967 -8.929 -19.543 1.00 94.00 397 TRP A N 1
ATOM 3016 C CA . TRP A 1 397 ? 16.777 -9.714 -18.319 1.00 94.00 397 TRP A CA 1
ATOM 3017 C C . TRP A 1 397 ? 15.432 -9.442 -17.628 1.00 94.00 397 TRP A C 1
ATOM 3019 O O . TRP A 1 397 ? 14.801 -10.355 -17.096 1.00 94.00 397 TRP A O 1
ATOM 3029 N N . VAL A 1 398 ? 14.953 -8.193 -17.640 1.00 96.00 398 VAL A N 1
ATOM 3030 C CA . VAL A 1 398 ? 13.600 -7.860 -17.168 1.00 96.00 398 VAL A CA 1
ATOM 3031 C C . VAL A 1 398 ? 12.548 -8.544 -18.044 1.00 96.00 398 VAL A C 1
ATOM 3033 O O . VAL A 1 398 ? 11.629 -9.156 -17.504 1.00 96.00 398 VAL A O 1
ATOM 3036 N N . GLY A 1 399 ? 12.690 -8.485 -19.371 1.00 96.12 399 GLY A N 1
ATOM 3037 C CA . GLY A 1 399 ? 11.800 -9.168 -20.315 1.00 96.12 399 GLY A CA 1
ATOM 3038 C C . GLY A 1 399 ? 11.735 -10.681 -20.083 1.00 96.12 399 GLY A C 1
ATOM 3039 O O . GLY A 1 399 ? 10.643 -11.243 -20.017 1.00 96.12 399 GLY A O 1
ATOM 3040 N N . GLU A 1 400 ? 12.883 -11.328 -19.873 1.00 96.31 400 GLU A N 1
ATOM 3041 C CA . GLU A 1 400 ? 12.987 -12.754 -19.529 1.00 96.31 400 GLU A CA 1
ATOM 3042 C C . GLU A 1 400 ? 12.273 -13.078 -18.212 1.00 96.31 400 GLU A C 1
ATOM 3044 O O . GLU A 1 400 ? 11.451 -13.991 -18.160 1.00 96.31 400 GLU A O 1
ATOM 3049 N N . ARG A 1 401 ? 12.512 -12.295 -17.149 1.00 95.94 401 ARG A N 1
ATOM 3050 C CA . ARG A 1 401 ? 11.861 -12.496 -15.839 1.00 95.94 401 ARG A CA 1
ATOM 3051 C C . ARG A 1 401 ? 10.348 -12.342 -15.875 1.00 95.94 401 ARG A C 1
ATOM 3053 O O . ARG A 1 401 ? 9.662 -12.929 -15.041 1.00 95.94 401 ARG A O 1
ATOM 3060 N N . LEU A 1 402 ? 9.844 -11.517 -16.786 1.00 95.94 402 LEU A N 1
ATOM 3061 C CA . LEU A 1 402 ? 8.415 -11.327 -17.005 1.00 95.94 402 LEU A CA 1
ATOM 3062 C C . LEU A 1 402 ? 7.809 -12.419 -17.900 1.00 95.94 402 LEU A C 1
ATOM 3064 O O . LEU A 1 402 ? 6.588 -12.497 -17.993 1.00 95.94 402 LEU A O 1
ATOM 3068 N N . GLY A 1 403 ? 8.629 -13.241 -18.568 1.00 95.38 403 GLY A N 1
ATOM 3069 C CA . GLY A 1 403 ? 8.170 -14.156 -19.616 1.00 95.38 403 GLY A CA 1
ATOM 3070 C C . GLY A 1 403 ? 7.666 -13.421 -20.865 1.00 95.38 403 GLY A C 1
ATOM 3071 O O . GLY A 1 403 ? 6.799 -13.926 -21.570 1.00 95.38 403 GLY A O 1
ATOM 3072 N N . MET A 1 404 ? 8.168 -12.207 -21.116 1.00 95.69 404 MET A N 1
ATOM 3073 C CA . MET A 1 404 ? 7.695 -11.279 -22.155 1.00 95.69 404 MET A CA 1
ATOM 3074 C C . MET A 1 404 ? 8.864 -10.686 -22.960 1.00 95.69 404 MET A C 1
ATOM 3076 O O . MET A 1 404 ? 8.855 -9.511 -23.323 1.00 95.69 404 MET A O 1
ATOM 3080 N N . ALA A 1 405 ? 9.908 -11.480 -23.218 1.00 95.06 405 ALA A N 1
ATOM 3081 C CA . ALA A 1 405 ? 11.121 -11.010 -23.890 1.00 95.06 405 ALA A CA 1
ATOM 3082 C C . ALA A 1 405 ? 10.850 -10.450 -25.302 1.00 95.06 405 ALA A C 1
ATOM 3084 O O . ALA A 1 405 ? 11.390 -9.405 -25.662 1.00 95.06 405 ALA A O 1
ATOM 3085 N N . SER A 1 406 ? 9.969 -11.091 -26.077 1.00 93.94 406 SER A N 1
ATOM 3086 C CA . SER A 1 406 ? 9.596 -10.635 -27.423 1.00 93.94 406 SER A CA 1
ATOM 3087 C C . SER A 1 406 ? 8.849 -9.297 -27.407 1.00 93.94 406 SER A C 1
ATOM 3089 O O . SER A 1 406 ? 9.194 -8.393 -28.163 1.00 93.94 406 SER A O 1
ATOM 3091 N N . GLU A 1 407 ? 7.872 -9.129 -26.513 1.00 94.44 407 GLU A N 1
ATOM 3092 C CA . GLU A 1 407 ? 7.141 -7.865 -26.335 1.00 94.44 407 GLU A CA 1
ATOM 3093 C C . GLU A 1 407 ? 8.068 -6.742 -25.830 1.00 94.44 407 GLU A C 1
ATOM 3095 O O . GLU A 1 407 ? 7.996 -5.599 -26.293 1.00 94.44 407 GLU A O 1
ATOM 3100 N N . MET A 1 408 ? 9.008 -7.079 -24.938 1.00 94.81 408 MET A N 1
ATOM 3101 C CA . MET A 1 408 ? 10.029 -6.148 -24.455 1.00 94.81 408 MET A CA 1
ATOM 3102 C C . MET A 1 408 ? 10.899 -5.629 -25.610 1.00 94.81 408 MET A C 1
ATOM 3104 O O . MET A 1 408 ? 11.105 -4.415 -25.735 1.00 94.81 408 MET A O 1
ATOM 3108 N N . ALA A 1 409 ? 11.360 -6.533 -26.481 1.00 91.31 409 ALA A N 1
ATOM 3109 C CA . ALA A 1 409 ? 12.150 -6.201 -27.665 1.00 91.31 409 ALA A CA 1
ATOM 3110 C C . ALA A 1 409 ? 11.348 -5.377 -28.689 1.00 91.31 409 ALA A C 1
ATOM 3112 O O . ALA A 1 409 ? 11.862 -4.399 -29.225 1.00 91.31 409 ALA A O 1
ATOM 3113 N N . ALA A 1 410 ? 10.069 -5.703 -28.896 1.00 90.50 410 ALA A N 1
ATOM 3114 C CA . ALA A 1 410 ? 9.192 -5.032 -29.859 1.00 90.50 410 ALA A CA 1
ATOM 3115 C C . ALA A 1 410 ? 8.775 -3.599 -29.463 1.00 90.50 410 ALA A C 1
ATOM 3117 O O . ALA A 1 410 ? 8.171 -2.886 -30.265 1.00 90.50 410 ALA A O 1
ATOM 3118 N N . GLY A 1 411 ? 9.079 -3.153 -28.241 1.00 88.50 411 GLY A N 1
ATOM 3119 C CA . GLY A 1 411 ? 8.827 -1.772 -27.821 1.00 88.50 411 GLY A CA 1
ATOM 3120 C C . GLY A 1 411 ? 8.601 -1.570 -26.327 1.00 88.50 411 GLY A C 1
ATOM 3121 O O . GLY A 1 411 ? 8.630 -0.425 -25.878 1.00 88.50 411 GLY A O 1
ATOM 3122 N N . GLY A 1 412 ? 8.427 -2.642 -25.544 1.00 90.62 412 GLY A N 1
ATOM 3123 C CA . GLY A 1 412 ? 8.238 -2.544 -24.093 1.00 90.62 412 GLY A CA 1
ATOM 3124 C C . GLY A 1 412 ? 9.375 -1.821 -23.356 1.00 90.62 412 GLY A C 1
ATOM 3125 O O . GLY A 1 412 ? 9.144 -1.208 -22.312 1.00 90.62 412 GLY A O 1
ATOM 3126 N N . HIS A 1 413 ? 10.587 -1.805 -23.917 1.00 93.44 413 HIS A N 1
ATOM 3127 C CA . HIS A 1 413 ? 11.748 -1.136 -23.326 1.00 93.44 413 HIS A CA 1
ATOM 3128 C C . HIS A 1 413 ? 11.586 0.384 -23.139 1.00 93.44 413 HIS A C 1
ATOM 3130 O O . HIS A 1 413 ? 12.183 0.935 -22.217 1.00 93.44 413 HIS A O 1
ATOM 3136 N N . ARG A 1 414 ? 10.748 1.070 -23.929 1.00 91.75 414 ARG A N 1
ATOM 3137 C CA . ARG A 1 414 ? 10.638 2.548 -23.916 1.00 91.75 414 ARG A CA 1
ATOM 3138 C C . ARG A 1 414 ? 10.270 3.125 -22.545 1.00 91.75 414 ARG A C 1
ATOM 3140 O O . ARG A 1 414 ? 10.818 4.135 -22.111 1.00 91.75 414 ARG A O 1
ATOM 3147 N N . ALA A 1 415 ? 9.360 2.470 -21.823 1.00 92.44 415 ALA A N 1
ATOM 3148 C CA . ALA A 1 415 ? 8.991 2.891 -20.469 1.00 92.44 415 ALA A CA 1
ATOM 3149 C C . ALA A 1 415 ? 10.143 2.699 -19.468 1.00 92.44 415 ALA A C 1
ATOM 3151 O O . ALA A 1 415 ? 10.323 3.505 -18.553 1.00 92.44 415 ALA A O 1
ATOM 3152 N N . LEU A 1 416 ? 10.937 1.640 -19.656 1.00 95.12 416 LEU A N 1
ATOM 3153 C CA . LEU A 1 416 ? 12.115 1.370 -18.838 1.00 95.12 416 LEU A CA 1
ATOM 3154 C C . LEU A 1 416 ? 13.223 2.385 -19.108 1.00 95.12 416 LEU A C 1
ATOM 3156 O O . LEU A 1 416 ? 13.886 2.792 -18.163 1.00 95.12 416 LEU A O 1
ATOM 3160 N N . GLU A 1 417 ? 13.407 2.833 -20.348 1.00 92.62 417 GLU A N 1
ATOM 3161 C CA . GLU A 1 417 ? 14.398 3.860 -20.695 1.00 92.62 417 GLU A CA 1
ATOM 3162 C C . GLU A 1 417 ? 14.149 5.180 -19.965 1.00 92.62 417 GLU A C 1
ATOM 3164 O O . GLU A 1 417 ? 15.086 5.762 -19.415 1.00 92.62 417 GLU A O 1
ATOM 3169 N N . ALA A 1 418 ? 12.890 5.619 -19.876 1.00 92.19 418 ALA A N 1
ATOM 3170 C CA . ALA A 1 418 ? 12.530 6.809 -19.107 1.00 92.19 418 ALA A CA 1
ATOM 3171 C C . ALA A 1 418 ? 12.913 6.662 -17.623 1.00 92.19 418 ALA A C 1
ATOM 3173 O O . ALA A 1 418 ? 13.510 7.566 -17.033 1.00 92.19 418 ALA A O 1
ATOM 3174 N N . TRP A 1 419 ? 12.632 5.497 -17.030 1.00 95.56 419 TRP A N 1
ATOM 3175 C CA . TRP A 1 419 ? 13.029 5.203 -15.654 1.00 95.56 419 TRP A CA 1
ATOM 3176 C C . TRP A 1 419 ? 14.556 5.151 -15.496 1.00 95.56 419 TRP A C 1
ATOM 3178 O O . TRP A 1 419 ? 15.114 5.758 -14.583 1.00 95.56 419 TRP A O 1
ATOM 3188 N N . LEU A 1 420 ? 15.253 4.487 -16.418 1.00 93.06 420 LEU A N 1
ATOM 3189 C CA . LEU A 1 420 ? 16.712 4.367 -16.437 1.00 93.06 420 LEU A CA 1
ATOM 3190 C C . LEU A 1 420 ? 17.401 5.729 -16.549 1.00 93.06 420 LEU A C 1
ATOM 3192 O O . LEU A 1 420 ? 18.432 5.936 -15.906 1.00 93.06 420 LEU A O 1
ATOM 3196 N N . MET A 1 421 ? 16.824 6.653 -17.321 1.00 90.56 421 MET A N 1
ATOM 3197 C CA . MET A 1 421 ? 17.304 8.027 -17.445 1.00 90.56 421 MET A CA 1
ATOM 3198 C C . MET A 1 421 ? 17.161 8.790 -16.123 1.00 90.56 421 MET A C 1
ATOM 3200 O O . MET A 1 421 ? 18.121 9.417 -15.671 1.00 90.56 421 MET A O 1
ATOM 3204 N N . ALA A 1 422 ? 16.006 8.685 -15.457 1.00 92.25 422 ALA A N 1
ATOM 3205 C CA . ALA A 1 422 ? 15.786 9.289 -14.139 1.00 92.25 422 ALA A CA 1
ATOM 3206 C C . ALA A 1 422 ? 16.701 8.680 -13.055 1.00 92.25 422 ALA A C 1
ATOM 3208 O O . ALA A 1 422 ? 17.178 9.379 -12.161 1.00 92.25 422 ALA A O 1
ATOM 3209 N N . HIS A 1 423 ? 17.006 7.386 -13.172 1.00 92.19 423 HIS A N 1
ATOM 3210 C CA . HIS A 1 423 ? 17.856 6.613 -12.264 1.00 92.19 423 HIS A CA 1
ATOM 3211 C C . HIS A 1 423 ? 19.290 6.425 -12.783 1.00 92.19 423 HIS A C 1
ATOM 3213 O O . HIS A 1 423 ? 19.962 5.424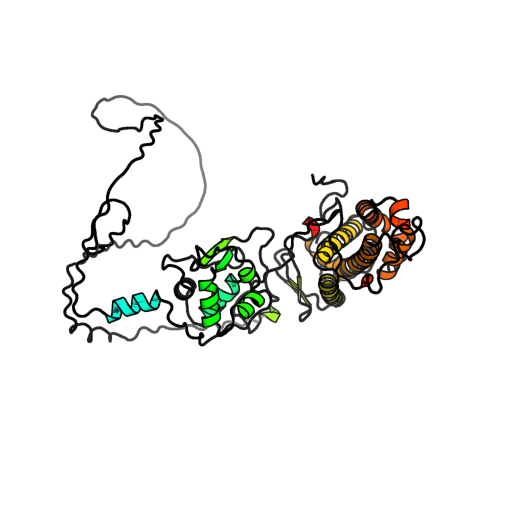 -12.486 1.00 92.19 423 HIS A O 1
ATOM 3219 N N . ARG A 1 424 ? 19.795 7.371 -13.580 1.00 86.62 424 ARG A N 1
ATOM 3220 C CA . ARG A 1 424 ? 21.188 7.345 -14.037 1.00 86.62 424 ARG A CA 1
ATOM 3221 C C . ARG A 1 424 ? 22.162 7.543 -12.871 1.00 86.62 424 ARG A C 1
ATOM 3223 O O . ARG A 1 424 ? 21.837 8.137 -11.836 1.00 86.62 424 ARG A O 1
ATOM 3230 N N . ASN A 1 425 ? 23.375 7.019 -13.026 1.00 80.62 425 ASN A N 1
ATOM 3231 C CA . ASN A 1 425 ? 24.478 7.359 -12.132 1.00 80.62 425 ASN A CA 1
ATOM 3232 C C . ASN A 1 425 ? 24.922 8.786 -12.452 1.00 80.62 425 ASN A C 1
ATOM 3234 O O . ASN A 1 425 ? 25.481 9.020 -13.517 1.00 80.62 425 ASN A O 1
ATOM 3238 N N . ALA A 1 426 ? 24.639 9.726 -11.548 1.00 75.75 426 ALA A N 1
ATOM 3239 C CA . ALA A 1 426 ? 25.096 11.109 -11.681 1.00 75.75 426 ALA A CA 1
ATOM 3240 C C . ALA A 1 426 ? 26.575 11.278 -11.285 1.00 75.75 426 ALA A C 1
ATOM 3242 O O . ALA A 1 426 ? 27.185 12.279 -11.638 1.00 75.75 426 ALA A O 1
ATOM 3243 N N . VAL A 1 427 ? 27.144 10.298 -10.574 1.00 77.19 427 VAL A N 1
ATOM 3244 C CA . VAL A 1 427 ? 28.558 10.289 -10.180 1.00 77.19 427 VAL A CA 1
ATOM 3245 C C . VAL A 1 427 ? 29.439 10.068 -11.421 1.00 77.19 427 VAL A C 1
ATOM 3247 O O . VAL A 1 427 ? 29.215 9.076 -12.140 1.00 77.19 427 VAL A O 1
ATOM 3250 N N . PRO A 1 428 ? 30.438 10.938 -11.674 1.00 80.50 428 PRO A N 1
ATOM 3251 C CA . PRO A 1 428 ? 31.377 10.795 -12.782 1.00 80.50 428 PRO A CA 1
ATOM 3252 C C . PRO A 1 428 ? 32.012 9.403 -12.851 1.00 80.50 428 PRO A C 1
ATOM 3254 O O . PRO A 1 428 ? 32.278 8.759 -11.838 1.00 80.50 428 PRO A O 1
ATOM 3257 N N . VAL A 1 429 ? 32.278 8.919 -14.069 1.00 78.50 429 VAL A N 1
ATOM 3258 C CA . VAL A 1 429 ? 32.862 7.581 -14.287 1.00 78.50 429 VAL A CA 1
ATOM 3259 C C . VAL A 1 429 ? 34.189 7.429 -13.537 1.00 78.50 429 VAL A C 1
ATOM 3261 O O . VAL A 1 429 ? 34.383 6.408 -12.886 1.00 78.50 429 VAL A O 1
ATOM 3264 N N . LYS A 1 430 ? 35.055 8.453 -13.573 1.00 80.69 430 LYS A N 1
ATOM 3265 C CA . LYS A 1 430 ? 36.360 8.459 -12.892 1.00 80.69 430 LYS A CA 1
ATOM 3266 C C . LYS A 1 430 ? 36.225 8.195 -11.390 1.00 80.69 430 LYS A C 1
ATOM 3268 O O . LYS A 1 430 ? 36.904 7.324 -10.863 1.00 80.69 430 LYS A O 1
ATOM 3273 N N . GLU A 1 431 ? 35.303 8.891 -10.729 1.00 80.62 431 GLU A N 1
ATOM 3274 C CA . GLU A 1 431 ? 35.033 8.704 -9.300 1.00 80.62 431 GLU A CA 1
ATOM 3275 C C . GLU A 1 431 ? 34.482 7.307 -9.008 1.00 80.62 431 GLU A C 1
ATOM 3277 O O . GLU A 1 431 ? 34.900 6.669 -8.049 1.00 80.62 431 GLU A O 1
ATOM 3282 N N . ARG A 1 432 ? 33.603 6.775 -9.867 1.00 77.56 432 ARG A N 1
ATOM 3283 C CA . ARG A 1 432 ? 33.067 5.415 -9.693 1.00 77.56 432 ARG A CA 1
ATOM 3284 C C . ARG A 1 432 ? 34.119 4.326 -9.859 1.00 77.56 432 ARG A C 1
ATOM 3286 O O . ARG A 1 432 ? 34.037 3.314 -9.174 1.00 77.56 432 ARG A O 1
ATOM 3293 N N . LEU A 1 433 ? 35.068 4.510 -10.776 1.00 75.56 433 LEU A N 1
ATOM 3294 C CA . LEU A 1 433 ? 36.174 3.571 -10.975 1.00 75.56 433 LEU A CA 1
ATOM 3295 C C . LEU A 1 433 ? 37.176 3.607 -9.815 1.00 75.56 433 LEU A C 1
ATOM 3297 O O . LEU A 1 433 ? 37.820 2.597 -9.557 1.00 75.56 433 LEU A O 1
ATOM 3301 N N . ALA A 1 434 ? 37.267 4.734 -9.104 1.00 80.75 434 ALA A N 1
ATOM 3302 C CA . ALA A 1 434 ? 38.089 4.877 -7.906 1.00 80.75 434 ALA A CA 1
ATOM 3303 C C . ALA A 1 434 ? 37.439 4.290 -6.637 1.00 80.75 434 ALA A C 1
ATOM 3305 O O . ALA A 1 434 ? 38.104 4.186 -5.608 1.00 80.75 434 ALA A O 1
ATOM 3306 N N . LEU A 1 435 ? 36.153 3.910 -6.677 1.00 79.50 435 LEU A N 1
ATOM 3307 C CA . LEU A 1 435 ? 35.487 3.306 -5.524 1.00 79.50 435 LEU A CA 1
ATOM 3308 C C . LEU A 1 435 ? 36.055 1.909 -5.231 1.00 79.50 435 LEU A C 1
ATOM 3310 O O . LEU A 1 435 ? 36.249 1.115 -6.160 1.00 79.50 435 LEU A O 1
ATOM 3314 N N . PRO A 1 436 ? 36.239 1.559 -3.944 1.00 78.88 436 PRO A N 1
ATOM 3315 C CA . PRO A 1 436 ? 36.674 0.225 -3.565 1.00 78.88 436 PRO A CA 1
ATOM 3316 C C . PRO A 1 436 ? 35.664 -0.842 -4.011 1.00 78.88 436 PRO A C 1
ATOM 3318 O O . PRO A 1 436 ? 34.509 -0.571 -4.373 1.00 78.88 436 PRO A O 1
ATOM 3321 N N . ALA A 1 437 ? 36.101 -2.101 -3.996 1.00 79.69 437 ALA A N 1
ATOM 3322 C CA . ALA A 1 437 ? 35.179 -3.217 -4.145 1.00 79.69 437 ALA A CA 1
ATOM 3323 C C . ALA A 1 437 ? 34.068 -3.114 -3.081 1.00 79.69 437 ALA A C 1
ATOM 3325 O O . ALA A 1 437 ? 34.355 -2.777 -1.931 1.00 79.69 437 ALA A O 1
ATOM 3326 N N . PRO A 1 438 ? 32.795 -3.353 -3.446 1.00 80.50 438 PRO A N 1
ATOM 3327 C CA . PRO A 1 438 ? 31.721 -3.311 -2.469 1.00 80.50 438 PRO A CA 1
ATOM 3328 C C . PRO A 1 438 ? 31.929 -4.413 -1.431 1.00 80.50 438 PRO A C 1
ATOM 3330 O O . PRO A 1 438 ? 32.306 -5.532 -1.779 1.00 80.50 438 PRO A O 1
ATOM 3333 N N . GLU A 1 439 ? 31.624 -4.100 -0.176 1.00 83.38 439 GLU A N 1
ATOM 3334 C CA . GLU A 1 439 ? 31.699 -5.062 0.920 1.00 83.38 439 GLU A CA 1
ATOM 3335 C C . GLU A 1 439 ? 30.841 -6.306 0.648 1.00 83.38 439 GLU A C 1
ATOM 3337 O O . GLU A 1 439 ? 29.783 -6.251 -0.002 1.00 83.38 439 GLU A O 1
ATOM 3342 N N . GLU A 1 440 ? 31.280 -7.439 1.192 1.00 82.25 440 GLU A N 1
ATOM 3343 C CA . GLU A 1 440 ? 30.526 -8.679 1.106 1.00 82.25 440 GLU A CA 1
ATOM 3344 C C . GLU A 1 440 ? 29.116 -8.495 1.691 1.00 82.25 440 GLU A C 1
ATOM 3346 O O . GLU A 1 440 ? 28.883 -7.814 2.692 1.00 82.25 440 GLU A O 1
ATOM 3351 N N . GLY A 1 441 ? 28.118 -9.053 1.006 1.00 81.06 441 GLY A N 1
ATOM 3352 C CA . GLY A 1 441 ? 26.730 -8.943 1.441 1.00 81.06 441 GLY A CA 1
ATOM 3353 C C . GLY A 1 441 ? 26.057 -7.588 1.182 1.00 81.06 441 GLY A C 1
ATOM 3354 O O . GLY A 1 441 ? 24.903 -7.438 1.588 1.00 81.06 441 GLY A O 1
ATOM 3355 N N . TYR A 1 442 ? 26.662 -6.636 0.447 1.00 81.06 442 TYR A N 1
ATOM 3356 C CA . TYR A 1 442 ? 26.009 -5.349 0.107 1.00 81.06 442 TYR A CA 1
ATOM 3357 C C . TYR A 1 442 ? 24.604 -5.523 -0.501 1.00 81.06 442 TYR A C 1
ATOM 3359 O O . TYR A 1 442 ? 23.694 -4.729 -0.263 1.00 81.06 442 TYR A O 1
ATOM 3367 N N . ARG A 1 443 ? 24.380 -6.620 -1.239 1.00 79.44 443 ARG A N 1
ATOM 3368 C CA . ARG A 1 443 ? 23.082 -6.961 -1.843 1.00 79.44 443 ARG A CA 1
ATOM 3369 C C . ARG A 1 443 ? 21.980 -7.258 -0.822 1.00 79.44 443 ARG A C 1
ATOM 3371 O O . ARG A 1 443 ? 20.816 -7.202 -1.200 1.00 79.44 443 ARG A O 1
ATOM 3378 N N . ARG A 1 444 ? 22.323 -7.566 0.432 1.00 80.00 444 ARG A N 1
ATOM 3379 C CA . ARG A 1 444 ? 21.381 -7.881 1.520 1.00 80.00 444 ARG A CA 1
ATOM 3380 C C . ARG A 1 444 ? 21.065 -6.678 2.418 1.00 80.00 444 ARG A C 1
ATOM 3382 O O . ARG A 1 444 ? 20.107 -6.744 3.179 1.00 80.00 444 ARG A O 1
ATOM 3389 N N . ARG A 1 445 ? 21.831 -5.583 2.331 1.00 80.12 445 ARG A N 1
ATOM 3390 C CA . ARG A 1 445 ? 21.638 -4.391 3.177 1.00 80.12 445 ARG A CA 1
ATOM 3391 C C . ARG A 1 445 ? 20.372 -3.620 2.799 1.00 80.12 445 ARG A C 1
ATOM 3393 O O . ARG A 1 445 ? 20.046 -3.583 1.618 1.00 80.12 445 ARG A O 1
ATOM 3400 N N . PRO A 1 446 ? 19.657 -2.973 3.729 1.00 81.31 446 PRO A N 1
ATOM 3401 C CA . PRO A 1 446 ? 18.570 -2.069 3.364 1.00 81.31 446 PRO A CA 1
ATOM 3402 C C . PRO A 1 446 ? 19.041 -1.016 2.354 1.00 81.31 446 PRO A C 1
ATOM 3404 O O . PRO A 1 446 ? 20.155 -0.502 2.450 1.00 81.31 446 PRO A O 1
ATOM 3407 N N . LEU A 1 447 ? 18.207 -0.725 1.358 1.00 87.56 447 LEU A N 1
ATOM 3408 C CA . LEU A 1 447 ? 18.560 0.215 0.301 1.00 87.56 447 LEU A CA 1
ATOM 3409 C C . LEU A 1 447 ? 18.312 1.649 0.788 1.00 87.56 447 LEU A C 1
ATOM 3411 O O . LEU A 1 447 ? 17.180 2.001 1.119 1.00 87.56 447 LEU A O 1
ATOM 3415 N N . ALA A 1 448 ? 19.361 2.469 0.823 1.00 89.31 448 ALA A N 1
ATOM 3416 C CA . ALA A 1 448 ? 19.243 3.882 1.167 1.00 89.31 448 ALA A CA 1
ATOM 3417 C C . ALA A 1 448 ? 18.462 4.649 0.089 1.00 89.31 448 ALA A C 1
ATOM 3419 O O . ALA A 1 448 ? 18.585 4.355 -1.101 1.00 89.31 448 ALA A O 1
ATOM 3420 N N . LEU A 1 449 ? 17.683 5.651 0.503 1.00 93.19 449 LEU A N 1
ATOM 3421 C CA . LEU A 1 449 ? 16.989 6.549 -0.416 1.00 93.19 449 LEU A CA 1
ATOM 3422 C C . LEU A 1 449 ? 18.003 7.350 -1.245 1.00 93.19 449 LEU A C 1
ATOM 3424 O O . LEU A 1 449 ? 18.913 7.976 -0.706 1.00 93.19 449 LEU A O 1
ATOM 3428 N N . MET A 1 450 ? 17.829 7.350 -2.564 1.00 92.94 450 MET A N 1
ATOM 3429 C CA . MET A 1 450 ? 18.710 8.033 -3.514 1.00 92.94 450 MET A CA 1
ATOM 3430 C C . MET A 1 450 ? 17.885 8.859 -4.493 1.00 92.94 450 MET A C 1
ATOM 3432 O O . MET A 1 450 ? 16.711 8.579 -4.705 1.00 92.94 450 MET A O 1
ATOM 3436 N N . ALA A 1 451 ? 18.500 9.855 -5.140 1.00 92.00 451 ALA A N 1
ATOM 3437 C CA . ALA A 1 451 ? 17.838 10.595 -6.215 1.00 92.00 451 ALA A CA 1
ATOM 3438 C C . ALA A 1 451 ? 17.348 9.634 -7.324 1.00 92.00 451 ALA A C 1
ATOM 3440 O O . ALA A 1 451 ? 18.116 8.739 -7.696 1.00 92.00 451 ALA A O 1
ATOM 3441 N N . PRO A 1 452 ? 16.126 9.813 -7.861 1.00 94.56 452 PRO A N 1
ATOM 3442 C CA . PRO A 1 452 ? 15.225 10.953 -7.634 1.00 94.56 452 PRO A CA 1
ATOM 3443 C C . PRO A 1 452 ? 14.406 10.891 -6.325 1.00 94.56 452 PRO A C 1
ATOM 3445 O O . PRO A 1 452 ? 13.860 11.899 -5.888 1.00 94.56 452 PRO A O 1
ATOM 3448 N N . HIS A 1 453 ? 14.387 9.754 -5.633 1.00 95.50 453 HIS A N 1
ATOM 3449 C CA . HIS A 1 453 ? 13.554 9.474 -4.457 1.00 95.50 453 HIS A CA 1
ATOM 3450 C C . HIS A 1 453 ? 14.243 9.760 -3.119 1.00 95.50 453 HIS A C 1
ATOM 3452 O O . HIS A 1 453 ? 14.429 8.868 -2.296 1.00 95.50 453 HIS A O 1
ATOM 3458 N N . ARG A 1 454 ? 14.617 11.018 -2.859 1.00 93.25 454 ARG A N 1
ATOM 3459 C CA . ARG A 1 454 ? 15.266 11.401 -1.582 1.00 93.25 454 ARG A CA 1
ATOM 3460 C C . ARG A 1 454 ? 14.315 11.428 -0.380 1.00 93.25 454 ARG A C 1
ATOM 3462 O O . ARG A 1 454 ? 14.770 11.416 0.758 1.00 93.25 454 ARG A O 1
ATOM 3469 N N . LYS A 1 455 ? 13.007 11.513 -0.627 1.00 91.94 455 LYS A N 1
ATOM 3470 C CA . LYS A 1 455 ? 11.951 11.503 0.392 1.00 91.94 455 LYS A CA 1
ATOM 3471 C C . LYS A 1 455 ? 10.772 10.709 -0.148 1.00 91.94 455 LYS A C 1
ATOM 3473 O O . LYS A 1 455 ? 10.259 11.038 -1.213 1.00 91.94 455 LYS A O 1
ATOM 3478 N N . VAL A 1 456 ? 10.335 9.695 0.592 1.00 91.88 456 VAL A N 1
ATOM 3479 C CA . VAL A 1 456 ? 9.218 8.834 0.192 1.00 91.88 456 VAL A CA 1
ATOM 3480 C C . VAL A 1 456 ? 8.164 8.856 1.300 1.00 91.88 456 VAL A C 1
ATOM 3482 O O . VAL A 1 456 ? 8.399 8.303 2.372 1.00 91.88 456 VAL A O 1
ATOM 3485 N N . PRO A 1 457 ? 7.002 9.501 1.086 1.00 89.31 457 PRO A N 1
ATOM 3486 C CA . PRO A 1 457 ? 5.908 9.472 2.050 1.00 89.31 457 PRO A CA 1
ATOM 3487 C C . PRO A 1 457 ? 5.492 8.038 2.392 1.00 89.31 457 PRO A C 1
ATOM 3489 O O . PRO A 1 457 ? 5.273 7.224 1.496 1.00 89.31 457 PRO A O 1
ATOM 3492 N N . ALA A 1 458 ? 5.325 7.741 3.684 1.00 85.38 458 ALA A N 1
ATOM 3493 C CA . ALA A 1 458 ? 4.933 6.410 4.160 1.00 85.38 458 ALA A CA 1
ATOM 3494 C C . ALA A 1 458 ? 3.501 6.001 3.760 1.00 85.38 458 ALA A C 1
ATOM 3496 O O . ALA A 1 458 ? 3.192 4.809 3.707 1.00 85.38 458 ALA A O 1
ATOM 3497 N N . PHE A 1 459 ? 2.646 6.987 3.477 1.00 86.75 459 PHE A N 1
ATOM 3498 C CA . PHE A 1 459 ? 1.226 6.831 3.167 1.00 86.75 459 PHE A CA 1
ATOM 3499 C C . PHE A 1 459 ? 0.861 7.583 1.887 1.00 86.75 459 PHE A C 1
ATOM 3501 O O . PHE A 1 459 ? 1.562 8.514 1.483 1.00 86.75 459 PHE A O 1
ATOM 3508 N N . GLY A 1 460 ? -0.259 7.203 1.278 1.00 86.06 460 GLY A N 1
ATOM 3509 C CA . GLY A 1 460 ? -0.824 7.876 0.112 1.00 86.06 460 GLY A CA 1
ATOM 3510 C C . GLY A 1 460 ? -1.010 6.957 -1.090 1.00 86.06 460 GLY A C 1
ATOM 3511 O O . GLY A 1 460 ? -0.657 5.778 -1.047 1.00 86.06 460 GLY A O 1
ATOM 3512 N N . PRO A 1 461 ? -1.542 7.491 -2.195 1.00 87.62 461 PRO A N 1
ATOM 3513 C CA . PRO A 1 461 ? -1.543 6.798 -3.474 1.00 87.62 461 PRO A CA 1
ATOM 3514 C C . PRO A 1 461 ? -0.113 6.471 -3.924 1.00 87.62 461 PRO A C 1
ATOM 3516 O O . PRO A 1 461 ? 0.792 7.300 -3.812 1.00 87.62 461 PRO A O 1
ATOM 3519 N N . LEU A 1 462 ? 0.100 5.251 -4.416 1.00 88.62 462 LEU A N 1
ATOM 3520 C CA . LEU A 1 462 ? 1.423 4.779 -4.826 1.00 88.62 462 LEU A CA 1
ATOM 3521 C C . LEU A 1 462 ? 1.967 5.595 -6.014 1.00 88.62 462 LEU A C 1
ATOM 3523 O O . LEU A 1 462 ? 3.126 5.984 -6.038 1.00 88.62 462 LEU A O 1
ATOM 3527 N N . ASP A 1 463 ? 1.113 5.943 -6.970 1.00 88.88 463 ASP A N 1
ATOM 3528 C CA . ASP A 1 463 ? 1.446 6.788 -8.122 1.00 88.88 463 ASP A CA 1
ATOM 3529 C C . ASP A 1 463 ? 1.899 8.207 -7.733 1.00 88.88 463 ASP A C 1
ATOM 3531 O O . ASP A 1 463 ? 2.649 8.856 -8.471 1.00 88.88 463 ASP A O 1
ATOM 3535 N N . ALA A 1 464 ? 1.513 8.688 -6.549 1.00 89.44 464 ALA A N 1
ATOM 3536 C CA . ALA A 1 464 ? 1.942 9.983 -6.045 1.00 89.44 464 ALA A CA 1
ATOM 3537 C C . ALA A 1 464 ? 3.436 10.033 -5.692 1.00 89.44 464 ALA A C 1
ATOM 3539 O O . ALA A 1 464 ? 3.953 11.139 -5.551 1.00 89.44 464 ALA A O 1
ATOM 3540 N N . VAL A 1 465 ? 4.136 8.898 -5.583 1.00 93.56 465 VAL A N 1
ATOM 3541 C CA . VAL A 1 465 ? 5.579 8.863 -5.280 1.00 93.56 465 VAL A CA 1
ATOM 3542 C C . VAL A 1 465 ? 6.449 8.424 -6.461 1.00 93.56 465 VAL A C 1
ATOM 3544 O O . VAL A 1 465 ? 7.659 8.334 -6.309 1.00 93.56 465 VAL A O 1
ATOM 3547 N N . SER A 1 466 ? 5.867 8.170 -7.638 1.00 95.56 466 SER A N 1
ATOM 3548 C CA . SER A 1 466 ? 6.653 7.805 -8.823 1.00 95.56 466 SER A CA 1
ATOM 3549 C C . SER A 1 466 ? 7.375 9.008 -9.439 1.00 95.56 466 SER A C 1
ATOM 3551 O O . SER A 1 466 ? 6.818 10.110 -9.492 1.00 95.56 466 SER A O 1
ATOM 3553 N N . CYS A 1 467 ? 8.587 8.770 -9.955 1.00 95.69 467 CYS A N 1
ATOM 3554 C CA . CYS A 1 467 ? 9.378 9.747 -10.706 1.00 95.69 467 CYS A CA 1
ATOM 3555 C C . CYS A 1 467 ? 8.976 9.857 -12.188 1.00 95.69 467 CYS A C 1
ATOM 3557 O O . CYS A 1 467 ? 9.444 10.753 -12.887 1.00 95.69 467 CYS A O 1
ATOM 3559 N N . LEU A 1 468 ? 8.113 8.960 -12.672 1.00 95.50 468 LEU A N 1
ATOM 3560 C CA . LEU A 1 468 ? 7.683 8.920 -14.068 1.00 95.50 468 LEU A CA 1
ATOM 3561 C C . LEU A 1 468 ? 6.556 9.934 -14.339 1.00 95.50 468 LEU A C 1
ATOM 3563 O O . LEU A 1 468 ? 5.784 10.237 -13.425 1.00 95.50 468 LEU A O 1
ATOM 3567 N N . PRO A 1 469 ? 6.435 10.474 -15.569 1.00 91.81 469 PRO A N 1
ATOM 3568 C CA . PRO A 1 469 ? 5.567 11.625 -15.844 1.00 91.81 469 PRO A CA 1
ATOM 3569 C C . PRO A 1 469 ? 4.106 11.277 -16.168 1.00 91.81 469 PRO A C 1
ATOM 3571 O O . PRO A 1 469 ? 3.249 12.153 -16.095 1.00 91.81 469 PRO A O 1
ATOM 3574 N N . TRP A 1 470 ? 3.795 10.030 -16.521 1.00 92.12 470 TRP A N 1
ATOM 3575 C CA . TRP A 1 470 ? 2.440 9.608 -16.902 1.00 92.12 470 TRP A CA 1
ATOM 3576 C C . TRP A 1 470 ? 1.661 9.038 -15.715 1.00 92.12 470 TRP A C 1
ATOM 3578 O O . TRP A 1 470 ? 2.245 8.620 -14.714 1.00 92.12 470 TRP A O 1
ATOM 3588 N N . ARG A 1 471 ? 0.330 9.030 -15.816 1.00 91.81 471 ARG A N 1
ATOM 3589 C CA . ARG A 1 471 ? -0.585 8.476 -14.808 1.00 91.81 471 ARG A CA 1
ATOM 3590 C C . ARG A 1 471 ? -1.701 7.693 -15.483 1.00 91.81 471 ARG A C 1
ATOM 3592 O O . ARG A 1 471 ? -2.097 8.000 -16.607 1.00 91.81 471 ARG A O 1
ATOM 3599 N N . LEU A 1 472 ? -2.235 6.700 -14.776 1.00 89.88 472 LEU A N 1
ATOM 3600 C CA . LEU A 1 472 ? -3.325 5.874 -15.286 1.00 89.88 472 LEU A CA 1
ATOM 3601 C C . LEU A 1 472 ? -4.545 6.741 -15.611 1.00 89.88 472 LEU A C 1
ATOM 3603 O O . LEU A 1 472 ? -5.036 7.473 -14.758 1.00 89.88 472 LEU A O 1
ATOM 3607 N N . GLY A 1 473 ? -5.036 6.633 -16.845 1.00 86.50 473 GLY A N 1
ATOM 3608 C CA . GLY A 1 473 ? -6.193 7.396 -17.319 1.00 86.50 473 GLY A CA 1
ATOM 3609 C C . GLY A 1 473 ? -5.864 8.813 -17.797 1.00 86.50 473 GLY A C 1
ATOM 3610 O O . GLY A 1 473 ? -6.713 9.430 -18.430 1.00 86.50 473 GLY A O 1
ATOM 3611 N N . ALA A 1 474 ? -4.643 9.309 -17.573 1.00 87.62 474 ALA A N 1
ATOM 3612 C CA . ALA A 1 474 ? -4.180 10.560 -18.166 1.00 87.62 474 ALA A CA 1
ATOM 3613 C C . ALA A 1 474 ? -3.671 10.332 -19.607 1.00 87.62 474 ALA A C 1
ATOM 3615 O O . ALA A 1 474 ? -3.182 9.236 -19.915 1.00 87.62 474 ALA A O 1
ATOM 3616 N N . PRO A 1 475 ? -3.759 11.338 -20.499 1.00 82.19 475 PRO A N 1
ATOM 3617 C CA . PRO A 1 475 ? -3.124 11.284 -21.813 1.00 82.19 475 PRO A CA 1
ATOM 3618 C C . PRO A 1 475 ? -1.609 11.064 -21.699 1.00 82.19 475 PRO A C 1
ATOM 3620 O O . PRO A 1 475 ? -0.939 11.704 -20.896 1.00 82.19 475 PRO A O 1
ATOM 3623 N N . MET A 1 476 ? -1.027 10.212 -22.545 1.00 77.69 476 MET A N 1
ATOM 3624 C CA . MET A 1 476 ? 0.422 9.933 -22.507 1.00 77.69 476 MET A CA 1
ATOM 3625 C C . MET A 1 476 ? 1.297 11.149 -22.862 1.00 77.69 476 MET A C 1
ATOM 3627 O O . MET A 1 476 ? 2.494 11.145 -22.592 1.00 77.69 476 MET A O 1
ATOM 3631 N N . THR A 1 477 ? 0.700 12.187 -23.451 1.00 64.50 477 THR A N 1
ATOM 3632 C CA . THR A 1 477 ? 1.333 13.469 -23.790 1.00 64.50 477 THR A CA 1
ATOM 3633 C C . THR A 1 477 ? 1.255 14.502 -22.665 1.00 64.50 477 THR A C 1
ATOM 3635 O O . THR A 1 477 ? 1.925 15.530 -22.745 1.00 64.50 477 THR A O 1
ATOM 3638 N N . SER A 1 478 ? 0.472 14.262 -21.605 1.00 52.19 478 SER A N 1
ATOM 3639 C CA . SER A 1 478 ? 0.412 15.178 -20.468 1.00 52.19 478 SER A CA 1
ATOM 3640 C C . SER A 1 478 ? 1.635 14.956 -19.581 1.00 52.19 478 SER A C 1
ATOM 3642 O O . SER A 1 478 ? 1.610 14.153 -18.648 1.00 52.19 478 SER A O 1
ATOM 3644 N N . VAL A 1 479 ? 2.733 15.647 -19.882 1.00 47.41 479 VAL A N 1
ATOM 3645 C CA . VAL A 1 479 ? 3.867 15.736 -18.960 1.00 47.41 479 VAL A CA 1
ATOM 3646 C C . VAL A 1 479 ? 3.421 16.614 -17.797 1.00 47.41 479 VAL A C 1
ATOM 3648 O O . VAL A 1 479 ? 3.417 17.840 -17.891 1.00 47.41 479 VAL A O 1
ATOM 3651 N N . VAL A 1 480 ? 3.014 15.995 -16.688 1.00 47.00 480 VAL A N 1
ATOM 3652 C CA . VAL A 1 480 ? 2.818 16.735 -15.440 1.00 47.00 480 VAL A CA 1
ATOM 3653 C C . VAL A 1 480 ? 4.208 17.065 -14.909 1.00 47.00 480 VAL A C 1
ATOM 3655 O O . VAL A 1 480 ? 4.833 16.258 -14.220 1.00 47.00 480 VAL A O 1
ATOM 3658 N N . VAL A 1 481 ? 4.723 18.240 -15.275 1.00 39.91 481 VAL A N 1
ATOM 3659 C CA . VAL A 1 481 ? 5.960 18.780 -14.705 1.00 39.91 481 VAL A CA 1
ATOM 3660 C C . VAL A 1 481 ? 5.701 19.028 -13.222 1.00 39.91 481 VAL A C 1
ATOM 3662 O O . VAL A 1 481 ? 5.071 20.013 -12.838 1.00 39.91 481 VAL A O 1
ATOM 3665 N N . ARG A 1 482 ? 6.150 18.105 -12.373 1.00 42.47 482 ARG A N 1
ATOM 3666 C CA . ARG A 1 482 ? 6.204 18.336 -10.931 1.00 42.47 482 ARG A CA 1
ATOM 3667 C C . ARG A 1 482 ? 7.390 19.256 -10.656 1.00 42.47 482 ARG A C 1
ATOM 3669 O O . ARG A 1 482 ? 8.530 18.837 -10.839 1.00 42.47 482 ARG A O 1
ATOM 3676 N N . ARG A 1 483 ? 7.087 20.508 -10.303 1.00 33.03 483 ARG A N 1
ATOM 3677 C CA . ARG A 1 483 ? 8.055 21.460 -9.745 1.00 33.03 483 ARG A CA 1
ATOM 3678 C C . ARG A 1 483 ? 8.474 21.045 -8.342 1.00 33.03 483 ARG A C 1
ATOM 3680 O O . ARG A 1 483 ? 7.600 20.524 -7.609 1.00 33.03 483 ARG A O 1
#

Sequence (483 aa):
MRGRTRSGAPRCRGWCGGLGGALGAAIDAGVRVLSWRLGCRLACLRPRRPGCRSWVRRAGRPGPAGRSVCAGVGIGCGIGGSGVAAWSSGGRRPGPGLRRRCWRIGAGSWALLRVDRGRGSGVVEGIQRMLRGGVLSRLPRQPVWIRDETSASFLLRLAGLNGWSFGELVVRLGGGQGGLSEPDPEVDEVWLGPVARERLAQLCGRSVVRVEQALPSLAGSRITVRARHQVRVERWPQAQRPGHACVLCAAGKSEGPVWRVRRDTWTVCVRHGRWTGLGQGRFQVGVGDLPEIADAHVRRMRLERASGEYARALLADASQVAVYWWQCRQMGSKGVWRRRAAVLGVGREGLWAVPLIVYPEVIVLAEAMAVRERQRAVGRSFAGGPAGWTTGRWVAWVGERLGMASEMAAGGHRALEAWLMAHRNAVPVKERLALPAPEEGYRRRPLALMAPHRKVPAFGPLDAVSCLPWRLGAPMTSVVVRR

pLDDT: mean 71.88, std 27.15, range [22.8, 98.56]

Foldseek 3Di:
DDDDDDDDDDDDDDDDDDDPDDPPPPPPPDDDDDDDDDDDDDDDDDDDDDDDDDDDDDDDDDDDDDDDDDDDDDDDDDDDDDDDDDDDDDDDDDDDDDDDDDDDDDDDDDDDDDDPPDPDCPVVVVVVVLVVDDQDAAQPDAFDQDAQFAPLLRLCQLQVRRVHDSLVLLVQLQADNPRDPRADLQWKGKEAAQSSLCSVCNNNVHDSVVVCNRHVVNVVHPQDNVNRSDIDIDTDDPQFGWAWDDPVVCVPRDPDTTTGGDQAQWAADLVQQKIAHDFPNDRIDHCVVPNLLSVLRVLLVVQCVQAPLVLLQLLLLLLVLLLCCLVVVLPDNVHQLVVSCVVRVHDSVRLSCSCSSCSSLSSLRSVLVLQQLLQLVLLAAQPRDQPDDHLVVSLQVSCVSSVRNVSSVVPSCPSVVQVCVQSDNPDDSVVSVVGDDDDPPSSRHHRQQDPPGNDGDSTGHSNVSYPDQDDRPDDPPRRPPDD

Secondary structure (DSSP, 8-state):
--------PPP----------SSSSSSTT--PPP-----------------------------------------------------------------------SSS--------SSS-HHHHHHHHHHHTT--PPPPSS-PPP-TTB-HHHHHHHHHHHTT--HHHHHHHTT--SS-PPPP-TTTEEEEE-HHHHHHHHHHHTS-HHHHHHH-HHHHT----GGGTT-EEEEEPPGGG--EEPPHHHHTTT-SSPPEE--SSSEEEEGGGTEEEEEETTEEEEE-TT-HHHHHHHHHHHHHHHHHTTHHHHHHHHHHHHHHHHHHHT-SSTTTHHHHHHHHTT--TT-GGGHHHHTHHHHHHHHHHHHHHHHHHHTT--TTSS-TTS-HHHHHHHHHHHHT-HHHIIIIIHHHHHHHHHHT---S-HHHHHTSPPPPTTGGGSPPPP-TT-S---SSS-GGGG-SSS--TTS-TT------